Protein AF-A0A4Y1RN96-F1 (afdb_monomer)

Structure (mmCIF, N/CA/C/O backbone):
data_AF-A0A4Y1RN96-F1
#
_entry.id   AF-A0A4Y1RN96-F1
#
loop_
_atom_site.group_PDB
_atom_site.id
_atom_site.type_symbol
_atom_site.label_atom_id
_atom_site.label_alt_id
_atom_site.label_comp_id
_atom_site.label_asym_id
_atom_site.label_entity_id
_atom_site.label_seq_id
_atom_site.pdbx_PDB_ins_code
_atom_site.Cartn_x
_atom_site.Cartn_y
_atom_site.Cartn_z
_atom_site.occupancy
_atom_site.B_iso_or_equiv
_atom_site.auth_seq_id
_atom_site.auth_comp_id
_atom_site.auth_asym_id
_atom_site.auth_atom_id
_atom_site.pdbx_PDB_model_num
ATOM 1 N N . THR A 1 1 ? 9.293 30.758 13.240 1.00 32.69 1 THR A N 1
ATOM 2 C CA . THR A 1 1 ? 9.390 29.668 14.233 1.00 32.69 1 THR A CA 1
ATOM 3 C C . THR A 1 1 ? 8.067 29.538 14.963 1.00 32.69 1 THR A C 1
ATOM 5 O O . THR A 1 1 ? 7.874 30.121 16.017 1.00 32.69 1 THR A O 1
ATOM 8 N N . ALA A 1 2 ? 7.142 28.798 14.360 1.00 20.62 2 ALA A N 1
ATOM 9 C CA . ALA A 1 2 ? 5.906 28.302 14.961 1.00 20.62 2 ALA A CA 1
ATOM 10 C C . ALA A 1 2 ? 5.702 26.887 14.392 1.00 20.62 2 ALA A C 1
ATOM 12 O O . ALA A 1 2 ? 6.225 26.601 13.313 1.00 20.62 2 ALA A O 1
ATOM 13 N N . LEU A 1 3 ? 5.099 25.988 15.168 1.00 24.98 3 LEU A N 1
ATOM 14 C CA . LEU A 1 3 ? 5.342 24.550 15.038 1.00 24.98 3 LEU A CA 1
ATOM 15 C C . LEU A 1 3 ? 4.678 23.923 13.803 1.00 24.98 3 LEU A C 1
ATOM 17 O O . LEU A 1 3 ? 3.462 23.985 13.654 1.00 24.98 3 LEU A O 1
ATOM 21 N N . ASP A 1 4 ? 5.481 23.187 13.034 1.00 26.55 4 ASP A N 1
ATOM 22 C CA . ASP A 1 4 ? 5.036 22.083 12.176 1.00 26.55 4 ASP A CA 1
ATOM 23 C C . ASP A 1 4 ? 4.647 20.904 13.101 1.00 26.55 4 ASP A C 1
ATOM 25 O O . ASP A 1 4 ? 5.445 20.003 13.369 1.00 26.55 4 ASP A O 1
ATOM 29 N N . ARG A 1 5 ? 3.454 20.963 13.711 1.00 29.86 5 ARG A N 1
ATOM 30 C CA . ARG A 1 5 ? 2.866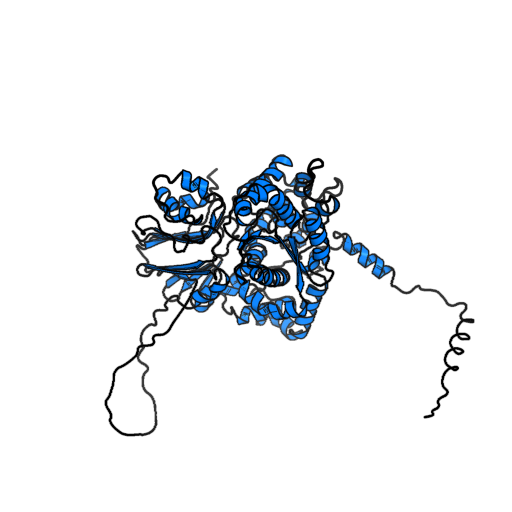 19.796 14.395 1.00 29.86 5 ARG A CA 1
ATOM 31 C C . ARG A 1 5 ? 2.284 18.868 13.333 1.00 29.86 5 ARG A C 1
ATOM 33 O O . ARG A 1 5 ? 1.645 19.348 12.400 1.00 29.86 5 ARG A O 1
ATOM 40 N N . THR A 1 6 ? 2.492 17.562 13.480 1.00 33.28 6 THR A N 1
ATOM 41 C CA . THR A 1 6 ? 1.914 16.541 12.598 1.00 33.28 6 THR A CA 1
ATOM 42 C C . THR A 1 6 ? 0.404 16.740 12.519 1.00 33.28 6 THR A C 1
ATOM 44 O O . THR A 1 6 ? -0.293 16.646 13.526 1.00 33.28 6 THR A O 1
ATOM 47 N N . VAL A 1 7 ? -0.117 17.012 11.323 1.00 35.81 7 VAL A N 1
ATOM 48 C CA . VAL A 1 7 ? -1.563 17.031 11.102 1.00 35.81 7 VAL A CA 1
ATOM 49 C C . VAL A 1 7 ? -1.959 15.657 10.592 1.00 35.81 7 VAL A C 1
ATOM 51 O O . VAL A 1 7 ? -2.125 15.445 9.387 1.00 35.81 7 VAL A O 1
ATOM 54 N N . VAL A 1 8 ? -2.171 14.725 11.526 1.00 44.09 8 VAL A N 1
ATOM 55 C CA . VAL A 1 8 ? -3.151 13.682 11.234 1.00 44.09 8 VAL A CA 1
ATOM 56 C C . VAL A 1 8 ? -4.476 14.404 11.057 1.00 44.09 8 VAL A C 1
ATOM 58 O O . VAL A 1 8 ? -4.930 15.101 11.962 1.00 44.09 8 VAL A O 1
ATOM 61 N N . LYS A 1 9 ? -5.048 14.330 9.855 1.00 48.69 9 LYS A N 1
ATOM 62 C CA . LYS A 1 9 ? -6.212 15.139 9.509 1.00 48.69 9 LYS A CA 1
ATOM 63 C C . LYS A 1 9 ? -7.471 14.546 10.134 1.00 48.69 9 LYS A C 1
ATOM 65 O O . LYS A 1 9 ? -8.236 13.863 9.462 1.00 48.69 9 LYS A O 1
ATOM 70 N N . CYS A 1 10 ? -7.657 14.855 11.413 1.00 46.59 10 CYS A N 1
ATOM 71 C CA . CYS A 1 10 ? -8.967 14.946 12.028 1.00 46.59 10 CYS A CA 1
ATOM 72 C C . CYS A 1 10 ? -9.824 15.919 11.204 1.00 46.59 10 CYS A C 1
ATOM 74 O O . CYS A 1 10 ? -9.379 17.016 10.847 1.00 46.59 10 CYS A O 1
ATOM 76 N N . LEU A 1 11 ? -11.049 15.511 10.892 1.00 52.12 11 LEU A N 1
ATOM 77 C CA . LEU A 1 11 ? -12.130 16.436 10.592 1.00 52.12 11 LEU A CA 1
ATOM 78 C C . LEU A 1 11 ? -13.184 16.262 11.679 1.00 52.12 11 LEU A C 1
ATOM 80 O O . LEU A 1 11 ? -13.898 15.261 11.665 1.00 52.12 11 LEU A O 1
ATOM 84 N N . SER A 1 12 ? -13.242 17.227 12.593 1.00 44.97 12 SER A N 1
ATOM 85 C CA . SER A 1 12 ? -14.260 17.344 13.628 1.00 44.97 12 SER A CA 1
ATOM 86 C C . SER A 1 12 ? -15.341 18.336 13.217 1.00 44.97 12 SER A C 1
ATOM 88 O O . SER A 1 12 ? -15.072 19.382 12.619 1.00 44.97 12 SER A O 1
ATOM 90 N N . VAL A 1 13 ? -16.592 17.989 13.510 1.00 49.69 13 VAL A N 1
ATOM 91 C CA . VAL A 1 13 ? -17.757 18.856 13.305 1.00 49.69 13 VAL A CA 1
ATOM 92 C C . VAL A 1 13 ? -18.742 18.605 14.440 1.00 49.69 13 VAL A C 1
ATOM 94 O O . VAL A 1 13 ? -19.200 17.478 14.614 1.00 49.69 13 VAL A O 1
ATOM 97 N N . SER A 1 14 ? -19.095 19.650 15.188 1.00 37.88 14 SER A N 1
ATOM 98 C CA . SER A 1 14 ? -20.194 19.624 16.156 1.00 37.88 14 SER A CA 1
ATOM 99 C C . SER A 1 14 ? -21.518 19.972 15.466 1.00 37.88 14 SER A C 1
ATOM 101 O O . SER A 1 14 ? -21.580 20.847 14.599 1.00 37.88 14 SER A O 1
ATOM 103 N N . SER A 1 15 ? -22.608 19.290 15.824 1.00 36.00 15 SER A N 1
ATOM 104 C CA . SER A 1 15 ? -23.871 19.375 15.073 1.00 36.00 15 SER A CA 1
ATOM 105 C C . SER A 1 15 ? -24.765 20.572 15.443 1.00 36.00 15 SER A C 1
ATOM 107 O O . SER A 1 15 ? -25.974 20.520 15.214 1.00 36.00 15 SER A O 1
ATOM 109 N N . SER A 1 16 ? -24.231 21.641 16.049 1.00 32.41 16 SER A N 1
ATOM 110 C CA . SER A 1 16 ? -25.062 22.711 16.628 1.00 32.41 16 SER A CA 1
ATOM 111 C C . SER A 1 16 ? -25.720 23.643 15.602 1.00 32.41 16 SER A C 1
ATOM 113 O O . SER A 1 16 ? -26.722 24.268 15.932 1.00 32.41 16 SER A O 1
ATOM 115 N N . GLU A 1 17 ? -25.205 23.725 14.367 1.00 27.84 17 GLU A N 1
ATOM 116 C CA . GLU A 1 17 ? -25.765 24.576 13.296 1.00 27.84 17 GLU A CA 1
ATOM 117 C C . GLU A 1 17 ? -25.808 23.892 11.910 1.00 27.84 17 GLU A C 1
ATOM 119 O O . GLU A 1 17 ? -25.661 24.542 10.876 1.00 27.84 17 GLU A O 1
ATOM 124 N N . SER A 1 18 ? -26.011 22.570 11.834 1.00 25.66 18 SER A N 1
ATOM 125 C CA . SER A 1 18 ? -26.286 21.880 10.557 1.00 25.66 18 SER A CA 1
ATOM 126 C C . SER A 1 18 ? -26.969 20.528 10.753 1.00 25.66 18 SER A C 1
ATOM 128 O O . SER A 1 18 ? -26.450 19.664 11.455 1.00 25.66 18 SER A O 1
ATOM 130 N N . THR A 1 19 ? -28.074 20.283 10.041 1.00 25.09 19 THR A N 1
ATOM 131 C CA . THR A 1 19 ? -28.662 18.942 9.856 1.00 25.09 19 THR A CA 1
ATOM 132 C C . THR A 1 19 ? -27.813 18.089 8.902 1.00 25.09 19 THR A C 1
ATOM 134 O O . THR A 1 19 ? -28.266 17.699 7.828 1.00 25.09 19 THR A O 1
ATOM 137 N N . ALA A 1 20 ? -26.565 17.814 9.283 1.00 26.78 20 ALA A N 1
ATOM 138 C CA . ALA A 1 20 ? -25.673 16.915 8.561 1.00 26.78 20 ALA A CA 1
ATOM 139 C C . ALA A 1 20 ? -25.970 15.460 8.958 1.00 26.78 20 ALA A C 1
ATOM 141 O O . ALA A 1 20 ? -25.692 15.027 10.072 1.00 26.78 20 ALA A O 1
ATOM 142 N N . VAL A 1 21 ? -26.553 14.697 8.036 1.00 30.38 21 VAL A N 1
ATOM 143 C CA . VAL A 1 21 ? -26.808 13.257 8.198 1.00 30.38 21 VAL A CA 1
ATOM 144 C C . VAL A 1 21 ? -25.515 12.506 7.860 1.00 30.38 21 VAL A C 1
ATOM 146 O O . VAL A 1 21 ? -25.044 12.609 6.730 1.00 30.38 21 VAL A O 1
ATOM 149 N N . ILE A 1 22 ? -24.918 11.770 8.801 1.00 36.94 22 ILE A N 1
ATOM 150 C CA . ILE A 1 22 ? -23.626 11.092 8.580 1.00 36.94 22 ILE A CA 1
ATOM 151 C C . ILE A 1 22 ? -23.875 9.634 8.178 1.00 36.94 22 ILE A C 1
ATOM 153 O O . ILE A 1 22 ? -24.379 8.843 8.975 1.00 36.94 22 ILE A O 1
ATOM 157 N N . LYS A 1 23 ? -23.517 9.257 6.946 1.00 36.03 23 LYS A N 1
ATOM 158 C CA . LYS A 1 23 ? -23.721 7.905 6.392 1.00 36.03 23 LYS A CA 1
ATOM 159 C C . LYS A 1 23 ? -22.376 7.247 6.045 1.00 36.03 23 LYS A C 1
ATOM 161 O O . LYS A 1 23 ? -21.836 7.449 4.959 1.00 36.03 23 LYS A O 1
ATOM 166 N N . VAL A 1 24 ? -21.830 6.432 6.950 1.00 43.81 24 VAL A N 1
ATOM 167 C CA . VAL A 1 24 ? -20.624 5.616 6.698 1.00 43.81 24 VAL A CA 1
ATOM 168 C C . VAL A 1 24 ? -21.043 4.236 6.176 1.00 43.81 24 VAL A C 1
ATOM 170 O O . VAL A 1 24 ? -21.816 3.548 6.844 1.00 43.81 24 VAL A O 1
ATOM 173 N N . SER A 1 25 ? -20.566 3.812 4.995 1.00 33.12 25 SER A N 1
ATOM 174 C CA . SER A 1 25 ? -21.218 2.717 4.239 1.00 33.12 25 SER A CA 1
ATOM 175 C C . SER A 1 25 ? -20.319 1.546 3.787 1.00 33.12 25 SER A C 1
ATOM 177 O O . SER A 1 25 ? -19.360 1.771 3.051 1.00 33.12 25 SER A O 1
ATOM 179 N N . VAL A 1 26 ? -20.677 0.295 4.189 1.00 42.16 26 VAL A N 1
ATOM 180 C CA . VAL A 1 26 ? -19.984 -0.992 3.886 1.00 42.16 26 VAL A CA 1
ATOM 181 C C . VAL A 1 26 ? -20.818 -2.323 3.644 1.00 42.16 26 VAL A C 1
ATOM 183 O O . VAL A 1 26 ? -20.197 -3.250 3.136 1.00 42.16 26 VAL A O 1
ATOM 186 N N . LEU A 1 27 ? -22.153 -2.518 3.880 1.00 44.66 27 LEU A N 1
ATOM 187 C CA . LEU A 1 27 ? -22.949 -3.669 3.296 1.00 44.66 27 LEU A CA 1
ATOM 188 C C . LEU A 1 27 ? -24.445 -3.555 2.801 1.00 44.66 27 LEU A C 1
ATOM 190 O O . LEU A 1 27 ? -24.698 -2.906 1.810 1.00 44.66 27 LEU A O 1
ATOM 194 N N . HIS A 1 28 ? -25.483 -4.257 3.299 1.00 38.06 28 HIS A N 1
ATOM 195 C CA . HIS A 1 28 ? -26.596 -4.733 2.412 1.00 38.06 28 HIS A CA 1
ATOM 196 C C . HIS A 1 28 ? -28.067 -4.196 2.515 1.00 38.06 28 HIS A C 1
ATOM 198 O O . HIS A 1 28 ? -28.420 -3.372 3.355 1.00 38.06 28 HIS A O 1
ATOM 204 N N . LYS A 1 29 ? -28.933 -4.779 1.651 1.00 28.11 29 LYS A N 1
ATOM 205 C CA . LYS A 1 29 ? -30.418 -4.732 1.508 1.00 28.11 29 LYS A CA 1
ATOM 206 C C . LYS A 1 29 ? -31.062 -6.080 1.926 1.00 28.11 29 LYS A C 1
ATOM 208 O O . LYS A 1 29 ? -30.389 -7.093 1.824 1.00 28.11 29 LYS A O 1
ATOM 213 N N . ILE A 1 30 ? -32.365 -6.140 2.261 1.00 26.03 30 ILE A N 1
ATOM 214 C CA . ILE A 1 30 ? -33.289 -7.268 1.928 1.00 26.03 30 ILE A CA 1
ATOM 215 C C . ILE A 1 30 ? -34.769 -6.831 2.063 1.00 26.03 30 ILE A C 1
ATOM 217 O O . ILE A 1 30 ? -35.097 -5.941 2.841 1.00 26.03 30 ILE A O 1
ATOM 221 N N . THR A 1 31 ? -35.654 -7.424 1.254 1.00 26.11 31 THR A N 1
ATOM 222 C CA . THR A 1 31 ? -37.111 -7.164 1.166 1.00 26.11 31 THR A CA 1
ATOM 223 C C . THR A 1 31 ? -37.956 -7.964 2.172 1.00 26.11 31 THR A C 1
ATOM 225 O O . THR A 1 31 ? -37.553 -9.064 2.547 1.00 26.11 31 THR A O 1
ATOM 228 N N . PRO A 1 32 ? -39.168 -7.498 2.542 1.00 29.17 32 PRO A N 1
ATOM 229 C CA . PRO A 1 32 ? -40.059 -8.237 3.432 1.00 29.17 32 PRO A CA 1
ATOM 230 C C . PRO A 1 32 ? -40.827 -9.356 2.710 1.00 29.17 32 PRO A C 1
ATOM 232 O O . PRO A 1 32 ? -41.410 -9.150 1.647 1.00 29.17 32 PRO A O 1
ATOM 235 N N . VAL A 1 33 ? -40.910 -10.520 3.357 1.00 22.34 33 VAL A N 1
ATOM 236 C CA . VAL A 1 33 ? -41.971 -11.515 3.145 1.00 22.34 33 VAL A CA 1
ATOM 237 C C . VAL A 1 33 ? -42.765 -11.593 4.442 1.00 22.34 33 VAL A C 1
ATOM 239 O O . VAL A 1 33 ? -42.184 -11.829 5.499 1.00 22.34 33 VAL A O 1
ATOM 242 N N . GLN A 1 34 ? -44.085 -11.430 4.372 1.00 24.55 34 GLN A N 1
ATOM 243 C CA . GLN A 1 34 ? -44.976 -11.706 5.496 1.00 24.55 34 GLN A CA 1
ATOM 244 C C . GLN A 1 34 ? -46.156 -12.552 5.015 1.00 24.55 34 GLN A C 1
ATOM 246 O O . GLN A 1 34 ? -46.686 -12.348 3.924 1.00 24.55 34 GLN A O 1
ATOM 251 N N . LEU A 1 35 ? -46.510 -13.559 5.810 1.00 22.14 35 LEU A N 1
ATOM 252 C CA . LEU A 1 35 ? -47.412 -14.646 5.437 1.00 22.14 35 LEU A CA 1
ATOM 253 C C . LEU A 1 35 ? -48.767 -14.496 6.148 1.00 22.14 35 LEU A C 1
ATOM 255 O O . LEU A 1 35 ? -48.813 -14.108 7.310 1.00 22.14 35 LEU A O 1
ATOM 259 N N . SER A 1 36 ? -49.832 -14.938 5.469 1.00 24.52 36 SER A N 1
ATOM 260 C CA . SER A 1 36 ? -51.168 -15.252 6.008 1.00 24.52 36 SER A CA 1
ATOM 261 C C . SER A 1 36 ? -52.079 -14.100 6.471 1.00 24.52 36 SER A C 1
ATOM 263 O O . SER A 1 36 ? -51.961 -13.610 7.589 1.00 24.52 36 SER A O 1
ATOM 265 N N . LEU A 1 37 ? -53.177 -13.903 5.728 1.00 23.77 37 LEU A N 1
ATOM 266 C CA . LEU A 1 37 ? -54.529 -14.148 6.264 1.00 23.77 37 LEU A CA 1
ATOM 267 C C . LEU A 1 37 ? -55.514 -14.531 5.138 1.00 23.77 37 LEU A C 1
ATOM 269 O O . LEU A 1 37 ? -55.237 -14.323 3.958 1.00 23.77 37 LEU A O 1
ATOM 273 N N . ARG A 1 38 ? -56.625 -15.190 5.497 1.00 24.47 38 ARG A N 1
ATOM 274 C CA . ARG A 1 38 ? -57.572 -15.828 4.560 1.00 24.47 38 ARG A CA 1
ATOM 275 C C . ARG A 1 38 ? -58.727 -14.907 4.132 1.00 24.47 38 ARG A C 1
ATOM 277 O O . ARG A 1 38 ? -59.187 -14.086 4.913 1.00 24.47 38 ARG A O 1
ATOM 284 N N . SER A 1 39 ? -59.270 -15.229 2.951 1.00 25.84 39 SER A N 1
ATOM 285 C CA . SER A 1 39 ? -60.676 -15.084 2.514 1.00 25.84 39 SER A CA 1
ATOM 286 C C . SER A 1 39 ? -61.345 -13.702 2.509 1.00 25.84 39 SER A C 1
ATOM 288 O O . SER A 1 39 ? -61.767 -13.219 3.553 1.00 25.84 39 SER A O 1
ATOM 290 N N . LEU A 1 40 ? -61.677 -13.219 1.303 1.00 25.62 40 LEU A N 1
ATOM 291 C CA . LEU A 1 40 ? -63.072 -13.063 0.842 1.00 25.62 40 LEU A CA 1
ATOM 292 C C . LEU A 1 40 ? -63.123 -12.841 -0.688 1.00 25.62 40 LEU A C 1
ATOM 294 O O . LEU A 1 40 ? -62.231 -12.225 -1.262 1.00 25.62 40 LEU A O 1
ATOM 298 N N . ASN A 1 41 ? -64.153 -13.379 -1.348 1.00 24.94 41 ASN A N 1
ATOM 299 C CA . ASN A 1 41 ? -64.423 -13.174 -2.781 1.00 24.94 41 ASN A CA 1
ATOM 300 C C . ASN A 1 41 ? -65.170 -11.846 -3.005 1.00 24.94 41 ASN A C 1
ATOM 302 O O . ASN A 1 41 ? -65.971 -11.496 -2.146 1.00 24.94 41 ASN A O 1
ATOM 306 N N . PHE A 1 42 ? -65.031 -11.204 -4.177 1.00 26.36 42 PHE A N 1
ATOM 307 C CA . PHE A 1 42 ? -66.165 -10.931 -5.091 1.00 26.36 42 PHE A CA 1
ATOM 308 C C . PHE A 1 42 ? -65.751 -10.308 -6.453 1.00 26.36 42 PHE A C 1
ATOM 310 O O . PHE A 1 42 ? -64.997 -9.349 -6.529 1.00 26.36 42 PHE A O 1
ATOM 317 N N . HIS A 1 43 ? -66.289 -10.923 -7.512 1.00 25.86 43 HIS A N 1
ATOM 318 C CA . HIS A 1 43 ? -66.532 -10.542 -8.917 1.00 25.86 43 HIS A CA 1
ATOM 319 C C . HIS A 1 43 ? -65.983 -9.276 -9.651 1.00 25.86 43 HIS A C 1
ATOM 321 O O . HIS A 1 43 ? -66.194 -8.133 -9.266 1.00 25.86 43 HIS A O 1
ATOM 327 N N . THR A 1 44 ? -65.600 -9.570 -10.911 1.00 25.23 44 THR A N 1
ATOM 328 C CA . THR A 1 44 ? -65.884 -8.882 -12.209 1.00 25.23 44 THR A CA 1
ATOM 329 C C . THR A 1 44 ? -64.967 -7.799 -12.819 1.00 25.23 44 THR A C 1
ATOM 331 O O . THR A 1 44 ? -64.489 -6.877 -12.175 1.00 25.23 44 THR A O 1
ATOM 334 N N . LEU A 1 45 ? -64.772 -7.983 -14.136 1.00 22.14 45 LEU A N 1
ATOM 335 C CA . LEU A 1 45 ? -64.049 -7.215 -15.172 1.00 22.14 45 LEU A CA 1
ATOM 336 C C . LEU A 1 45 ? -64.944 -6.094 -15.781 1.00 22.14 45 LEU A C 1
ATOM 338 O O . LEU A 1 45 ? -66.124 -6.049 -15.439 1.00 22.14 45 LEU A O 1
ATOM 342 N N . PRO A 1 46 ? -64.540 -5.403 -16.874 1.00 47.09 46 PRO A N 1
ATOM 343 C CA . PRO A 1 46 ? -63.358 -4.549 -17.123 1.00 47.09 46 PRO A CA 1
ATOM 344 C C . PRO A 1 46 ? -63.799 -3.146 -17.649 1.00 47.09 46 PRO A C 1
ATOM 346 O O . PRO A 1 46 ? -64.996 -2.915 -17.736 1.00 47.09 46 PRO A O 1
ATOM 349 N N . PHE A 1 47 ? -62.893 -2.234 -18.063 1.00 23.64 47 PHE A N 1
ATOM 350 C CA . PHE A 1 47 ? -62.988 -1.436 -19.324 1.00 23.64 47 PHE A CA 1
ATOM 351 C C . PHE A 1 47 ? -61.795 -0.463 -19.542 1.00 23.64 47 PHE A C 1
ATOM 353 O O . PHE A 1 47 ? -60.836 -0.450 -18.775 1.00 23.64 47 PHE A O 1
ATOM 360 N N . HIS A 1 48 ? -61.820 0.264 -20.667 1.00 23.00 48 HIS A N 1
ATOM 361 C CA . HIS A 1 48 ? -60.693 0.859 -21.401 1.00 23.00 48 HIS A CA 1
ATOM 362 C C . HIS A 1 48 ? -60.434 2.373 -21.190 1.00 23.00 48 HIS A C 1
ATOM 364 O O . HIS A 1 48 ? -61.370 3.147 -21.053 1.00 23.00 48 HIS A O 1
ATOM 370 N N . PHE A 1 49 ? -59.159 2.747 -21.399 1.00 22.52 49 PHE A N 1
ATOM 371 C CA . PHE A 1 49 ? -58.611 3.958 -22.059 1.00 22.52 49 PHE A CA 1
ATOM 372 C C . PHE A 1 49 ? -58.872 5.409 -21.572 1.00 22.52 49 PHE A C 1
ATOM 374 O O . PHE A 1 49 ? -59.980 5.828 -21.274 1.00 22.52 49 PHE A O 1
ATOM 381 N N . LEU A 1 50 ? -57.793 6.187 -21.784 1.00 21.81 50 LEU A N 1
ATOM 382 C CA . LEU A 1 50 ? -57.673 7.621 -22.119 1.00 21.81 50 LEU A CA 1
ATOM 383 C C . LEU A 1 50 ? -57.391 8.682 -21.026 1.00 21.81 50 LEU A C 1
ATOM 385 O O . LEU A 1 50 ? -58.221 9.045 -20.205 1.00 21.81 50 LEU A O 1
ATOM 389 N N . SER A 1 51 ? -56.200 9.272 -21.212 1.00 22.62 51 SER A N 1
ATOM 390 C CA . SER A 1 51 ? -55.810 10.685 -21.053 1.00 22.62 51 SER A CA 1
ATOM 391 C C . SER A 1 51 ? -55.808 11.373 -19.677 1.00 22.62 51 SER A C 1
ATOM 393 O O . SER A 1 51 ? -56.841 11.704 -19.110 1.00 22.62 51 SER A O 1
ATOM 395 N N . SER A 1 52 ? -54.586 11.778 -19.300 1.00 23.67 52 SER A N 1
ATOM 396 C CA . SER A 1 52 ? -54.215 13.066 -18.683 1.00 23.67 52 SER A CA 1
ATOM 397 C C . SER A 1 52 ? -54.921 13.528 -17.403 1.00 23.67 52 SER A C 1
ATOM 399 O O . SER A 1 52 ? -56.015 14.087 -17.462 1.00 23.67 52 SER A O 1
ATOM 401 N N . SER A 1 53 ? -54.181 13.520 -16.287 1.00 21.70 53 SER A N 1
ATOM 402 C CA . SER A 1 53 ? -54.112 14.649 -15.338 1.00 21.70 53 SER A CA 1
ATOM 403 C C . SER A 1 53 ? -53.025 14.453 -14.274 1.00 21.70 53 SER A C 1
ATOM 405 O O . SER A 1 53 ? -52.929 13.387 -13.683 1.00 21.70 53 SER A O 1
ATOM 407 N N . PHE A 1 54 ? -52.251 15.516 -14.031 1.00 22.58 54 PHE A N 1
ATOM 408 C CA . PHE A 1 54 ? -51.586 15.867 -12.766 1.00 22.58 54 PHE A CA 1
ATOM 409 C C . PHE A 1 54 ? -50.915 14.752 -11.935 1.00 22.58 54 PHE A C 1
ATOM 411 O O . PHE A 1 54 ? -51.527 14.147 -11.056 1.00 22.58 54 PHE A O 1
ATOM 418 N N . PHE A 1 55 ? -49.591 14.625 -12.078 1.00 24.38 55 PHE A N 1
ATOM 419 C CA . PHE A 1 55 ? -48.756 14.083 -11.004 1.00 24.38 55 PHE A CA 1
ATOM 420 C C . PHE A 1 55 ? -48.680 15.091 -9.847 1.00 24.38 55 PHE A C 1
ATOM 422 O O . PHE A 1 55 ? -48.033 16.132 -9.958 1.00 24.38 55 PHE A O 1
ATOM 429 N N . ALA A 1 56 ? -49.326 14.767 -8.727 1.00 22.84 56 ALA A N 1
ATOM 430 C CA . ALA A 1 56 ? -48.984 15.344 -7.430 1.00 22.84 56 ALA A CA 1
ATOM 431 C C . ALA A 1 56 ? -47.649 14.739 -6.933 1.00 22.84 56 ALA A C 1
ATOM 433 O O . ALA A 1 56 ? -47.357 13.582 -7.252 1.00 22.84 56 ALA A O 1
ATOM 434 N N . PRO A 1 57 ? -46.826 15.476 -6.165 1.00 26.06 57 PRO A N 1
ATOM 435 C CA . PRO A 1 57 ? -45.502 15.008 -5.762 1.00 26.06 57 PRO A CA 1
ATOM 436 C C . PRO A 1 57 ? -45.601 13.922 -4.682 1.00 26.06 57 PRO A C 1
ATOM 438 O O . PRO A 1 57 ? -45.861 14.203 -3.512 1.00 26.06 57 PRO A O 1
ATOM 441 N N . SER A 1 58 ? -45.369 12.667 -5.063 1.00 24.12 58 SER A N 1
ATOM 442 C CA . SER A 1 58 ? -45.303 11.549 -4.123 1.00 24.12 58 SER A CA 1
ATOM 443 C C . SER A 1 58 ? -43.944 11.498 -3.421 1.00 24.12 58 SER A C 1
ATOM 445 O O . SER A 1 58 ? -42.964 11.051 -4.011 1.00 24.12 58 SER A O 1
ATOM 447 N N . THR A 1 59 ? -43.937 11.914 -2.151 1.00 24.86 59 THR A N 1
ATOM 448 C CA . THR A 1 59 ? -43.072 11.422 -1.057 1.00 24.86 59 THR A CA 1
ATOM 449 C C . THR A 1 59 ? -41.583 11.216 -1.356 1.00 24.86 59 THR A C 1
ATOM 451 O O . THR A 1 59 ? -41.185 10.221 -1.959 1.00 24.86 59 THR A O 1
ATOM 454 N N . THR A 1 60 ? -40.753 12.088 -0.779 1.00 25.88 60 THR A N 1
ATOM 455 C CA . THR A 1 60 ? -39.298 11.926 -0.637 1.00 25.88 60 THR A CA 1
ATOM 456 C C . THR A 1 60 ? -38.909 10.527 -0.160 1.00 25.88 60 THR A C 1
ATOM 458 O O . THR A 1 60 ? -39.133 10.170 0.997 1.00 25.88 60 THR A O 1
ATOM 461 N N . THR A 1 61 ? -38.272 9.755 -1.039 1.00 28.50 61 THR A N 1
ATOM 462 C CA . THR A 1 61 ? -37.588 8.509 -0.694 1.00 28.50 61 THR A CA 1
ATOM 463 C C . THR A 1 61 ? -36.385 8.836 0.183 1.00 28.50 61 THR A C 1
ATOM 465 O O . THR A 1 61 ? -35.368 9.323 -0.306 1.00 28.50 61 THR A O 1
ATOM 468 N N . THR A 1 62 ? -36.477 8.558 1.481 1.00 34.34 62 THR A N 1
ATOM 469 C CA . THR A 1 62 ? -35.321 8.603 2.380 1.00 34.34 62 THR A CA 1
ATOM 470 C C . THR A 1 62 ? -34.342 7.514 1.940 1.00 34.34 62 THR A C 1
ATOM 472 O O . THR A 1 62 ? -34.572 6.333 2.207 1.00 34.34 62 THR A O 1
ATOM 475 N N . THR A 1 63 ? -33.272 7.881 1.227 1.00 41.38 63 THR A N 1
ATOM 476 C CA . THR A 1 63 ? -32.232 6.941 0.789 1.00 41.38 63 THR A CA 1
ATOM 477 C C . THR A 1 63 ? -31.519 6.375 2.011 1.00 41.38 63 THR A C 1
ATOM 479 O O . THR A 1 63 ? -30.618 6.985 2.597 1.00 41.38 63 THR A O 1
ATOM 482 N N . THR A 1 64 ? -31.977 5.192 2.421 1.00 45.03 64 THR A N 1
ATOM 483 C CA . THR A 1 64 ? -31.310 4.353 3.413 1.00 45.03 64 THR A CA 1
ATOM 484 C C . THR A 1 64 ? -29.923 4.029 2.861 1.00 45.03 64 THR A C 1
ATOM 486 O O . THR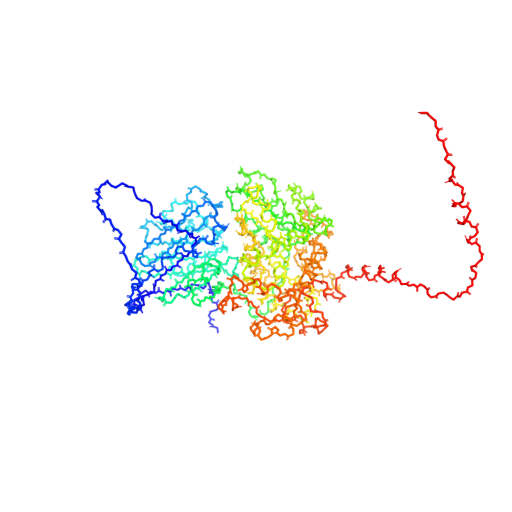 A 1 64 ? -29.852 3.691 1.678 1.00 45.03 64 THR A O 1
ATOM 489 N N . PRO A 1 65 ? -28.836 4.084 3.653 1.00 50.19 65 PRO A N 1
ATOM 490 C CA . PRO A 1 65 ? -27.468 3.891 3.154 1.00 50.19 65 PRO A CA 1
ATOM 491 C C . PRO A 1 65 ? -27.172 2.508 2.536 1.00 50.19 65 PRO A C 1
ATOM 493 O O . PRO A 1 65 ? -26.025 2.187 2.298 1.00 50.19 65 PRO A O 1
ATOM 496 N N . CYS A 1 66 ? -28.173 1.676 2.243 1.00 48.97 66 CYS A N 1
ATOM 497 C CA . CYS A 1 66 ? -28.078 0.236 2.059 1.00 48.97 66 CYS A CA 1
ATOM 498 C C . CYS A 1 66 ? -27.511 -0.297 0.723 1.00 48.97 66 CYS A C 1
ATOM 500 O O . CYS A 1 66 ? -27.434 -1.516 0.554 1.00 48.97 66 CYS A O 1
ATOM 502 N N . VAL A 1 67 ? -27.170 0.567 -0.243 1.00 51.81 67 VAL A N 1
ATOM 503 C CA . VAL A 1 67 ? -26.782 0.148 -1.609 1.00 51.81 67 VAL A CA 1
ATOM 504 C C . VAL A 1 67 ? -25.277 0.243 -1.835 1.00 51.81 67 VAL A C 1
ATOM 506 O O . VAL A 1 67 ? -24.651 -0.800 -2.041 1.00 51.81 67 VAL A O 1
ATOM 509 N N . GLY A 1 68 ? -24.692 1.446 -1.752 1.00 58.09 68 GLY A N 1
ATOM 510 C CA . GLY A 1 68 ? -23.241 1.664 -1.874 1.00 58.09 68 GLY A CA 1
ATOM 511 C C . GLY A 1 68 ? -22.446 0.923 -0.799 1.00 58.09 68 GLY A C 1
ATOM 512 O O . GLY A 1 68 ? -21.403 0.335 -1.075 1.00 58.09 68 GLY A O 1
ATOM 513 N N . PHE A 1 69 ? -23.059 0.828 0.381 1.00 66.88 69 PHE A N 1
ATOM 514 C CA . PHE A 1 69 ? -22.833 -0.161 1.434 1.00 66.88 69 PHE A CA 1
ATOM 515 C C . PHE A 1 69 ? -22.383 -1.512 0.785 1.00 66.88 69 PHE A C 1
ATOM 517 O O . PHE A 1 69 ? -21.241 -1.913 0.970 1.00 66.88 69 PHE A O 1
ATOM 524 N N . SER A 1 70 ? -23.130 -2.164 -0.115 1.00 75.06 70 SER A N 1
ATOM 525 C CA . SER A 1 70 ? -22.924 -3.605 -0.429 1.00 75.06 70 SER A CA 1
ATOM 526 C C . SER A 1 70 ? -21.735 -3.925 -1.313 1.00 75.06 70 SER A C 1
ATOM 528 O O . SER A 1 70 ? -21.307 -5.079 -1.400 1.00 75.06 70 SER A O 1
ATOM 530 N N . GLN A 1 71 ? -21.184 -2.888 -1.926 1.00 86.44 71 GLN A N 1
ATOM 531 C CA . GLN A 1 71 ? -20.129 -2.984 -2.912 1.00 86.44 71 GLN A CA 1
ATOM 532 C C . GLN A 1 71 ? -18.754 -3.236 -2.283 1.00 86.44 71 GLN A C 1
ATOM 534 O O . GLN A 1 71 ? -17.810 -3.468 -3.023 1.00 86.44 71 GLN A O 1
ATOM 539 N N . LEU A 1 72 ? -18.623 -3.202 -0.946 1.00 91.94 72 LEU A N 1
ATOM 540 C CA . LEU A 1 72 ? -17.346 -3.352 -0.229 1.00 91.94 72 LEU A CA 1
ATOM 541 C C . LEU A 1 72 ? -17.145 -4.723 0.444 1.00 91.94 72 LEU A C 1
ATOM 543 O O . LEU A 1 72 ? -16.147 -4.919 1.141 1.00 91.94 72 LEU A O 1
ATOM 547 N N . ARG A 1 73 ? -18.049 -5.693 0.226 1.00 93.00 73 ARG A N 1
ATOM 548 C CA . ARG A 1 73 ? -17.976 -7.031 0.853 1.00 93.00 73 ARG A CA 1
ATOM 549 C C . ARG A 1 73 ? -16.658 -7.757 0.603 1.00 93.00 73 ARG A C 1
ATOM 551 O O . ARG A 1 73 ? -16.205 -8.506 1.464 1.00 93.00 73 ARG A O 1
ATOM 558 N N . HIS A 1 74 ? -16.052 -7.553 -0.567 1.00 95.19 74 HIS A N 1
ATOM 559 C CA . HIS A 1 74 ? -14.775 -8.172 -0.929 1.00 95.19 74 HIS A CA 1
ATOM 560 C C . HIS A 1 74 ? -13.680 -7.870 0.092 1.00 95.19 74 HIS A C 1
ATOM 562 O O . HIS A 1 74 ? -12.914 -8.769 0.430 1.00 95.19 74 HIS A O 1
ATOM 568 N N . ARG A 1 75 ? -13.661 -6.644 0.636 1.00 97.06 75 ARG A N 1
ATOM 569 C CA . ARG A 1 75 ? -12.668 -6.200 1.620 1.00 97.06 75 ARG A CA 1
ATOM 570 C C . ARG A 1 75 ? -12.771 -6.964 2.935 1.00 97.06 75 ARG A C 1
ATOM 572 O O . ARG A 1 75 ? -11.747 -7.264 3.537 1.00 97.06 75 ARG A O 1
ATOM 579 N N . GLY A 1 76 ? -13.996 -7.265 3.370 1.00 95.38 76 GLY A N 1
ATOM 580 C CA . GLY A 1 76 ? -14.291 -7.853 4.674 1.00 95.38 76 GLY A CA 1
ATOM 581 C C . GLY A 1 76 ? -15.358 -8.945 4.601 1.00 95.38 76 GLY A C 1
ATOM 582 O O . GLY A 1 76 ? -16.495 -8.717 5.008 1.00 95.38 76 GLY A O 1
ATOM 583 N N . PRO A 1 77 ? -15.017 -10.132 4.076 1.00 92.88 77 PRO A N 1
ATOM 584 C CA . PRO A 1 77 ? -15.996 -11.167 3.762 1.00 92.88 77 PRO A CA 1
ATOM 585 C C . PRO A 1 77 ? -16.505 -11.954 4.980 1.00 92.88 77 PRO A C 1
ATOM 587 O O . PRO A 1 77 ? -17.475 -12.701 4.827 1.00 92.88 77 PRO A O 1
ATOM 590 N N . ASP A 1 78 ? -15.859 -11.832 6.147 1.00 91.69 78 ASP A N 1
ATOM 591 C CA . ASP A 1 78 ? -16.078 -12.724 7.292 1.00 91.69 78 ASP A CA 1
ATOM 592 C C . ASP A 1 78 ? -17.314 -12.324 8.119 1.00 91.69 78 ASP A C 1
ATOM 594 O O . ASP A 1 78 ? -18.085 -13.194 8.524 1.00 91.69 78 ASP A O 1
ATOM 598 N N . TRP A 1 79 ? -17.529 -11.022 8.358 1.00 92.25 79 TRP A N 1
ATOM 599 C CA . TRP A 1 79 ? -18.660 -10.526 9.155 1.00 92.25 79 TRP A CA 1
ATOM 600 C C . TRP A 1 79 ? -19.139 -9.124 8.742 1.00 92.25 79 TRP A C 1
ATOM 602 O O . TRP A 1 79 ? -18.473 -8.413 7.991 1.00 92.25 79 TRP A O 1
ATOM 612 N N . SER A 1 80 ? -20.336 -8.735 9.193 1.00 91.44 80 SER A N 1
ATOM 613 C CA . SER A 1 80 ? -21.036 -7.507 8.797 1.00 91.44 80 SER A CA 1
ATOM 614 C C . SER A 1 80 ? -21.701 -6.799 9.974 1.00 91.44 80 SER A C 1
ATOM 616 O O . SER A 1 80 ? -22.614 -7.359 10.576 1.00 91.44 80 SER A O 1
ATOM 618 N N . GLY A 1 81 ? -21.318 -5.545 10.229 1.00 89.44 81 GLY A N 1
ATOM 619 C CA . GLY A 1 81 ? -21.868 -4.737 11.319 1.00 89.44 81 GLY A CA 1
ATOM 620 C C . GLY A 1 81 ? -22.529 -3.440 10.856 1.00 89.44 81 GLY A C 1
ATOM 621 O O . GLY A 1 81 ? -22.110 -2.820 9.876 1.00 89.44 81 GLY A O 1
ATOM 622 N N . LEU A 1 82 ? -23.562 -3.017 11.587 1.00 90.31 82 LEU A N 1
ATOM 623 C CA . LEU A 1 82 ? -24.243 -1.734 11.417 1.00 90.31 82 LEU A CA 1
ATOM 624 C C . LEU A 1 82 ? -24.703 -1.213 12.783 1.00 90.31 82 LEU A C 1
ATOM 626 O O . LEU A 1 82 ? -25.382 -1.917 13.528 1.00 90.31 82 LEU A O 1
ATOM 630 N N . HIS A 1 83 ? -24.371 0.039 13.067 1.00 91.56 83 HIS A N 1
ATOM 631 C CA . HIS A 1 83 ? -24.892 0.841 14.160 1.00 91.56 83 HIS A CA 1
ATOM 632 C C . HIS A 1 83 ? -25.676 2.029 13.588 1.00 91.56 83 HIS A C 1
ATOM 634 O O . HIS A 1 83 ? -25.276 2.626 12.587 1.00 91.56 83 HIS A O 1
ATOM 640 N N . CYS A 1 84 ? -26.782 2.384 14.240 1.00 92.00 84 CYS A N 1
ATOM 641 C CA . CYS A 1 84 ? -27.622 3.524 13.888 1.00 92.00 84 CYS A CA 1
ATOM 642 C C . CYS A 1 84 ? -27.917 4.337 15.152 1.00 92.00 84 CYS A C 1
ATOM 644 O O . CYS A 1 84 ? -28.567 3.827 16.064 1.00 92.00 84 CYS A O 1
ATOM 646 N N . HIS A 1 85 ? -27.482 5.596 15.183 1.00 90.06 85 HIS A N 1
ATOM 647 C CA . HIS A 1 85 ? -27.784 6.543 16.253 1.00 90.06 85 HIS A CA 1
ATOM 648 C C . HIS A 1 85 ? -28.433 7.792 15.650 1.00 90.06 85 HIS A C 1
ATOM 650 O O . HIS A 1 85 ? -27.768 8.588 14.990 1.00 90.06 85 HIS A O 1
ATOM 656 N N . GLY A 1 86 ? -29.747 7.948 15.824 1.00 89.38 86 GLY A N 1
ATOM 657 C CA . GLY A 1 86 ? -30.502 9.025 15.179 1.00 89.38 86 GLY A CA 1
ATOM 658 C C . GLY A 1 86 ? -30.350 8.986 13.653 1.00 89.38 86 GLY A C 1
ATOM 659 O O . GLY A 1 86 ? -30.788 8.034 13.013 1.00 89.38 86 GLY A O 1
ATOM 660 N N . ASN A 1 87 ? -29.708 10.015 13.097 1.00 85.25 87 ASN A N 1
ATOM 661 C CA . ASN A 1 87 ? -29.404 10.147 11.667 1.00 85.25 87 ASN A CA 1
ATOM 662 C C . ASN A 1 87 ? -27.972 9.705 11.295 1.00 85.25 87 ASN A C 1
ATOM 664 O O . ASN A 1 87 ? -27.560 9.872 10.146 1.00 85.25 87 ASN A O 1
ATOM 668 N N . CYS A 1 88 ? -27.204 9.172 12.244 1.00 87.50 88 CYS A N 1
ATOM 669 C CA . CYS A 1 88 ? -25.820 8.754 12.050 1.00 87.50 88 CYS A CA 1
ATOM 670 C C . CYS A 1 88 ? -25.733 7.230 11.895 1.00 87.50 88 CYS A C 1
ATOM 672 O O . CYS A 1 88 ? -26.227 6.475 12.736 1.00 87.50 88 CYS A O 1
ATOM 674 N N . TYR A 1 89 ? -25.074 6.779 10.829 1.00 90.81 89 TYR A N 1
ATOM 675 C CA . TYR A 1 89 ? -24.915 5.367 10.483 1.00 90.81 89 TYR A CA 1
ATOM 676 C C . TYR A 1 89 ? -23.428 5.020 10.431 1.00 90.81 89 TYR A C 1
ATOM 678 O O . TYR A 1 89 ? -22.695 5.574 9.610 1.00 90.81 89 TYR A O 1
ATOM 686 N N . LEU A 1 90 ? -22.988 4.108 11.302 1.00 91.56 90 LEU A N 1
ATOM 687 C CA . LEU A 1 90 ? -21.622 3.576 11.323 1.00 91.56 90 LEU A CA 1
ATOM 688 C C . LEU A 1 90 ? -21.671 2.095 11.012 1.00 91.56 90 LEU A C 1
ATOM 690 O O . LEU A 1 90 ? -22.446 1.352 11.608 1.00 91.56 90 LEU A O 1
ATOM 694 N N . ALA A 1 91 ? -20.855 1.657 10.067 1.00 91.25 91 ALA A N 1
ATOM 695 C CA . ALA A 1 91 ? -21.045 0.349 9.482 1.00 91.25 91 ALA A CA 1
ATOM 696 C C . ALA A 1 91 ? -19.728 -0.248 8.988 1.00 91.25 91 ALA A C 1
ATOM 698 O O . ALA A 1 91 ? -18.770 0.489 8.749 1.00 91.25 91 ALA A O 1
ATOM 699 N N . HIS A 1 92 ? -19.660 -1.577 8.891 1.00 94.38 92 HIS A N 1
ATOM 700 C CA . HIS A 1 92 ? -18.394 -2.292 8.708 1.00 94.38 92 HIS A CA 1
ATOM 701 C C . HIS A 1 92 ? -18.539 -3.598 7.921 1.00 94.38 92 HIS A C 1
ATOM 703 O O . HIS A 1 92 ? -19.579 -4.262 7.966 1.00 94.38 92 HIS A O 1
ATOM 709 N N . GLN A 1 93 ? -17.466 -3.968 7.220 1.00 93.81 93 GLN A N 1
ATOM 710 C CA . GLN A 1 93 ? -17.221 -5.309 6.689 1.00 93.81 93 GLN A CA 1
ATOM 711 C C . GLN A 1 93 ? -15.898 -5.799 7.228 1.00 93.81 93 GLN A C 1
ATOM 713 O O . GLN A 1 93 ? -14.866 -5.156 7.029 1.00 93.81 93 GLN A O 1
ATOM 718 N N . ARG A 1 94 ? -15.932 -6.952 7.888 1.00 95.12 94 ARG A N 1
ATOM 719 C CA . ARG A 1 94 ? -14.796 -7.440 8.650 1.00 95.12 94 ARG A CA 1
ATOM 720 C C . ARG A 1 94 ? -14.025 -8.494 7.879 1.00 95.12 94 ARG A C 1
ATOM 722 O O . ARG A 1 94 ? -14.563 -9.538 7.515 1.00 95.12 94 ARG A O 1
ATOM 729 N N . LEU A 1 95 ? -12.741 -8.226 7.681 1.00 95.50 95 LEU A N 1
ATOM 730 C CA . LEU A 1 95 ? -11.731 -9.262 7.533 1.00 95.50 95 LEU A CA 1
ATOM 731 C C . LEU A 1 95 ? -11.128 -9.458 8.923 1.00 95.50 95 LEU A C 1
ATOM 733 O O . LEU A 1 95 ? -10.506 -8.552 9.468 1.00 95.50 95 LEU A O 1
ATOM 737 N N . ALA A 1 96 ? -11.384 -10.604 9.540 1.00 95.62 96 ALA A N 1
ATOM 738 C CA . ALA A 1 96 ? -10.917 -10.890 10.887 1.00 95.62 96 ALA A CA 1
ATOM 739 C C . ALA A 1 96 ? -9.444 -11.332 10.838 1.00 95.62 96 ALA A C 1
ATOM 741 O O . ALA A 1 96 ? -9.168 -12.452 10.387 1.00 95.62 96 ALA A O 1
ATOM 742 N N . ILE A 1 97 ? -8.539 -10.440 11.273 1.00 93.62 97 ILE A N 1
ATOM 743 C CA . ILE A 1 97 ? -7.076 -10.636 11.333 1.00 93.62 97 ILE A CA 1
ATOM 744 C C . ILE A 1 97 ? -6.565 -10.742 12.779 1.00 93.62 97 ILE A C 1
ATOM 746 O O . ILE A 1 97 ? -5.888 -11.716 13.104 1.00 93.62 97 ILE A O 1
ATOM 750 N N . VAL A 1 98 ? -6.899 -9.766 13.631 1.00 94.44 98 VAL A N 1
ATOM 751 C CA . VAL A 1 98 ? -6.589 -9.733 15.073 1.00 94.44 98 VAL A CA 1
ATOM 752 C C . VAL A 1 98 ? -7.878 -9.900 15.876 1.00 94.44 98 VAL A C 1
ATOM 754 O O . VAL A 1 98 ? -8.917 -9.336 15.515 1.00 94.44 98 VAL A O 1
ATOM 757 N N . ASP A 1 99 ? -7.816 -10.708 16.938 1.00 93.56 99 ASP A N 1
ATOM 758 C CA . ASP A 1 99 ? -8.958 -11.157 17.743 1.00 93.56 99 ASP A CA 1
ATOM 759 C C . ASP A 1 99 ? -10.193 -11.537 16.898 1.00 93.56 99 ASP A C 1
ATOM 761 O O . ASP A 1 99 ? -11.225 -10.851 16.926 1.00 93.56 99 ASP A O 1
ATOM 765 N N . PRO A 1 100 ? -10.145 -12.634 16.118 1.00 91.12 100 PRO A N 1
ATOM 766 C CA . PRO A 1 100 ? -11.283 -13.042 15.303 1.00 91.12 100 PRO A CA 1
ATOM 767 C C . PRO A 1 100 ? -12.573 -13.285 16.099 1.00 91.12 100 PRO A C 1
ATOM 769 O O . PRO A 1 100 ? -13.648 -13.150 15.523 1.00 91.12 100 PRO A O 1
ATOM 772 N N . ALA A 1 101 ? -12.478 -13.601 17.396 1.00 92.50 101 ALA A N 1
ATOM 773 C CA . ALA A 1 101 ? -13.604 -14.018 18.227 1.00 92.50 101 ALA A CA 1
ATOM 774 C C . ALA A 1 101 ? -14.421 -12.860 18.831 1.00 92.50 101 ALA A C 1
ATOM 776 O O . ALA A 1 101 ? -15.637 -13.006 18.936 1.00 92.50 101 ALA A O 1
ATOM 777 N N . SER A 1 102 ? -13.794 -11.741 19.225 1.00 92.81 102 SER A N 1
ATOM 778 C CA . SER A 1 102 ? -14.510 -10.599 19.831 1.00 92.81 102 SER A CA 1
ATOM 779 C C . SER A 1 102 ? -14.336 -9.242 19.140 1.00 92.81 102 SER A C 1
ATOM 781 O O . SER A 1 102 ? -15.116 -8.337 19.423 1.00 92.81 102 SER A O 1
ATOM 783 N N . GLY A 1 103 ? -13.402 -9.079 18.199 1.00 92.50 103 GLY A N 1
ATOM 784 C CA . GLY A 1 103 ? -13.115 -7.793 17.541 1.00 92.50 103 GLY A CA 1
ATOM 785 C C . GLY A 1 103 ? -14.125 -7.311 16.482 1.00 92.50 103 GLY A C 1
ATOM 786 O O . GLY A 1 103 ? -13.721 -6.627 15.539 1.00 92.50 103 GLY A O 1
ATOM 787 N N . ASP A 1 104 ? -15.397 -7.714 16.563 1.00 94.12 104 ASP A N 1
ATOM 788 C CA . ASP A 1 104 ? -16.447 -7.315 15.612 1.00 94.12 104 ASP A CA 1
ATOM 789 C C . ASP A 1 104 ? -16.782 -5.818 15.722 1.00 94.12 104 ASP A C 1
ATOM 791 O O . ASP A 1 104 ? -16.838 -5.265 16.818 1.00 94.12 104 ASP A O 1
ATOM 795 N N . GLN A 1 105 ? -17.009 -5.152 14.580 1.00 92.62 105 GLN A N 1
ATOM 796 C CA . GLN A 1 105 ? -17.128 -3.688 14.507 1.00 92.62 105 GLN A CA 1
ATOM 797 C C . GLN A 1 105 ? -18.500 -3.210 13.981 1.00 92.62 105 GLN A C 1
ATOM 799 O O . GLN A 1 105 ? -19.047 -3.856 13.089 1.00 92.62 105 GLN A O 1
ATOM 804 N N . PRO A 1 106 ? -19.056 -2.055 14.409 1.00 96.75 106 PRO A N 1
ATOM 805 C CA . PRO A 1 106 ? -18.389 -0.986 15.159 1.00 96.75 106 PRO A CA 1
ATOM 806 C C . PRO A 1 106 ? -17.948 -1.372 16.572 1.00 96.75 106 PRO A C 1
ATOM 808 O O . PRO A 1 106 ? -18.630 -2.139 17.246 1.00 96.75 106 PRO A O 1
ATOM 811 N N . LEU A 1 107 ? -16.798 -0.846 16.987 1.00 96.62 107 LEU A N 1
ATOM 812 C CA . LEU A 1 107 ? -16.252 -0.958 18.339 1.00 96.62 107 LEU A CA 1
ATOM 813 C C . LEU A 1 107 ? -16.816 0.174 19.208 1.00 96.62 107 LEU A C 1
ATOM 815 O O . LEU A 1 107 ? -17.278 1.191 18.686 1.00 96.62 107 LEU A O 1
ATOM 819 N N . TYR A 1 108 ? -16.778 -0.005 20.527 1.00 97.25 108 TYR A N 1
ATOM 820 C CA . TYR A 1 108 ? -17.417 0.891 21.492 1.00 97.25 108 TYR A CA 1
ATOM 821 C C . TYR A 1 108 ? -16.529 1.113 22.712 1.00 97.25 108 TYR A C 1
ATOM 823 O O . TYR A 1 108 ? -15.875 0.170 23.154 1.00 97.25 108 TYR A O 1
ATOM 831 N N . ASN A 1 109 ? -16.628 2.288 23.330 1.00 96.56 109 ASN A N 1
ATOM 832 C CA . ASN A 1 109 ? -16.225 2.462 24.727 1.00 96.56 109 ASN A CA 1
ATOM 833 C C . ASN A 1 109 ? -17.188 1.736 25.702 1.00 96.56 109 ASN A C 1
ATOM 835 O O . ASN A 1 109 ? -18.125 1.030 25.304 1.00 96.56 109 ASN A O 1
ATOM 839 N N . GLU A 1 110 ? -16.983 1.902 27.009 1.00 96.25 110 GLU A N 1
ATOM 840 C CA . GLU A 1 110 ? -17.722 1.211 28.068 1.00 96.25 110 GLU A CA 1
ATOM 841 C C . GLU A 1 110 ? -19.217 1.554 28.072 1.00 96.25 110 GLU A C 1
ATOM 843 O O . GLU A 1 110 ? -20.056 0.649 28.037 1.00 96.25 110 GLU A O 1
ATOM 848 N N . ASP A 1 111 ? -19.581 2.835 28.076 1.00 95.38 111 ASP A N 1
ATOM 849 C CA . ASP A 1 111 ? -20.988 3.265 28.090 1.00 95.38 111 ASP A CA 1
ATOM 850 C C . ASP A 1 111 ? -21.659 3.219 26.699 1.00 95.38 111 ASP A C 1
ATOM 852 O O . ASP A 1 111 ? -22.875 3.382 26.595 1.00 95.38 111 ASP A O 1
ATOM 856 N N . LYS A 1 112 ? -20.883 2.896 25.652 1.00 95.75 112 LYS A N 1
ATOM 857 C CA . LYS A 1 112 ? -21.265 2.878 24.229 1.00 95.75 112 LYS A CA 1
ATOM 858 C C . LYS A 1 112 ? -21.663 4.242 23.658 1.00 95.75 112 LYS A C 1
ATOM 860 O O . LYS A 1 112 ? -22.342 4.281 22.632 1.00 95.75 112 LYS A O 1
ATOM 865 N N . THR A 1 113 ? -21.247 5.339 24.289 1.00 96.12 113 THR A N 1
ATOM 866 C CA . THR A 1 113 ? -21.431 6.687 23.731 1.00 96.12 113 THR A CA 1
ATOM 867 C C . THR A 1 113 ? -20.398 7.037 22.665 1.00 96.12 113 THR A C 1
ATOM 869 O O . THR A 1 113 ? -20.697 7.825 21.775 1.00 96.12 113 THR A O 1
ATOM 872 N N . VAL A 1 114 ? -19.218 6.415 22.703 1.00 96.69 114 VAL A N 1
ATOM 873 C CA . VAL A 1 114 ? -18.180 6.545 21.674 1.00 96.69 114 VAL A CA 1
ATOM 874 C C . VAL A 1 114 ? -18.177 5.280 20.823 1.00 96.69 114 VAL A C 1
ATOM 876 O O . VAL A 1 114 ? -18.033 4.172 21.344 1.00 96.69 114 VAL A O 1
ATOM 879 N N . ILE A 1 115 ? -18.354 5.441 19.511 1.00 96.94 115 ILE A N 1
ATOM 880 C CA . ILE A 1 115 ? -18.550 4.345 18.552 1.00 96.94 115 ILE A CA 1
ATOM 881 C C . ILE A 1 115 ? -17.580 4.532 17.390 1.00 96.94 115 ILE A C 1
ATOM 883 O O . ILE A 1 115 ? -17.567 5.603 16.794 1.00 96.94 115 ILE A O 1
ATOM 887 N N . VAL A 1 116 ? -16.810 3.510 17.007 1.00 95.81 116 VAL A N 1
ATOM 888 C CA . VAL A 1 116 ? -15.821 3.620 15.918 1.00 95.81 116 VAL A CA 1
ATOM 889 C C . VAL A 1 116 ? -15.873 2.454 14.929 1.00 95.81 116 VAL A C 1
ATOM 891 O O . VAL A 1 116 ? -16.051 1.298 15.306 1.00 95.81 116 VAL A O 1
ATOM 894 N N . THR A 1 117 ? -15.705 2.760 13.642 1.00 95.62 117 THR A N 1
ATOM 895 C CA . THR A 1 117 ? -15.516 1.788 12.554 1.00 95.62 117 THR A CA 1
ATOM 896 C C . THR A 1 117 ? -14.153 2.021 11.896 1.00 95.62 117 THR A C 1
ATOM 898 O O . THR A 1 117 ? -13.815 3.161 11.572 1.00 95.62 117 THR A O 1
ATOM 901 N N . VAL A 1 118 ? -13.347 0.963 11.749 1.00 96.94 118 VAL A N 1
ATOM 902 C CA . VAL A 1 118 ? -11.922 1.019 11.380 1.00 96.94 118 VAL A CA 1
ATOM 903 C C . VAL A 1 118 ? -11.583 -0.011 10.300 1.00 96.94 118 VAL A C 1
ATOM 905 O O . VAL A 1 118 ? -11.882 -1.199 10.419 1.00 96.94 118 VAL A O 1
ATOM 908 N N . ASN A 1 119 ? -10.887 0.440 9.261 1.00 97.19 119 ASN A N 1
ATOM 909 C CA . ASN A 1 119 ? -10.189 -0.385 8.276 1.00 97.19 119 ASN A CA 1
ATOM 910 C C . ASN A 1 119 ? -8.690 -0.109 8.448 1.00 97.19 119 ASN A C 1
ATOM 912 O O . ASN A 1 119 ? -8.205 0.933 7.992 1.00 97.19 119 ASN A O 1
ATOM 916 N N . GLY A 1 120 ? -7.987 -0.988 9.167 1.00 96.69 120 GLY A N 1
ATOM 917 C CA . GLY A 1 120 ? -6.603 -0.773 9.576 1.00 96.69 120 GLY A CA 1
ATOM 918 C C . GLY A 1 120 ? -6.096 -1.725 10.657 1.00 96.69 120 GLY A C 1
ATOM 919 O O . GLY A 1 120 ? -6.826 -2.598 11.107 1.00 96.69 120 GLY A O 1
ATOM 920 N N . GLU A 1 121 ? -4.849 -1.485 11.059 1.00 98.19 121 GLU A N 1
ATOM 921 C CA . GLU A 1 121 ? -4.064 -2.224 12.048 1.00 98.19 121 GLU A CA 1
ATOM 922 C C . GLU A 1 121 ? -3.224 -1.237 12.881 1.00 98.19 121 GLU A C 1
ATOM 924 O O . GLU A 1 121 ? -2.447 -0.446 12.324 1.00 98.19 121 GLU A O 1
ATOM 929 N N . ILE A 1 122 ? -3.361 -1.283 14.209 1.00 98.31 122 ILE A N 1
ATOM 930 C CA . ILE A 1 122 ? -2.667 -0.425 15.184 1.00 98.31 122 ILE A CA 1
ATOM 931 C C . ILE A 1 122 ? -1.552 -1.223 15.881 1.00 98.31 122 ILE A C 1
ATOM 933 O O . ILE A 1 122 ? -1.729 -1.803 16.953 1.00 98.31 122 ILE A O 1
ATOM 937 N N . TYR A 1 123 ? -0.358 -1.241 15.286 1.00 97.94 123 TYR A N 1
ATOM 938 C CA . TYR A 1 123 ? 0.775 -2.073 15.720 1.00 97.94 123 TYR A CA 1
ATOM 939 C C . TYR A 1 123 ? 1.277 -1.782 17.147 1.00 97.94 123 TYR A C 1
ATOM 941 O O . TYR A 1 123 ? 1.908 -2.641 17.761 1.00 97.94 123 TYR A O 1
ATOM 949 N N . ASN A 1 124 ? 1.001 -0.596 17.705 1.00 97.88 124 ASN A N 1
ATOM 950 C CA . ASN A 1 124 ? 1.327 -0.256 19.095 1.00 97.88 124 ASN A CA 1
ATOM 951 C C . ASN A 1 124 ? 0.167 -0.439 20.096 1.00 97.88 124 ASN A C 1
ATOM 953 O O . ASN A 1 124 ? 0.309 -0.025 21.249 1.00 97.88 124 ASN A O 1
ATOM 957 N N . HIS A 1 125 ? -0.948 -1.088 19.722 1.00 98.06 125 HIS A N 1
ATOM 958 C CA . HIS A 1 125 ? -2.138 -1.202 20.582 1.00 98.06 125 HIS A CA 1
ATOM 959 C C . HIS A 1 125 ? -1.848 -1.749 21.991 1.00 98.06 125 HIS A C 1
ATOM 961 O O . HIS A 1 125 ? -2.395 -1.230 22.961 1.00 98.06 125 HIS A O 1
ATOM 967 N N . LYS A 1 126 ? -0.947 -2.734 22.146 1.00 96.69 126 LYS A N 1
ATOM 968 C CA . LYS A 1 126 ? -0.561 -3.283 23.465 1.00 96.69 126 LYS A CA 1
ATOM 969 C C . LYS A 1 126 ? 0.047 -2.205 24.378 1.00 96.69 126 LYS A C 1
ATOM 971 O O . LYS A 1 126 ? -0.355 -2.075 25.528 1.00 96.69 126 LYS A O 1
ATOM 976 N N . GLN A 1 127 ? 0.925 -1.358 23.835 1.00 97.38 127 GLN A N 1
ATOM 977 C CA . GLN A 1 127 ? 1.566 -0.247 24.560 1.00 97.38 127 GLN A CA 1
ATOM 978 C C . GLN A 1 127 ? 0.591 0.897 24.888 1.00 97.38 127 GLN A C 1
ATOM 980 O O . GLN A 1 127 ? 0.833 1.675 25.812 1.00 97.38 127 GLN A O 1
ATOM 985 N N . LEU A 1 128 ? -0.486 1.039 24.110 1.00 97.81 128 LEU A N 1
ATOM 986 C CA . LEU A 1 128 ? -1.563 1.999 24.363 1.00 97.81 128 LEU A CA 1
ATOM 987 C C . LEU A 1 128 ? -2.512 1.467 25.453 1.00 97.81 128 LEU A C 1
ATOM 989 O O . LEU A 1 128 ? -2.786 2.177 26.418 1.00 97.81 128 LEU A O 1
ATOM 993 N N . ARG A 1 129 ? -2.908 0.188 25.376 1.00 97.50 129 ARG A N 1
ATOM 994 C CA . ARG A 1 129 ? -3.691 -0.525 26.407 1.00 97.50 129 ARG A CA 1
ATOM 995 C C . ARG A 1 129 ? -3.019 -0.485 27.784 1.00 97.50 129 ARG A C 1
ATOM 997 O O . ARG A 1 129 ? -3.694 -0.293 28.787 1.00 97.50 129 ARG A O 1
ATOM 1004 N N . GLU A 1 130 ? -1.690 -0.581 27.844 1.00 96.81 130 GLU A N 1
ATOM 1005 C CA . GLU A 1 130 ? -0.922 -0.432 29.093 1.00 96.81 130 GLU A CA 1
ATOM 1006 C C . GLU A 1 130 ? -1.030 0.954 29.752 1.00 96.81 130 GLU A C 1
ATOM 1008 O O . GLU A 1 130 ? -0.762 1.070 30.950 1.00 96.81 130 GLU A O 1
ATOM 1013 N N . LYS A 1 131 ? -1.395 2.003 29.005 1.00 96.38 131 LYS A N 1
ATOM 1014 C CA . LYS A 1 131 ? -1.572 3.371 29.527 1.00 96.38 131 LYS A CA 1
ATOM 1015 C C . LYS A 1 131 ? -3.017 3.619 29.961 1.00 96.38 131 LYS A C 1
ATOM 1017 O O . LYS A 1 131 ? -3.233 4.195 31.022 1.00 96.38 131 LYS A O 1
ATOM 1022 N N . LEU A 1 132 ? -3.973 3.083 29.205 1.00 95.94 132 LEU A N 1
ATOM 1023 C CA . LEU A 1 132 ? -5.425 3.209 29.386 1.00 95.94 132 LEU A CA 1
ATOM 1024 C C . LEU A 1 132 ? -5.968 2.285 30.500 1.00 95.94 132 LEU A C 1
ATOM 1026 O O . LEU A 1 132 ? -6.947 1.569 30.312 1.00 95.94 132 LEU A O 1
ATOM 1030 N N . LYS A 1 133 ? -5.318 2.255 31.673 1.00 92.69 133 LYS A N 1
ATOM 1031 C CA . LYS A 1 133 ? -5.693 1.371 32.808 1.00 92.69 133 LYS A CA 1
ATOM 1032 C C . LYS A 1 133 ? -6.995 1.779 33.509 1.00 92.69 133 LYS A C 1
ATOM 1034 O O . LYS A 1 133 ? -7.541 1.011 34.296 1.00 92.69 133 LYS A O 1
ATOM 1039 N N . SER A 1 134 ? -7.429 3.004 33.247 1.00 94.19 134 SER A N 1
ATOM 1040 C CA . SER A 1 134 ? -8.745 3.598 33.499 1.00 94.19 134 SER A CA 1
ATOM 1041 C C . SER A 1 134 ? -9.876 2.825 32.812 1.00 94.19 134 SER A C 1
ATOM 1043 O O . SER A 1 134 ? -10.981 2.776 33.352 1.00 94.19 134 SER A O 1
ATOM 1045 N N . HIS A 1 135 ? -9.591 2.210 31.659 1.00 96.31 135 HIS A N 1
ATOM 1046 C CA . HIS A 1 135 ? -10.589 1.669 30.745 1.00 96.31 135 HIS A CA 1
ATOM 1047 C C . HIS A 1 135 ? -10.752 0.143 30.810 1.00 96.31 135 HIS A C 1
ATOM 1049 O O . HIS A 1 135 ? -9.819 -0.613 31.096 1.00 96.31 135 HIS A O 1
ATOM 1055 N N . GLN A 1 136 ? -11.965 -0.320 30.508 1.00 95.94 136 GLN A N 1
ATOM 1056 C CA . GLN A 1 136 ? -12.361 -1.725 30.434 1.00 95.94 136 GLN A CA 1
ATOM 1057 C C . GLN A 1 136 ? -12.581 -2.154 28.982 1.00 95.94 136 GLN A C 1
ATOM 1059 O O . GLN A 1 136 ? -13.705 -2.178 28.476 1.00 95.94 136 GLN A O 1
ATOM 1064 N N . PHE A 1 137 ? -11.489 -2.568 28.344 1.00 96.56 137 PHE A N 1
ATOM 1065 C CA . PHE A 1 137 ? -11.514 -3.192 27.025 1.00 96.56 137 PHE A CA 1
ATOM 1066 C C . PHE A 1 137 ? -12.391 -4.452 27.010 1.00 96.56 137 PHE A C 1
ATOM 1068 O O . PHE A 1 137 ? -12.287 -5.319 27.882 1.00 96.56 137 PHE A O 1
ATOM 1075 N N . ARG A 1 138 ? -13.234 -4.562 25.985 1.00 94.56 138 ARG A N 1
ATOM 1076 C CA . ARG A 1 138 ? -14.174 -5.664 25.745 1.00 94.56 138 ARG A CA 1
ATOM 1077 C C . ARG A 1 138 ? -13.664 -6.668 24.721 1.00 94.56 138 ARG A C 1
ATOM 1079 O O . ARG A 1 138 ? -14.181 -7.781 24.674 1.00 94.56 138 ARG A O 1
ATOM 1086 N N . THR A 1 139 ? -12.683 -6.281 23.910 1.00 96.19 139 THR A N 1
ATOM 1087 C CA . THR A 1 139 ? -12.126 -7.100 22.829 1.00 96.19 139 THR A CA 1
ATOM 1088 C C . THR A 1 139 ? -10.603 -7.210 22.950 1.00 96.19 139 THR A C 1
ATOM 1090 O O . THR A 1 139 ? -9.942 -6.462 23.680 1.00 96.19 139 THR A O 1
ATOM 1093 N N . GLY A 1 140 ? -10.021 -8.143 22.202 1.00 95.38 140 GLY A N 1
ATOM 1094 C CA . GLY A 1 140 ? -8.589 -8.190 21.917 1.00 95.38 140 GLY A CA 1
ATOM 1095 C C . GLY A 1 140 ? -8.175 -7.339 20.710 1.00 95.38 140 GLY A C 1
ATOM 1096 O O . GLY A 1 140 ? -6.976 -7.214 20.466 1.00 95.38 140 GLY A O 1
ATOM 1097 N N . SER A 1 141 ? -9.123 -6.743 19.970 1.00 97.00 141 SER A N 1
ATOM 1098 C CA . SER A 1 141 ? -8.831 -5.983 18.749 1.00 97.00 141 SER A CA 1
ATOM 1099 C C . SER A 1 141 ? -7.879 -4.822 19.024 1.00 97.00 141 SER A C 1
ATOM 1101 O O . SER A 1 141 ? -8.068 -4.001 19.925 1.00 97.00 141 SER A O 1
ATOM 1103 N N . ASP A 1 142 ? -6.857 -4.730 18.191 1.00 97.94 142 ASP A N 1
ATOM 1104 C CA . ASP A 1 142 ? -5.928 -3.613 18.111 1.00 97.94 142 ASP A CA 1
ATOM 1105 C C . ASP A 1 142 ? -6.637 -2.253 17.973 1.00 97.94 142 ASP A C 1
ATOM 1107 O O . ASP A 1 142 ? -6.250 -1.289 18.633 1.00 97.94 142 ASP A O 1
ATOM 1111 N N . CYS A 1 143 ? -7.729 -2.205 17.208 1.00 97.75 143 CYS A N 1
ATOM 1112 C CA . CYS A 1 143 ? -8.481 -0.999 16.880 1.00 97.75 143 CYS A CA 1
ATOM 1113 C C . CYS A 1 143 ? -9.298 -0.411 18.048 1.00 97.75 143 CYS A C 1
ATOM 1115 O O . CYS A 1 143 ? -9.627 0.773 18.020 1.00 97.75 143 CYS A O 1
ATOM 1117 N N . GLU A 1 144 ? -9.620 -1.187 19.090 1.00 98.00 144 GLU A N 1
ATOM 1118 C CA . GLU A 1 144 ? -10.481 -0.733 20.204 1.00 98.00 144 GLU A CA 1
ATOM 1119 C C . GLU A 1 144 ? -9.859 0.424 21.005 1.00 98.00 144 GLU A C 1
ATOM 1121 O O . GLU A 1 144 ? -10.574 1.254 21.563 1.00 98.00 144 GLU A O 1
ATOM 1126 N N . VAL A 1 145 ? -8.524 0.548 20.992 1.00 98.19 145 VAL A N 1
ATOM 1127 C CA . VAL A 1 145 ? -7.808 1.659 21.647 1.00 98.19 145 VAL A CA 1
ATOM 1128 C C . VAL A 1 145 ? -8.243 3.032 21.139 1.00 98.19 145 VAL A C 1
ATOM 1130 O O . VAL A 1 145 ? -8.114 4.002 21.873 1.00 98.19 145 VAL A O 1
ATOM 1133 N N . ILE A 1 146 ? -8.772 3.126 19.915 1.00 97.50 146 ILE A N 1
ATOM 1134 C CA . ILE A 1 146 ? -9.194 4.391 19.303 1.00 97.50 146 ILE A CA 1
ATOM 1135 C C . ILE A 1 146 ? -10.364 5.025 20.070 1.00 97.50 146 ILE A C 1
ATOM 1137 O O . ILE A 1 146 ? -10.360 6.237 20.264 1.00 97.50 146 ILE A O 1
ATOM 1141 N N . ALA A 1 147 ? -11.330 4.229 20.546 1.00 96.88 147 ALA A N 1
ATOM 1142 C CA . ALA A 1 147 ? -12.478 4.754 21.289 1.00 96.88 147 ALA A CA 1
ATOM 1143 C C . ALA A 1 147 ? -12.043 5.371 22.631 1.00 96.88 147 ALA A C 1
ATOM 1145 O O . ALA A 1 147 ? -12.404 6.502 22.935 1.00 96.88 147 ALA A O 1
ATOM 1146 N N . HIS A 1 148 ? -11.196 4.668 23.383 1.00 97.81 148 HIS A N 1
ATOM 1147 C CA . HIS A 1 148 ? -10.719 5.118 24.695 1.00 97.81 148 HIS A CA 1
ATOM 1148 C C . HIS A 1 148 ? -9.674 6.243 24.614 1.00 97.81 148 HIS A C 1
ATOM 1150 O O . HIS A 1 148 ? -9.660 7.148 25.441 1.00 97.81 148 HIS A O 1
ATOM 1156 N N . LEU A 1 149 ? -8.819 6.246 23.585 1.00 97.19 149 LEU A N 1
ATOM 1157 C CA . LEU A 1 149 ? -7.895 7.359 23.344 1.00 97.19 149 LEU A CA 1
ATOM 1158 C C . LEU A 1 149 ? -8.628 8.669 23.022 1.00 97.19 149 LEU A C 1
ATOM 1160 O O . LEU A 1 149 ? -8.170 9.735 23.429 1.00 97.19 149 LEU A O 1
ATOM 1164 N N . TYR A 1 150 ? -9.759 8.591 22.316 1.00 95.19 150 TYR A N 1
ATOM 1165 C CA . TYR A 1 150 ? -10.633 9.741 22.093 1.00 95.19 150 TYR A CA 1
ATOM 1166 C C . TYR A 1 150 ? -11.234 10.261 23.413 1.00 95.19 150 TYR A C 1
ATOM 1168 O O . TYR A 1 150 ? -11.287 11.470 23.620 1.00 95.19 150 TYR A O 1
ATOM 1176 N N . GLU A 1 151 ? -11.601 9.381 24.352 1.00 94.38 151 GLU A N 1
ATOM 1177 C CA . GLU A 1 151 ? -12.110 9.791 25.672 1.00 94.38 151 GLU A CA 1
ATOM 1178 C C . GLU A 1 151 ? -11.069 10.539 26.524 1.00 94.38 151 GLU A C 1
ATOM 1180 O O . GLU A 1 151 ? -11.416 11.525 27.175 1.00 94.38 151 GLU A O 1
ATOM 1185 N N . GLU A 1 152 ? -9.798 10.115 26.519 1.00 94.81 152 GLU A N 1
ATOM 1186 C CA . GLU A 1 152 ? -8.746 10.771 27.319 1.00 94.81 152 GLU A CA 1
ATOM 1187 C C . GLU A 1 152 ? -8.110 12.003 26.645 1.00 94.81 152 GLU A C 1
ATOM 1189 O O . GLU A 1 152 ? -7.542 12.856 27.337 1.00 94.81 152 GLU A O 1
ATOM 1194 N N . HIS A 1 153 ? -8.143 12.103 25.310 1.00 92.94 153 HIS A N 1
ATOM 1195 C CA . HIS A 1 153 ? -7.354 13.093 24.554 1.00 92.94 153 HIS A CA 1
ATOM 1196 C C . HIS A 1 153 ? -8.127 13.840 23.448 1.00 92.94 153 HIS A C 1
ATOM 1198 O O . HIS A 1 153 ? -7.532 14.640 22.720 1.00 92.94 153 HIS A O 1
ATOM 1204 N N . GLY A 1 154 ? -9.434 13.606 23.299 1.00 89.44 154 GLY A N 1
ATOM 1205 C CA . GLY A 1 154 ? -10.270 14.251 22.285 1.00 89.44 154 GLY A CA 1
ATOM 1206 C C . GLY A 1 154 ? -9.776 13.956 20.869 1.00 89.44 154 GLY A C 1
ATOM 1207 O O . GLY A 1 154 ? -9.730 12.811 20.441 1.00 89.44 154 GLY A O 1
ATOM 1208 N N . GLU A 1 155 ? -9.379 14.988 20.128 1.00 83.50 155 GLU A N 1
ATOM 1209 C CA . GLU A 1 155 ? -8.898 14.854 18.745 1.00 83.50 155 GLU A CA 1
ATOM 1210 C C . GLU A 1 155 ? -7.376 14.648 18.633 1.00 83.50 155 GLU A C 1
ATOM 1212 O O . GLU A 1 155 ? -6.886 14.240 17.580 1.00 83.50 155 GLU A O 1
ATOM 1217 N N . GLU A 1 156 ? -6.600 14.918 19.691 1.00 85.88 156 GLU A N 1
ATOM 1218 C CA . GLU A 1 156 ? -5.129 14.947 19.605 1.00 85.88 156 GLU A CA 1
ATOM 1219 C C . GLU A 1 156 ? -4.483 13.543 19.616 1.00 85.88 156 GLU A C 1
ATOM 1221 O O . GLU A 1 156 ? -3.304 13.402 19.283 1.00 85.88 156 GLU A O 1
ATOM 1226 N N . PHE A 1 157 ? -5.232 12.478 19.938 1.00 91.81 157 PHE A N 1
ATOM 1227 C CA . PHE A 1 157 ? -4.661 11.129 20.073 1.00 91.81 157 PHE A CA 1
ATOM 1228 C C . PHE A 1 157 ? -4.153 10.506 18.775 1.00 91.81 157 PHE A C 1
ATOM 1230 O O . PHE A 1 157 ? -3.360 9.566 18.828 1.00 91.81 157 PHE A O 1
ATOM 1237 N N . VAL A 1 158 ? -4.632 10.944 17.606 1.00 90.56 158 VAL A N 1
ATOM 1238 C CA . VAL A 1 158 ? -4.423 10.170 16.369 1.00 90.56 158 VAL A CA 1
ATOM 1239 C C . VAL A 1 158 ? -2.938 10.088 15.990 1.00 90.56 158 VAL A C 1
ATOM 1241 O O . VAL A 1 158 ? -2.498 9.142 15.339 1.00 90.56 158 VAL A O 1
ATOM 1244 N N . ASP A 1 159 ? -2.133 11.036 16.471 1.00 88.31 159 ASP A N 1
ATOM 1245 C CA . ASP A 1 159 ? -0.682 11.064 16.286 1.00 88.31 159 ASP A CA 1
ATOM 1246 C C . ASP A 1 159 ? 0.072 10.017 17.144 1.00 88.31 159 ASP A C 1
ATOM 1248 O O . ASP A 1 159 ? 1.213 9.655 16.830 1.00 88.31 159 ASP A O 1
ATOM 1252 N N . MET A 1 160 ? -0.585 9.490 18.190 1.00 94.06 160 MET A N 1
ATOM 1253 C CA . MET A 1 160 ? -0.114 8.407 19.069 1.00 94.06 160 MET A CA 1
ATOM 1254 C C . MET A 1 160 ? -0.253 7.016 18.431 1.00 94.06 160 MET A C 1
ATOM 1256 O O . MET A 1 160 ? 0.329 6.053 18.939 1.00 94.06 160 MET A O 1
ATOM 1260 N N . LEU A 1 161 ? -1.021 6.891 17.344 1.00 95.44 161 LEU A N 1
ATOM 1261 C CA . LEU A 1 161 ? -1.222 5.635 16.627 1.00 95.44 161 LEU A CA 1
ATOM 1262 C C . LEU A 1 161 ? -0.003 5.316 15.743 1.00 95.44 161 LEU A C 1
ATOM 1264 O O . LEU A 1 161 ? 0.406 6.117 14.899 1.00 95.44 161 LEU A O 1
ATOM 1268 N N . ASP A 1 162 ? 0.556 4.119 15.911 1.00 96.44 162 ASP A N 1
ATOM 1269 C CA . ASP A 1 162 ? 1.589 3.546 15.042 1.00 96.44 162 ASP A CA 1
ATOM 1270 C C . ASP A 1 162 ? 0.950 2.411 14.240 1.00 96.44 162 ASP A C 1
ATOM 1272 O O . ASP A 1 162 ? 0.813 1.289 14.725 1.00 96.44 162 ASP A O 1
ATOM 1276 N N . GLY A 1 163 ? 0.466 2.730 13.041 1.00 95.75 163 GLY A N 1
ATOM 1277 C CA . GLY A 1 163 ? -0.439 1.858 12.303 1.00 95.75 163 GLY A CA 1
ATOM 1278 C C . GLY A 1 163 ? -0.678 2.291 10.862 1.00 95.75 163 GLY A C 1
ATOM 1279 O O . GLY A 1 163 ? -0.223 3.346 10.421 1.00 95.75 163 GLY A O 1
ATOM 1280 N N . MET A 1 164 ? -1.433 1.465 10.144 1.00 96.25 164 MET A N 1
ATOM 1281 C CA . MET A 1 164 ? -2.089 1.832 8.887 1.00 96.25 164 MET A CA 1
ATOM 1282 C C . MET A 1 164 ? -3.592 1.798 9.154 1.00 96.25 164 MET A C 1
ATOM 1284 O O . MET A 1 164 ? -4.079 0.793 9.651 1.00 96.25 164 MET A O 1
ATOM 1288 N N . PHE A 1 165 ? -4.329 2.878 8.919 1.00 96.62 165 PHE A N 1
ATOM 1289 C CA . PHE A 1 165 ? -5.716 2.978 9.369 1.00 96.62 165 PHE A CA 1
ATOM 1290 C C . PHE A 1 165 ? -6.507 4.054 8.643 1.00 96.62 165 PHE A C 1
ATOM 1292 O O . PHE A 1 165 ? -6.014 5.134 8.320 1.00 96.62 165 PHE A O 1
ATOM 1299 N N . SER A 1 166 ? -7.784 3.758 8.464 1.00 96.00 166 SER A N 1
ATOM 1300 C CA . SER A 1 166 ? -8.828 4.705 8.113 1.00 96.00 166 SER A CA 1
ATOM 1301 C C . SER A 1 166 ? -10.000 4.430 9.042 1.00 96.00 166 SER A C 1
ATOM 1303 O O . SER A 1 166 ? -10.418 3.277 9.168 1.00 96.00 166 SER A O 1
ATOM 1305 N N . PHE A 1 167 ? -10.499 5.453 9.731 1.00 95.88 167 PHE A N 1
ATOM 1306 C CA . PHE A 1 167 ? -11.618 5.289 10.655 1.00 95.88 167 PHE A CA 1
ATOM 1307 C C . PHE A 1 167 ? -12.593 6.455 10.616 1.00 95.88 167 PHE A C 1
ATOM 1309 O O . PHE A 1 167 ? -12.242 7.574 10.234 1.00 95.88 167 PHE A O 1
ATOM 1316 N N . VAL A 1 168 ? -13.814 6.167 11.066 1.00 95.00 168 VAL A N 1
ATOM 1317 C CA . VAL A 1 168 ? -14.798 7.170 11.473 1.00 95.00 168 VAL A CA 1
ATOM 1318 C C . VAL A 1 168 ? -15.307 6.798 12.859 1.00 95.00 168 VAL A C 1
ATOM 1320 O O . VAL A 1 168 ? -15.719 5.658 13.085 1.00 95.00 168 VAL A O 1
ATOM 1323 N N . LEU A 1 169 ? -15.262 7.761 13.772 1.00 93.94 169 LEU A N 1
ATOM 1324 C CA . LEU A 1 169 ? -15.774 7.680 15.134 1.00 93.94 169 LEU A CA 1
ATOM 1325 C C . LEU A 1 169 ? -16.915 8.688 15.301 1.00 93.94 169 LEU A C 1
ATOM 1327 O O . LEU A 1 169 ? -16.854 9.782 14.744 1.00 93.94 169 LEU A O 1
ATOM 1331 N N . LEU A 1 170 ? -17.936 8.309 16.063 1.00 93.06 170 LEU A N 1
ATOM 1332 C CA . LEU A 1 170 ? -19.081 9.127 16.462 1.00 93.06 170 LEU A CA 1
ATOM 1333 C C . LEU A 1 170 ? -19.128 9.196 17.991 1.00 93.06 170 LEU A C 1
ATOM 1335 O O . LEU A 1 170 ? -19.098 8.150 18.643 1.00 93.06 170 LEU A O 1
ATOM 1339 N N . ASP A 1 171 ? -19.261 10.403 18.537 1.00 93.50 171 ASP A N 1
ATOM 1340 C CA . ASP A 1 171 ? -19.661 10.626 19.924 1.00 93.50 171 ASP A CA 1
ATOM 1341 C C . ASP A 1 171 ? -21.159 10.956 19.964 1.00 93.50 171 ASP A C 1
ATOM 1343 O O . ASP A 1 171 ? -21.637 11.936 19.391 1.00 93.50 171 ASP A O 1
ATOM 1347 N N . THR A 1 172 ? -21.941 10.111 20.630 1.00 94.31 172 THR A N 1
ATOM 1348 C CA . THR A 1 172 ? -23.393 10.280 20.731 1.00 94.31 172 THR A CA 1
ATOM 1349 C C . THR A 1 172 ? -23.813 11.322 21.769 1.00 94.31 172 THR A C 1
ATOM 1351 O O . THR A 1 172 ? -25.001 11.628 21.861 1.00 94.31 172 THR A O 1
ATOM 1354 N N . LYS A 1 173 ? -22.891 11.843 22.594 1.00 91.44 173 LYS A N 1
ATOM 1355 C CA . LYS A 1 173 ? -23.202 12.847 23.630 1.00 91.44 173 LYS A CA 1
ATOM 1356 C C . LYS A 1 173 ? -23.605 14.186 23.010 1.00 91.44 173 LYS A C 1
ATOM 1358 O O . LYS A 1 173 ? -24.515 14.839 23.516 1.00 91.44 173 LYS A O 1
ATOM 1363 N N . ASP A 1 174 ? -22.961 14.565 21.908 1.00 87.56 174 ASP A N 1
ATOM 1364 C CA . ASP A 1 174 ? -23.206 15.808 21.166 1.00 87.56 174 ASP A CA 1
ATOM 1365 C C . ASP A 1 174 ? -23.403 15.602 19.647 1.00 87.56 174 ASP A C 1
ATOM 1367 O O . ASP A 1 174 ? -23.605 16.573 18.920 1.00 87.56 174 ASP A O 1
ATOM 1371 N N . ASN A 1 175 ? -23.408 14.346 19.177 1.00 85.44 175 ASN A N 1
ATOM 1372 C CA . ASN A 1 175 ? -23.436 13.945 17.762 1.00 85.44 175 ASN A CA 1
ATOM 1373 C C . ASN A 1 175 ? -22.243 14.465 16.939 1.00 85.44 175 ASN A C 1
ATOM 1375 O O . ASN A 1 175 ? -22.337 14.564 15.710 1.00 85.44 175 ASN A O 1
ATOM 1379 N N . SER A 1 176 ? -21.122 14.784 17.590 1.00 86.88 176 SER A N 1
ATOM 1380 C CA . SER A 1 176 ? -19.867 15.064 16.900 1.00 86.88 176 SER A CA 1
ATOM 1381 C C . SER A 1 176 ? -19.245 13.788 16.332 1.00 86.88 176 SER A C 1
ATOM 1383 O O . SER A 1 176 ? -19.524 12.664 16.757 1.00 86.88 176 SER A O 1
ATOM 1385 N N . TYR A 1 177 ? -18.399 13.951 15.320 1.00 89.56 177 TYR A N 1
ATOM 1386 C CA . TYR A 1 177 ? -17.673 12.849 14.703 1.00 89.56 177 TYR A CA 1
ATOM 1387 C C . TYR A 1 177 ? -16.254 13.266 14.342 1.00 89.56 177 TYR A C 1
ATOM 1389 O O . TYR A 1 177 ? -15.995 14.438 14.071 1.00 89.56 177 TYR A O 1
ATOM 1397 N N . ILE A 1 178 ? -15.360 12.282 14.279 1.00 91.06 178 ILE A N 1
ATOM 1398 C CA . ILE A 1 178 ? -13.999 12.413 13.757 1.00 91.06 178 ILE A CA 1
ATOM 1399 C C . ILE A 1 178 ? -13.769 11.342 12.695 1.00 91.06 178 ILE A C 1
ATOM 1401 O O . ILE A 1 178 ? -13.934 10.147 12.938 1.00 91.06 178 ILE A O 1
ATOM 1405 N N . ALA A 1 179 ? -13.343 11.776 11.511 1.00 92.69 179 ALA A N 1
ATOM 1406 C CA . ALA A 1 179 ? -12.747 10.905 10.504 1.00 92.69 179 ALA A CA 1
ATOM 1407 C C . ALA A 1 179 ? -11.232 11.134 10.453 1.00 92.69 179 ALA A C 1
ATOM 1409 O O . ALA A 1 179 ? -10.781 12.279 10.527 1.00 92.69 179 ALA A O 1
ATOM 1410 N N . ALA A 1 180 ? -10.455 10.060 10.298 1.00 93.12 180 ALA A N 1
ATOM 1411 C CA . ALA A 1 180 ? -9.005 10.138 10.146 1.00 93.12 180 ALA A CA 1
ATOM 1412 C C . ALA A 1 180 ? -8.452 9.047 9.217 1.00 93.12 180 ALA A C 1
ATOM 1414 O O . ALA A 1 180 ? -9.063 7.995 9.005 1.00 93.12 180 ALA A O 1
ATOM 1415 N N . ARG A 1 181 ? -7.260 9.309 8.672 1.00 94.62 181 ARG A N 1
ATOM 1416 C CA . ARG A 1 181 ? -6.513 8.427 7.768 1.00 94.62 181 ARG A CA 1
ATOM 1417 C C . ARG A 1 181 ? -5.028 8.471 8.123 1.00 94.62 181 ARG A C 1
ATOM 1419 O O . ARG A 1 181 ? -4.522 9.528 8.500 1.00 94.62 181 ARG A O 1
ATOM 1426 N N . ASP A 1 182 ? -4.346 7.339 7.979 1.00 94.69 182 ASP A N 1
ATOM 1427 C CA . ASP A 1 182 ? -2.933 7.175 8.313 1.00 94.69 182 ASP A CA 1
ATOM 1428 C C . ASP A 1 182 ? -2.002 8.138 7.564 1.00 94.69 182 ASP A C 1
ATOM 1430 O O . ASP A 1 182 ? -2.375 8.800 6.589 1.00 94.69 182 ASP A O 1
ATOM 1434 N N . ALA A 1 183 ? -0.766 8.229 8.055 1.00 91.19 183 ALA A N 1
ATOM 1435 C CA . ALA A 1 183 ? 0.151 9.305 7.705 1.00 91.19 183 ALA A CA 1
ATOM 1436 C C . ALA A 1 183 ? 0.665 9.280 6.254 1.00 91.19 183 ALA A C 1
ATOM 1438 O O . ALA A 1 183 ? 1.209 10.281 5.790 1.00 91.19 183 ALA A O 1
ATOM 1439 N N . ILE A 1 184 ? 0.490 8.168 5.533 1.00 93.31 184 ILE A N 1
ATOM 1440 C CA . ILE A 1 184 ? 0.833 8.044 4.107 1.00 93.31 184 ILE A CA 1
ATOM 1441 C C . ILE A 1 184 ? -0.419 7.831 3.247 1.00 93.31 184 ILE A C 1
ATOM 1443 O O . ILE A 1 184 ? -0.419 8.185 2.074 1.00 93.31 184 ILE A O 1
ATOM 1447 N N . GLY A 1 185 ? -1.502 7.302 3.818 1.00 94.94 185 GLY A N 1
ATOM 1448 C CA . GLY A 1 185 ? -2.707 6.894 3.105 1.00 94.94 185 GLY A CA 1
ATOM 1449 C C . GLY A 1 185 ? -2.635 5.458 2.594 1.00 94.94 185 GLY A C 1
ATOM 1450 O O . GLY A 1 185 ? -3.196 5.173 1.535 1.00 94.94 185 GLY A O 1
ATOM 1451 N N . ILE A 1 186 ? -1.942 4.579 3.330 1.00 96.38 186 ILE A N 1
ATOM 1452 C CA . ILE A 1 186 ? -1.802 3.138 3.055 1.00 96.38 186 ILE A CA 1
ATOM 1453 C C . ILE A 1 186 ? -3.183 2.492 2.937 1.00 96.38 186 ILE A C 1
ATOM 1455 O O . ILE A 1 186 ? -3.453 1.729 2.010 1.00 96.38 186 ILE A O 1
ATOM 1459 N N . THR A 1 187 ? -4.077 2.832 3.862 1.00 96.12 187 THR A N 1
ATOM 1460 C CA . THR A 1 187 ? -5.489 2.457 3.789 1.00 96.12 187 THR A CA 1
ATOM 1461 C C . THR A 1 187 ? -6.273 3.505 2.987 1.00 96.12 187 THR A C 1
ATOM 1463 O O . THR A 1 187 ? -5.991 4.702 3.104 1.00 96.12 187 THR A O 1
ATOM 1466 N N . PRO A 1 188 ? -7.236 3.111 2.134 1.00 96.00 188 PRO A N 1
ATOM 1467 C CA . PRO A 1 188 ? -8.033 4.048 1.355 1.00 96.00 188 PRO A CA 1
ATOM 1468 C C . PRO A 1 188 ? -9.259 4.534 2.140 1.00 96.00 188 PRO A C 1
ATOM 1470 O O . PRO A 1 188 ? -9.921 3.767 2.840 1.00 96.00 188 PRO A O 1
ATOM 1473 N N . LEU A 1 189 ? -9.565 5.824 1.990 1.00 96.12 189 LEU A N 1
ATOM 1474 C CA . LEU A 1 189 ? -10.764 6.473 2.516 1.00 96.12 189 LEU A CA 1
ATOM 1475 C C . LEU A 1 189 ? -11.187 7.584 1.551 1.00 96.12 189 LEU A C 1
ATOM 1477 O O . LEU A 1 189 ? -10.343 8.318 1.032 1.00 96.12 189 LEU A O 1
ATOM 1481 N N . TYR A 1 190 ? -12.488 7.715 1.336 1.00 95.44 190 TYR A N 1
ATOM 1482 C CA . TYR A 1 190 ? -13.136 8.733 0.518 1.00 95.44 190 TYR A CA 1
ATOM 1483 C C . TYR A 1 190 ? -14.197 9.453 1.350 1.00 95.44 190 TYR A C 1
ATOM 1485 O O . TYR A 1 190 ? -14.778 8.863 2.261 1.00 95.44 190 TYR A O 1
ATOM 1493 N N . MET A 1 191 ? -14.447 10.720 1.021 1.00 94.25 191 MET A N 1
ATOM 1494 C CA . MET A 1 191 ? -15.483 11.557 1.629 1.00 94.25 191 MET A CA 1
ATOM 1495 C C . MET A 1 191 ? -16.425 12.067 0.542 1.00 94.25 191 MET A C 1
ATOM 1497 O O . MET A 1 191 ? -15.952 12.529 -0.498 1.00 94.25 191 MET A O 1
ATOM 1501 N N . GLY A 1 192 ? -17.733 11.993 0.779 1.00 91.81 192 GLY A N 1
ATOM 1502 C CA . GLY A 1 192 ? -18.769 12.378 -0.177 1.00 91.81 192 GLY A CA 1
ATOM 1503 C C . GLY A 1 192 ? -19.873 13.243 0.423 1.00 91.81 192 GLY A C 1
ATOM 1504 O O . GLY A 1 192 ? -20.037 13.308 1.640 1.00 91.81 192 GLY A O 1
ATOM 1505 N N . TRP A 1 193 ? -20.626 13.902 -0.456 1.00 92.50 193 TRP A N 1
ATOM 1506 C CA . TRP A 1 193 ? -21.761 14.758 -0.122 1.00 92.50 193 TRP A CA 1
ATOM 1507 C C . TRP A 1 193 ? -22.989 14.343 -0.941 1.00 92.50 193 TRP A C 1
ATOM 1509 O O . TRP A 1 193 ? -22.951 14.337 -2.178 1.00 92.50 193 TRP A O 1
ATOM 1519 N N . GLY A 1 194 ? -24.065 13.978 -0.244 1.00 88.12 194 GLY A N 1
ATOM 1520 C CA . GLY A 1 194 ? -25.363 13.641 -0.826 1.00 88.12 194 GLY A CA 1
ATOM 1521 C C . GLY A 1 194 ? -26.212 14.880 -1.127 1.00 88.12 194 GLY A C 1
ATOM 1522 O O . GLY A 1 194 ? -26.021 15.945 -0.539 1.00 88.12 194 GLY A O 1
ATOM 1523 N N . LEU A 1 195 ? -27.186 14.736 -2.031 1.00 88.06 195 LEU A N 1
ATOM 1524 C CA . LEU A 1 195 ? -28.121 15.814 -2.402 1.00 88.06 195 LEU A CA 1
ATOM 1525 C C . LEU A 1 195 ? -29.064 16.235 -1.256 1.00 88.06 195 LEU A C 1
ATOM 1527 O O . LEU A 1 195 ? -29.610 17.333 -1.280 1.00 88.06 195 LEU A O 1
ATOM 1531 N N . ASP A 1 196 ? -29.234 15.378 -0.247 1.00 85.56 196 ASP A N 1
ATOM 1532 C CA . ASP A 1 196 ? -29.948 15.636 1.011 1.00 85.56 196 ASP A CA 1
ATOM 1533 C C . ASP A 1 196 ? -29.092 16.396 2.052 1.00 85.56 196 ASP A C 1
ATOM 1535 O O . ASP A 1 196 ? -29.534 16.594 3.181 1.00 85.56 196 ASP A O 1
ATOM 1539 N N . GLY A 1 197 ? -27.866 16.806 1.699 1.00 84.56 197 GLY A N 1
ATOM 1540 C CA . GLY A 1 197 ? -26.908 17.431 2.617 1.00 84.56 197 GLY A CA 1
ATOM 1541 C C . GLY A 1 197 ? -26.162 16.437 3.515 1.00 84.56 197 GLY A C 1
ATOM 1542 O O . GLY A 1 197 ? -25.416 16.857 4.400 1.00 84.56 197 GLY A O 1
ATOM 1543 N N . SER A 1 198 ? -26.341 15.128 3.305 1.00 86.25 198 SER A N 1
ATOM 1544 C CA . SER A 1 198 ? -25.623 14.099 4.061 1.00 86.25 198 SER A CA 1
ATOM 1545 C C . SER A 1 198 ? -24.125 14.071 3.742 1.00 86.25 198 SER A C 1
ATOM 1547 O O . SER A 1 198 ? -23.705 14.293 2.604 1.00 86.25 198 SER A O 1
ATOM 1549 N N . ILE A 1 199 ? -23.313 13.760 4.754 1.00 88.31 199 ILE A N 1
ATOM 1550 C CA . ILE A 1 199 ? -21.866 13.560 4.637 1.00 88.31 199 ILE A CA 1
ATOM 1551 C C . ILE A 1 199 ? -21.591 12.060 4.703 1.00 88.31 199 ILE A C 1
ATOM 1553 O O . ILE A 1 199 ? -22.082 11.365 5.593 1.00 88.31 199 ILE A O 1
ATOM 1557 N N . TRP A 1 200 ? -20.796 11.560 3.763 1.00 91.94 200 TRP A N 1
ATOM 1558 C CA . TRP A 1 200 ? -20.494 10.140 3.634 1.00 91.94 200 TRP A CA 1
ATOM 1559 C C . TRP A 1 200 ? -19.006 9.868 3.751 1.00 91.94 200 TRP A C 1
ATOM 1561 O O . TRP A 1 200 ? -18.182 10.661 3.296 1.00 91.94 200 TRP A O 1
ATOM 1571 N N . PHE A 1 201 ? -18.685 8.688 4.274 1.00 94.06 201 PHE A N 1
ATOM 1572 C CA . PHE A 1 201 ? -17.336 8.136 4.276 1.00 94.06 201 PHE A CA 1
ATOM 1573 C C . PHE A 1 201 ? -17.369 6.668 3.846 1.00 94.06 201 PHE A C 1
ATOM 1575 O O . PHE A 1 201 ? -18.252 5.912 4.260 1.00 94.06 201 PHE A O 1
ATOM 1582 N N . ALA A 1 202 ? -16.408 6.257 3.020 1.00 95.38 202 ALA A N 1
ATOM 1583 C CA . ALA A 1 202 ? -16.258 4.869 2.581 1.00 95.38 202 ALA A CA 1
ATOM 1584 C C . ALA A 1 202 ? -14.812 4.566 2.163 1.00 95.38 202 ALA A C 1
ATOM 1586 O O . ALA A 1 202 ? -14.085 5.466 1.742 1.00 95.38 202 ALA A O 1
ATOM 1587 N N . SER A 1 203 ? -14.383 3.304 2.238 1.00 96.00 203 SER A N 1
ATOM 1588 C CA . SER A 1 203 ? -13.009 2.921 1.866 1.00 96.00 203 SER A CA 1
ATOM 1589 C C . SER A 1 203 ? -12.737 2.945 0.357 1.00 96.00 203 SER A C 1
ATOM 1591 O O . SER A 1 203 ? -11.585 3.040 -0.053 1.00 96.00 203 SER A O 1
ATOM 1593 N N . GLU A 1 204 ? -13.765 2.866 -0.486 1.00 97.25 204 GLU A N 1
ATOM 1594 C CA . GLU A 1 204 ? -13.641 2.867 -1.950 1.00 97.25 204 GLU A CA 1
ATOM 1595 C C . GLU A 1 204 ? -14.757 3.739 -2.552 1.00 97.25 204 GLU A C 1
ATOM 1597 O O . GLU A 1 204 ? -15.872 3.766 -2.023 1.00 97.25 204 GLU A O 1
ATOM 1602 N N . MET A 1 205 ? -14.472 4.476 -3.632 1.00 94.88 205 MET A N 1
ATOM 1603 C CA . MET A 1 205 ? -15.409 5.462 -4.188 1.00 94.88 205 MET A CA 1
ATOM 1604 C C . MET A 1 205 ? -16.671 4.842 -4.796 1.00 94.88 205 MET A C 1
ATOM 1606 O O . MET A 1 205 ? -17.695 5.514 -4.854 1.00 94.88 205 MET A O 1
ATOM 1610 N N . LYS A 1 206 ? -16.646 3.561 -5.182 1.00 94.00 206 LYS A N 1
ATOM 1611 C CA . LYS A 1 206 ? -17.809 2.797 -5.662 1.00 94.00 206 LYS A CA 1
ATOM 1612 C C . LYS A 1 206 ? -18.991 2.861 -4.688 1.00 94.00 206 LYS A C 1
ATOM 1614 O O . LYS A 1 206 ? -20.120 3.083 -5.108 1.00 94.00 206 LYS A O 1
ATOM 1619 N N . ALA A 1 207 ? -18.713 2.838 -3.382 1.00 92.75 207 ALA A N 1
ATOM 1620 C CA . ALA A 1 207 ? -19.722 2.958 -2.331 1.00 92.75 207 ALA A CA 1
ATOM 1621 C C . ALA A 1 207 ? -20.326 4.370 -2.182 1.00 92.75 207 ALA A C 1
ATOM 1623 O O . ALA A 1 207 ? -21.318 4.529 -1.475 1.00 92.75 207 ALA A O 1
ATOM 1624 N N . LEU A 1 208 ? -19.734 5.382 -2.826 1.00 91.00 208 LEU A N 1
ATOM 1625 C CA . LEU A 1 208 ? -20.214 6.770 -2.875 1.00 91.00 208 LEU A CA 1
ATOM 1626 C C . LEU A 1 208 ? -20.732 7.165 -4.268 1.00 91.00 208 LEU A C 1
ATOM 1628 O O . LEU A 1 208 ? -21.450 8.152 -4.398 1.00 91.00 208 LEU A O 1
ATOM 1632 N N . SER A 1 209 ? -20.339 6.429 -5.314 1.00 87.25 209 SER A N 1
ATOM 1633 C CA . SER A 1 209 ? -20.490 6.836 -6.715 1.00 87.25 209 SER A CA 1
ATOM 1634 C C . SER A 1 209 ? -21.945 7.042 -7.126 1.00 87.25 209 SER A C 1
ATOM 1636 O O . SER A 1 209 ? -22.227 7.950 -7.905 1.00 87.25 209 SER A O 1
ATOM 1638 N N . ASP A 1 210 ? -22.875 6.260 -6.582 1.00 87.62 210 ASP A N 1
ATOM 1639 C CA . ASP A 1 210 ? -24.300 6.383 -6.897 1.00 87.62 210 ASP A CA 1
ATOM 1640 C C . ASP A 1 210 ? -24.962 7.503 -6.071 1.00 87.62 210 ASP A C 1
ATOM 1642 O O . ASP A 1 210 ? -25.547 8.427 -6.643 1.00 87.62 210 ASP A O 1
ATOM 1646 N N . ASP A 1 211 ? -24.787 7.473 -4.745 1.00 87.75 211 ASP A N 1
ATOM 1647 C CA . ASP A 1 211 ? -25.515 8.303 -3.770 1.00 87.75 211 ASP A CA 1
ATOM 1648 C C . ASP A 1 211 ? -24.939 9.721 -3.543 1.00 87.75 211 ASP A C 1
ATOM 1650 O O . ASP A 1 211 ? -25.663 10.620 -3.106 1.00 87.75 211 ASP A O 1
ATOM 1654 N N . CYS A 1 212 ? -23.654 9.962 -3.833 1.00 89.56 212 CYS A N 1
ATOM 1655 C CA . CYS A 1 212 ? -23.024 11.280 -3.687 1.00 89.56 212 CYS A CA 1
ATOM 1656 C C . CYS A 1 212 ? -22.945 12.036 -5.021 1.00 89.56 212 CYS A C 1
ATOM 1658 O O . CYS A 1 212 ? -22.575 11.478 -6.056 1.00 89.56 212 CYS A O 1
ATOM 1660 N N . GLU A 1 213 ? -23.222 13.341 -4.996 1.00 89.50 213 GLU A N 1
ATOM 1661 C CA . GLU A 1 213 ? -23.040 14.221 -6.164 1.00 89.50 213 GLU A CA 1
ATOM 1662 C C . GLU A 1 213 ? -21.567 14.628 -6.314 1.00 89.50 213 GLU A C 1
ATOM 1664 O O . GLU A 1 213 ? -20.993 14.629 -7.403 1.00 89.50 213 GLU A O 1
ATOM 1669 N N . ARG A 1 214 ? -20.919 14.902 -5.177 1.00 91.81 214 ARG A N 1
ATOM 1670 C CA . ARG A 1 214 ? -19.489 15.190 -5.077 1.00 91.81 214 ARG A CA 1
ATOM 1671 C C . ARG A 1 214 ? -18.850 14.225 -4.091 1.00 91.81 214 ARG A C 1
ATOM 1673 O O . ARG A 1 214 ? -19.411 13.963 -3.033 1.00 91.81 214 ARG A O 1
ATOM 1680 N N . PHE A 1 215 ? -17.647 13.764 -4.400 1.00 94.00 215 PHE A N 1
ATOM 1681 C CA . PHE A 1 215 ? -16.777 13.061 -3.463 1.00 94.00 215 PHE A CA 1
ATOM 1682 C C . PHE A 1 215 ? -15.305 13.299 -3.813 1.00 94.00 215 PHE A C 1
ATOM 1684 O O . PHE A 1 215 ? -14.984 13.757 -4.909 1.00 94.00 215 PHE A O 1
ATOM 1691 N N . ILE A 1 216 ? -14.421 13.034 -2.854 1.00 93.75 216 ILE A N 1
ATOM 1692 C CA . ILE A 1 216 ? -12.964 13.166 -2.963 1.00 93.75 216 ILE A CA 1
ATOM 1693 C C . ILE A 1 216 ? -12.279 11.993 -2.252 1.00 93.75 216 ILE A C 1
ATOM 1695 O O . ILE A 1 216 ? -12.848 11.410 -1.329 1.00 93.75 216 ILE A O 1
ATOM 1699 N N . SER A 1 217 ? -11.029 11.683 -2.614 1.00 93.19 217 SER A N 1
ATOM 1700 C CA . SER A 1 217 ? -10.155 10.908 -1.720 1.00 93.19 217 SER A CA 1
ATOM 1701 C C . SER A 1 217 ? -9.968 11.708 -0.430 1.00 93.19 217 SER A C 1
ATOM 1703 O O . SER A 1 217 ? -9.520 12.855 -0.480 1.00 93.19 217 SER A O 1
ATOM 1705 N N . PHE A 1 218 ? -10.274 11.114 0.723 1.00 92.94 218 PHE A N 1
ATOM 1706 C CA . PHE A 1 218 ? -9.992 11.738 2.010 1.00 92.94 218 PHE A CA 1
ATOM 1707 C C . PHE A 1 218 ? -8.464 11.842 2.168 1.00 92.94 218 PHE A C 1
ATOM 1709 O O . PHE A 1 218 ? -7.766 10.840 1.973 1.00 92.94 218 PHE A O 1
ATOM 1716 N N . PRO A 1 219 ? -7.911 13.032 2.448 1.00 89.81 219 PRO A N 1
ATOM 1717 C CA . PRO A 1 219 ? -6.465 13.249 2.457 1.00 89.81 219 PRO A CA 1
ATOM 1718 C C . PRO A 1 219 ? -5.766 12.460 3.582 1.00 89.81 219 PRO A C 1
ATOM 1720 O O . PRO A 1 219 ? -6.311 12.377 4.683 1.00 89.81 219 PRO A O 1
ATOM 1723 N N . PRO A 1 220 ? -4.554 11.919 3.355 1.00 90.06 220 PRO A N 1
ATOM 1724 C CA . PRO A 1 220 ? -3.751 11.301 4.412 1.00 90.06 220 PRO A CA 1
ATOM 1725 C C . PRO A 1 220 ? -3.355 12.262 5.537 1.00 90.06 220 PRO A C 1
ATOM 1727 O O . PRO A 1 220 ? -3.205 13.469 5.320 1.00 90.06 220 PRO A O 1
ATOM 1730 N N . GLY A 1 221 ? -3.069 11.705 6.713 1.00 68.69 221 GLY A N 1
ATOM 1731 C CA . GLY A 1 221 ? -2.535 12.406 7.884 1.00 68.69 221 GLY A CA 1
ATOM 1732 C C . GLY A 1 221 ? -1.028 12.693 7.830 1.00 68.69 221 GLY A C 1
ATOM 1733 O O . GLY A 1 221 ? -0.331 12.426 8.803 1.00 68.69 221 GLY A O 1
ATOM 1734 N N . HIS A 1 222 ? -0.547 13.107 6.655 1.00 62.12 222 HIS A N 1
ATOM 1735 C CA . HIS A 1 222 ? 0.837 13.364 6.228 1.00 62.12 222 HIS A CA 1
ATOM 1736 C C . HIS A 1 222 ? 1.953 13.295 7.294 1.00 62.12 222 HIS A C 1
ATOM 1738 O O . HIS A 1 222 ? 2.032 14.130 8.194 1.00 62.12 222 HIS A O 1
ATOM 1744 N N . VAL A 1 223 ? 2.929 12.401 7.081 1.00 58.31 223 VAL A N 1
ATOM 1745 C CA . VAL A 1 223 ? 4.230 12.443 7.781 1.00 58.31 223 VAL A CA 1
ATOM 1746 C C . VAL A 1 223 ? 4.923 13.793 7.535 1.00 58.31 223 VAL A C 1
ATOM 1748 O O . VAL A 1 223 ? 5.056 14.232 6.386 1.00 58.31 223 VAL A O 1
ATOM 1751 N N . THR A 1 224 ? 5.429 14.422 8.602 1.00 58.72 224 THR A N 1
ATOM 1752 C CA . THR A 1 224 ? 6.231 15.657 8.540 1.00 58.72 224 THR A CA 1
ATOM 1753 C C . THR A 1 224 ? 7.604 15.393 7.915 1.00 58.72 224 THR A C 1
ATOM 1755 O O . THR A 1 224 ? 8.615 15.228 8.597 1.00 58.72 224 THR A O 1
ATOM 1758 N N . LEU A 1 225 ? 7.647 15.352 6.584 1.00 65.62 225 LEU A N 1
ATOM 1759 C CA . LEU A 1 225 ? 8.886 15.324 5.813 1.00 65.62 225 LEU A CA 1
ATOM 1760 C C . LEU A 1 225 ? 9.483 16.734 5.761 1.00 65.62 225 LEU A C 1
ATOM 1762 O O . LEU A 1 225 ? 8.824 17.668 5.297 1.00 65.62 225 LEU A O 1
ATOM 1766 N N . ALA A 1 226 ? 10.725 16.879 6.227 1.00 59.59 226 ALA A N 1
ATOM 1767 C CA . ALA A 1 226 ? 11.406 18.165 6.304 1.00 59.59 226 ALA A CA 1
ATOM 1768 C C . ALA A 1 226 ? 11.479 18.853 4.928 1.00 59.59 226 ALA A C 1
ATOM 1770 O O . ALA A 1 226 ? 11.939 18.277 3.947 1.00 59.59 226 ALA A O 1
ATOM 1771 N N . SER A 1 227 ? 11.068 20.121 4.865 1.00 60.84 227 SER A N 1
ATOM 1772 C CA . SER A 1 227 ? 11.220 20.960 3.665 1.00 60.84 227 SER A CA 1
ATOM 1773 C C . SER A 1 227 ? 12.679 21.341 3.385 1.00 60.84 227 SER A C 1
ATOM 1775 O O . SER A 1 227 ? 13.029 21.699 2.262 1.00 60.84 227 SER A O 1
ATOM 1777 N N . LYS A 1 228 ? 13.537 21.259 4.408 1.00 79.38 228 LYS A N 1
ATOM 1778 C CA . LYS A 1 228 ? 14.982 21.457 4.314 1.00 79.38 228 LYS A CA 1
ATOM 1779 C C . LYS A 1 228 ? 15.677 20.113 4.113 1.00 79.38 228 LYS A C 1
ATOM 1781 O O . LYS A 1 228 ? 15.487 19.206 4.918 1.00 79.38 228 LYS A O 1
ATOM 1786 N N . THR A 1 229 ? 16.557 20.049 3.114 1.00 85.88 229 THR A N 1
ATOM 1787 C CA . THR A 1 229 ? 17.430 18.900 2.845 1.00 85.88 229 THR A CA 1
ATOM 1788 C C . THR A 1 229 ? 18.161 18.452 4.120 1.00 85.88 229 THR A C 1
ATOM 1790 O O . THR A 1 229 ? 18.835 19.276 4.753 1.00 85.88 229 THR A O 1
ATOM 1793 N N . PRO A 1 230 ? 18.032 17.178 4.521 1.00 91.31 230 PRO A N 1
ATOM 1794 C CA . PRO A 1 230 ? 18.654 16.659 5.729 1.00 91.31 230 PRO A CA 1
ATOM 1795 C C . PRO A 1 230 ? 20.165 16.467 5.543 1.00 91.31 230 PRO A C 1
ATOM 1797 O O . PRO A 1 230 ? 20.670 16.387 4.425 1.00 91.31 230 PRO A O 1
ATOM 1800 N N . SER A 1 231 ? 20.891 16.389 6.659 1.00 91.38 231 SER A N 1
ATOM 1801 C CA . SER A 1 231 ? 22.357 16.286 6.678 1.00 91.38 231 SER A CA 1
ATOM 1802 C C . SER A 1 231 ? 22.880 15.273 7.706 1.00 91.38 231 SER A C 1
ATOM 1804 O O . SER A 1 231 ? 24.006 15.406 8.187 1.00 91.38 231 SER A O 1
ATOM 1806 N N . SER A 1 232 ? 22.058 14.302 8.118 1.00 94.06 232 SER A N 1
ATOM 1807 C CA . SER A 1 232 ? 22.464 13.304 9.117 1.00 94.06 232 SER A CA 1
ATOM 1808 C C . SER A 1 232 ? 23.372 12.252 8.482 1.00 94.06 232 SER A C 1
ATOM 1810 O O . SER A 1 232 ? 23.144 11.817 7.350 1.00 94.06 232 SER A O 1
ATOM 1812 N N . SER A 1 233 ? 24.389 11.805 9.219 1.00 94.75 233 SER A N 1
ATOM 1813 C CA . SER A 1 233 ? 25.266 10.716 8.786 1.00 94.75 233 SER A CA 1
ATOM 1814 C C . SER A 1 233 ? 24.490 9.410 8.608 1.00 94.75 233 SER A C 1
ATOM 1816 O O . SER A 1 233 ? 23.688 9.038 9.464 1.00 94.75 233 SER A O 1
ATOM 1818 N N . TYR A 1 234 ? 24.776 8.687 7.528 1.00 97.38 234 TYR A N 1
ATOM 1819 C CA . TYR A 1 234 ? 24.268 7.337 7.309 1.00 97.38 234 TYR A CA 1
ATOM 1820 C C . TYR A 1 234 ? 24.932 6.331 8.267 1.00 97.38 234 TYR A C 1
ATOM 1822 O O . TYR A 1 234 ? 26.158 6.235 8.311 1.00 97.38 234 TYR A O 1
ATOM 1830 N N . ASP A 1 235 ? 24.115 5.557 8.987 1.00 97.81 235 ASP A N 1
ATOM 1831 C CA . ASP A 1 235 ? 24.534 4.383 9.760 1.00 97.81 235 ASP A CA 1
ATOM 1832 C C . ASP A 1 235 ? 23.767 3.135 9.253 1.00 97.81 235 ASP A C 1
ATOM 1834 O O . ASP A 1 235 ? 22.531 3.093 9.359 1.00 97.81 235 ASP A O 1
ATOM 1838 N N . PRO A 1 236 ? 24.461 2.110 8.710 1.00 97.56 236 PRO A N 1
ATOM 1839 C CA . PRO A 1 236 ? 23.833 0.887 8.202 1.00 97.56 236 PRO A CA 1
ATOM 1840 C C . PRO A 1 236 ? 23.081 0.095 9.279 1.00 97.56 236 PRO A C 1
ATOM 1842 O O . PRO A 1 236 ? 22.062 -0.527 8.987 1.00 97.56 236 PRO A O 1
ATOM 1845 N N . ILE A 1 237 ? 23.569 0.094 10.521 1.00 97.62 237 ILE A N 1
ATOM 1846 C CA . ILE A 1 237 ? 23.006 -0.690 11.625 1.00 97.62 237 ILE A CA 1
ATOM 1847 C C . ILE A 1 237 ? 21.739 -0.029 12.164 1.00 97.62 237 ILE A C 1
ATOM 1849 O O . ILE A 1 237 ? 20.777 -0.735 12.470 1.00 97.62 237 ILE A O 1
ATOM 1853 N N . VAL A 1 238 ? 21.706 1.304 12.248 1.00 98.25 238 VAL A N 1
ATOM 1854 C CA . VAL A 1 238 ? 20.489 2.046 12.620 1.00 98.25 238 VAL A CA 1
ATOM 1855 C C . VAL A 1 238 ? 19.395 1.827 11.575 1.00 98.25 238 VAL A C 1
ATOM 1857 O O . VAL A 1 238 ? 18.277 1.460 11.939 1.00 98.25 238 VAL A O 1
ATOM 1860 N N . LEU A 1 239 ? 19.720 1.963 10.282 1.00 98.50 239 LEU A N 1
ATOM 1861 C CA . LEU A 1 239 ? 18.751 1.761 9.201 1.00 98.50 239 LEU A CA 1
ATOM 1862 C C . LEU A 1 239 ? 18.218 0.319 9.165 1.00 98.50 239 LEU A C 1
ATOM 1864 O O . LEU A 1 239 ? 17.008 0.108 9.076 1.00 98.50 239 LEU A O 1
ATOM 1868 N N . ARG A 1 240 ? 19.112 -0.671 9.292 1.00 98.50 240 ARG A N 1
ATOM 1869 C CA . ARG A 1 240 ? 18.753 -2.093 9.367 1.00 98.50 240 ARG A CA 1
ATOM 1870 C C . ARG A 1 240 ? 17.809 -2.374 10.535 1.00 98.50 240 ARG A C 1
ATOM 1872 O O . ARG A 1 240 ? 16.725 -2.900 10.309 1.00 98.50 240 ARG A O 1
ATOM 1879 N N . LYS A 1 241 ? 18.183 -1.988 11.761 1.00 98.38 241 LYS A N 1
ATOM 1880 C CA . LYS A 1 241 ? 17.380 -2.250 12.969 1.00 98.38 241 LYS A CA 1
ATOM 1881 C C . LYS A 1 241 ? 16.008 -1.583 12.919 1.00 98.38 241 LYS A C 1
ATOM 1883 O O . LYS A 1 241 ? 15.033 -2.169 13.382 1.00 98.38 241 LYS A O 1
ATOM 1888 N N . ALA A 1 242 ? 15.921 -0.382 12.345 1.00 98.56 242 ALA A N 1
ATOM 1889 C CA . ALA A 1 242 ? 14.648 0.298 12.128 1.00 98.56 242 ALA A CA 1
ATOM 1890 C C . ALA A 1 242 ? 13.729 -0.508 11.194 1.00 98.56 242 ALA A C 1
ATOM 1892 O O . ALA A 1 242 ? 12.552 -0.690 11.500 1.00 98.56 242 ALA A O 1
ATOM 1893 N N . PHE A 1 243 ? 14.271 -1.054 10.099 1.00 98.75 243 PHE A N 1
ATOM 1894 C CA . PHE A 1 243 ? 13.509 -1.913 9.193 1.00 98.75 243 PHE A CA 1
ATOM 1895 C C . PHE A 1 243 ? 13.131 -3.255 9.835 1.00 98.75 243 PHE A C 1
ATOM 1897 O O . PHE A 1 243 ? 11.998 -3.708 9.698 1.00 98.75 243 PHE A O 1
ATOM 1904 N N . GLU A 1 244 ? 14.044 -3.870 10.593 1.00 98.56 244 GLU A N 1
ATOM 1905 C CA . GLU A 1 244 ? 13.776 -5.102 11.346 1.00 98.56 244 GLU A CA 1
ATOM 1906 C C . GLU A 1 244 ? 12.610 -4.921 12.325 1.00 98.56 244 GLU A C 1
ATOM 1908 O O . GLU A 1 244 ? 11.668 -5.713 12.316 1.00 98.56 244 GLU A O 1
ATOM 1913 N N . LYS A 1 245 ? 12.602 -3.816 13.081 1.00 98.25 245 LYS A N 1
ATOM 1914 C CA . LYS A 1 245 ? 11.490 -3.424 13.960 1.00 98.25 245 LYS A CA 1
ATOM 1915 C C . LYS A 1 245 ? 10.189 -3.178 13.182 1.00 98.25 245 LYS A C 1
ATOM 1917 O O . LYS A 1 245 ? 9.120 -3.593 13.631 1.00 98.25 245 LYS A O 1
ATOM 1922 N N . ALA A 1 246 ? 10.269 -2.527 12.019 1.00 98.50 246 ALA A N 1
ATOM 1923 C CA . ALA A 1 246 ? 9.117 -2.233 11.167 1.00 98.50 246 ALA A CA 1
ATOM 1924 C C . ALA A 1 246 ? 8.459 -3.496 10.583 1.00 98.50 246 ALA A C 1
ATOM 1926 O O . ALA A 1 246 ? 7.229 -3.568 10.525 1.00 98.50 246 ALA A O 1
ATOM 1927 N N . VAL A 1 247 ? 9.250 -4.500 10.192 1.00 98.44 247 VAL A N 1
ATOM 1928 C CA . VAL A 1 247 ? 8.740 -5.814 9.771 1.00 98.44 247 VAL A CA 1
ATOM 1929 C C . VAL A 1 247 ? 8.196 -6.584 10.975 1.00 98.44 247 VAL A C 1
ATOM 1931 O O . VAL A 1 247 ? 7.075 -7.080 10.906 1.00 98.44 247 VAL A O 1
ATOM 1934 N N . PHE A 1 248 ? 8.933 -6.640 12.091 1.00 97.25 248 PHE A N 1
ATOM 1935 C CA . PHE A 1 248 ? 8.537 -7.413 13.273 1.00 97.25 248 PHE A CA 1
ATOM 1936 C C . PHE A 1 248 ? 7.179 -6.983 13.838 1.00 97.25 248 PHE A C 1
ATOM 1938 O O . PHE A 1 248 ? 6.311 -7.832 14.034 1.00 97.25 248 PHE A O 1
ATOM 1945 N N . LYS A 1 249 ? 6.932 -5.671 14.004 1.00 96.25 249 LYS A N 1
ATOM 1946 C CA . LYS A 1 249 ? 5.631 -5.178 14.501 1.00 96.25 249 LYS A CA 1
ATOM 1947 C C . LYS A 1 249 ? 4.451 -5.546 13.583 1.00 96.25 249 LYS A C 1
ATOM 1949 O O . LYS A 1 249 ? 3.321 -5.651 14.045 1.00 96.25 249 LYS A O 1
ATOM 1954 N N . ARG A 1 250 ? 4.710 -5.792 12.291 1.00 97.25 250 ARG A N 1
ATOM 1955 C CA . ARG A 1 250 ? 3.708 -6.198 11.290 1.00 97.25 250 ARG A CA 1
ATOM 1956 C C . ARG A 1 250 ? 3.439 -7.707 11.255 1.00 97.25 250 ARG A C 1
ATOM 1958 O O . ARG A 1 250 ? 2.525 -8.110 10.541 1.00 97.25 250 ARG A O 1
ATOM 1965 N N . LEU A 1 251 ? 4.141 -8.518 12.055 1.00 95.81 251 LEU A N 1
ATOM 1966 C CA . LEU A 1 251 ? 3.825 -9.941 12.281 1.00 95.81 251 LEU A CA 1
ATOM 1967 C C . LEU A 1 251 ? 2.670 -10.160 13.285 1.00 95.81 251 LEU A C 1
ATOM 1969 O O . LEU A 1 251 ? 2.325 -11.299 13.582 1.00 95.81 251 LEU A O 1
ATOM 1973 N N . MET A 1 252 ? 2.071 -9.085 13.809 1.00 95.06 252 MET A N 1
ATOM 1974 C CA . MET A 1 252 ? 0.895 -9.099 14.689 1.00 95.06 252 MET A CA 1
ATOM 1975 C C . MET A 1 252 ? -0.339 -9.676 13.972 1.00 95.06 252 MET A C 1
ATOM 1977 O O . MET A 1 252 ? -0.979 -8.964 13.205 1.00 95.06 252 MET A O 1
ATOM 1981 N N . THR A 1 253 ? -0.668 -10.955 14.164 1.00 93.81 253 THR A N 1
ATOM 1982 C CA . THR A 1 253 ? -1.834 -11.586 13.520 1.00 93.81 253 THR A CA 1
ATOM 1983 C C . THR A 1 253 ? -2.254 -12.878 14.227 1.00 93.81 253 THR A C 1
ATOM 1985 O O . THR A 1 253 ? -1.395 -13.613 14.711 1.00 93.81 253 THR A O 1
ATOM 1988 N N . ASP A 1 254 ? -3.558 -13.174 14.229 1.00 93.94 254 ASP A N 1
ATOM 1989 C CA . ASP A 1 254 ? -4.141 -14.437 14.712 1.00 93.94 254 ASP A CA 1
ATOM 1990 C C . ASP A 1 254 ? -4.552 -15.379 13.558 1.00 93.94 254 ASP A C 1
ATOM 1992 O O . ASP A 1 254 ? -5.275 -16.359 13.754 1.00 93.94 254 ASP A O 1
ATOM 1996 N N . VAL A 1 255 ? -4.141 -15.086 12.317 1.00 93.12 255 VAL A N 1
ATOM 1997 C CA . VAL A 1 255 ? -4.570 -15.817 11.110 1.00 93.12 255 VAL A CA 1
ATOM 1998 C C . VAL A 1 255 ? -3.406 -16.132 10.159 1.00 93.12 255 VAL A C 1
ATOM 2000 O O . VAL A 1 255 ? -2.354 -15.494 10.234 1.00 93.12 255 VAL A O 1
ATOM 2003 N N . PRO A 1 256 ? -3.566 -17.091 9.220 1.00 93.44 256 PRO A N 1
ATOM 2004 C CA . PRO A 1 256 ? -2.514 -17.428 8.268 1.00 93.44 256 PRO A CA 1
ATOM 2005 C C . PRO A 1 256 ? -2.114 -16.236 7.393 1.00 93.44 256 PRO A C 1
ATOM 2007 O O . PRO A 1 256 ? -2.958 -15.595 6.751 1.00 93.44 256 PRO A O 1
ATOM 2010 N N . PHE A 1 257 ? -0.806 -15.994 7.323 1.00 95.88 257 PHE A N 1
ATOM 2011 C CA . PHE A 1 257 ? -0.204 -14.903 6.566 1.00 95.88 257 PHE A CA 1
ATOM 2012 C C . PHE A 1 257 ? 0.969 -15.379 5.689 1.00 95.88 257 PHE A C 1
ATOM 2014 O O . PHE A 1 257 ? 1.403 -16.531 5.768 1.00 95.88 257 PHE A O 1
ATOM 2021 N N . GLY A 1 258 ? 1.500 -14.494 4.845 1.00 97.06 258 GLY A N 1
ATOM 2022 C CA . GLY A 1 258 ? 2.754 -14.734 4.125 1.00 97.06 258 GLY A CA 1
ATOM 2023 C C . GLY A 1 258 ? 3.399 -13.459 3.589 1.00 97.06 258 GLY A C 1
ATOM 2024 O O . GLY A 1 258 ? 3.155 -12.367 4.099 1.00 97.06 258 GLY A O 1
ATOM 2025 N N . VAL A 1 259 ? 4.237 -13.587 2.559 1.00 98.50 259 VAL A N 1
ATOM 2026 C CA . VAL A 1 259 ? 4.945 -12.451 1.935 1.00 98.50 259 VAL A CA 1
ATOM 2027 C C . VAL A 1 259 ? 4.846 -12.514 0.417 1.00 98.50 259 VAL A C 1
ATOM 2029 O O . VAL A 1 259 ? 5.040 -13.577 -0.175 1.00 98.50 259 VAL A O 1
ATOM 2032 N N . LEU A 1 260 ? 4.586 -11.373 -0.220 1.00 98.56 260 LEU A N 1
ATOM 2033 C CA . LEU A 1 260 ? 4.702 -11.227 -1.670 1.00 98.56 260 LEU A CA 1
ATOM 2034 C C . LEU A 1 260 ? 6.188 -11.138 -2.039 1.00 98.56 260 LEU A C 1
ATOM 2036 O O . LEU A 1 260 ? 6.884 -10.227 -1.594 1.00 98.56 260 LEU A O 1
ATOM 2040 N N . LEU A 1 261 ? 6.682 -12.091 -2.829 1.00 97.94 261 LEU A N 1
ATOM 2041 C CA . LEU A 1 261 ? 8.096 -12.257 -3.161 1.00 97.94 261 LEU A CA 1
ATOM 2042 C C . LEU A 1 261 ? 8.293 -12.252 -4.680 1.00 97.94 261 LEU A C 1
ATOM 2044 O O . LEU A 1 261 ? 7.910 -13.194 -5.361 1.00 97.94 261 LEU A O 1
ATOM 2048 N N . SER A 1 262 ? 8.936 -11.206 -5.202 1.00 94.00 262 SER A N 1
ATOM 2049 C CA . SER A 1 262 ? 9.270 -11.055 -6.631 1.00 94.00 262 SER A CA 1
ATOM 2050 C C . SER A 1 262 ? 10.739 -11.355 -6.962 1.00 94.00 262 SER A C 1
ATOM 2052 O O . SER A 1 262 ? 11.158 -11.230 -8.107 1.00 94.00 262 SER A O 1
ATOM 2054 N N . GLY A 1 263 ? 11.571 -11.662 -5.960 1.00 91.94 263 GLY A N 1
ATOM 2055 C CA . GLY A 1 263 ? 13.025 -11.782 -6.143 1.00 91.94 263 GLY A CA 1
ATOM 2056 C C . GLY A 1 263 ? 13.738 -10.459 -6.477 1.00 91.94 263 GLY A C 1
ATOM 2057 O O . GLY A 1 263 ? 14.930 -10.451 -6.792 1.00 91.94 263 GLY A O 1
ATOM 2058 N N . GLY A 1 264 ? 13.025 -9.328 -6.424 1.00 93.12 264 GLY A N 1
ATOM 2059 C CA . GLY A 1 264 ? 13.616 -7.992 -6.349 1.00 93.12 264 GLY A CA 1
ATOM 2060 C C . GLY A 1 264 ? 14.095 -7.681 -4.926 1.00 93.12 264 GLY A C 1
ATOM 2061 O O . GLY A 1 264 ? 13.662 -8.329 -3.973 1.00 93.12 264 GLY A O 1
ATOM 2062 N N . LEU A 1 265 ? 14.971 -6.682 -4.769 1.00 96.50 265 LEU A N 1
ATOM 2063 C CA . LEU A 1 265 ? 15.580 -6.311 -3.480 1.00 96.50 265 LEU A CA 1
ATOM 2064 C C . LEU A 1 265 ? 14.558 -6.206 -2.335 1.00 96.50 265 LEU A C 1
ATOM 2066 O O . LEU A 1 265 ? 14.761 -6.758 -1.259 1.00 96.50 265 LEU A O 1
ATOM 2070 N N . ASP A 1 266 ? 13.473 -5.477 -2.573 1.00 97.44 266 ASP A N 1
ATOM 2071 C CA . ASP A 1 266 ? 12.621 -4.929 -1.515 1.00 97.44 266 ASP A CA 1
ATOM 2072 C C . ASP A 1 266 ? 11.737 -6.014 -0.888 1.00 97.44 266 ASP A C 1
ATOM 2074 O O . ASP A 1 266 ? 11.745 -6.212 0.327 1.00 97.44 266 ASP A O 1
ATOM 2078 N N . SER A 1 267 ? 11.054 -6.789 -1.735 1.00 97.56 267 SER A N 1
ATOM 2079 C CA . SER A 1 267 ? 10.270 -7.962 -1.334 1.00 97.56 267 SER A CA 1
ATOM 2080 C C . SER A 1 267 ? 11.149 -9.054 -0.714 1.00 97.56 267 SER A C 1
ATOM 2082 O O . SER A 1 267 ? 10.770 -9.672 0.282 1.00 97.56 267 SER A O 1
ATOM 2084 N N . SER A 1 268 ? 12.363 -9.238 -1.240 1.00 98.38 268 SER A N 1
ATOM 2085 C CA . SER A 1 268 ? 13.336 -10.198 -0.711 1.00 98.38 268 SER A CA 1
ATOM 2086 C C . SER A 1 268 ? 13.831 -9.815 0.686 1.00 98.38 268 SER A C 1
ATOM 2088 O O . SER A 1 268 ? 13.944 -10.683 1.548 1.00 98.38 268 SER A O 1
ATOM 2090 N N . LEU A 1 269 ? 14.077 -8.526 0.956 1.00 98.56 269 LEU A N 1
ATOM 2091 C CA . LEU A 1 269 ? 14.442 -8.052 2.296 1.00 98.56 269 LEU A CA 1
ATOM 2092 C C . LEU A 1 269 ? 13.285 -8.184 3.293 1.00 98.56 269 LEU A C 1
ATOM 2094 O O . LEU A 1 269 ? 13.521 -8.623 4.419 1.00 98.56 269 LEU A O 1
ATOM 2098 N N . VAL A 1 270 ? 12.043 -7.885 2.889 1.00 98.69 270 VAL A N 1
ATOM 2099 C CA . VAL A 1 270 ? 10.852 -8.145 3.723 1.00 98.69 270 VAL A CA 1
ATOM 2100 C C . VAL A 1 270 ? 10.765 -9.630 4.081 1.00 98.69 270 VAL A C 1
ATOM 2102 O O . VAL A 1 270 ? 10.645 -9.961 5.260 1.00 98.69 270 VAL A O 1
ATOM 2105 N N . ALA A 1 271 ? 10.893 -10.530 3.099 1.00 98.50 271 ALA A N 1
ATOM 2106 C CA . ALA A 1 271 ? 10.858 -11.974 3.327 1.00 98.50 271 ALA A CA 1
ATOM 2107 C C . ALA A 1 271 ? 12.008 -12.452 4.232 1.00 98.50 271 ALA A C 1
ATOM 2109 O O . ALA A 1 271 ? 11.770 -13.205 5.176 1.00 98.50 271 ALA A O 1
ATOM 2110 N N . ALA A 1 272 ? 13.239 -11.986 3.999 1.00 98.31 272 ALA A N 1
ATOM 2111 C CA . ALA A 1 272 ? 14.416 -12.373 4.776 1.00 98.31 272 ALA A CA 1
ATOM 2112 C C . ALA A 1 272 ? 14.335 -11.931 6.244 1.00 98.31 272 ALA A C 1
ATOM 2114 O O . ALA A 1 272 ? 14.719 -12.680 7.145 1.00 98.31 272 ALA A O 1
ATOM 2115 N N . VAL A 1 273 ? 13.826 -10.724 6.500 1.00 98.25 273 VAL A N 1
ATOM 2116 C CA . VAL A 1 273 ? 13.597 -10.224 7.859 1.00 98.25 273 VAL A CA 1
ATOM 2117 C C . VAL A 1 273 ? 12.427 -10.961 8.512 1.00 98.25 273 VAL A C 1
ATOM 2119 O O . VAL A 1 273 ? 12.576 -11.432 9.638 1.00 98.25 273 VAL A O 1
ATOM 2122 N N . ALA A 1 274 ? 11.308 -11.152 7.807 1.00 97.44 274 ALA A N 1
ATOM 2123 C CA . ALA A 1 274 ? 10.171 -11.913 8.324 1.00 97.44 274 ALA A CA 1
ATOM 2124 C C . ALA A 1 274 ? 10.584 -13.339 8.731 1.00 97.44 274 ALA A C 1
ATOM 2126 O O . ALA A 1 274 ? 10.277 -13.755 9.842 1.00 97.44 274 ALA A O 1
ATOM 2127 N N . CYS A 1 275 ? 11.370 -14.050 7.911 1.00 95.56 275 CYS A N 1
ATOM 2128 C CA . CYS A 1 275 ? 11.895 -15.381 8.250 1.00 95.56 275 CYS A CA 1
ATOM 2129 C C . CYS A 1 275 ? 12.726 -15.393 9.542 1.00 95.56 275 CYS A C 1
ATOM 2131 O O . CYS A 1 275 ? 12.638 -16.338 10.320 1.00 95.56 275 CYS A O 1
ATOM 2133 N N . ARG A 1 276 ? 13.537 -14.353 9.782 1.00 94.44 276 ARG A N 1
ATOM 2134 C CA . ARG A 1 276 ? 14.407 -14.268 10.968 1.00 94.44 276 ARG A CA 1
ATOM 2135 C C . ARG A 1 276 ? 13.630 -14.093 12.263 1.00 94.44 276 ARG A C 1
ATOM 2137 O O . ARG A 1 276 ? 14.028 -14.678 13.262 1.00 94.44 276 ARG A O 1
ATOM 2144 N N . TYR A 1 277 ? 12.570 -13.291 12.228 1.00 93.62 277 TYR A N 1
ATOM 2145 C CA . TYR A 1 277 ? 11.787 -12.933 13.409 1.00 93.62 277 TYR A CA 1
ATOM 2146 C C . TYR A 1 277 ? 10.493 -13.740 13.568 1.00 93.62 277 TYR A C 1
ATOM 2148 O O . TYR A 1 277 ? 9.853 -13.650 14.612 1.00 93.62 277 TYR A O 1
ATOM 2156 N N . LEU A 1 278 ? 10.109 -14.559 12.581 1.00 91.44 278 LEU A N 1
ATOM 2157 C CA . LEU A 1 278 ? 8.898 -15.382 12.645 1.00 91.44 278 LEU A CA 1
ATOM 2158 C C . LEU A 1 278 ? 8.871 -16.242 13.913 1.00 91.44 278 LEU A C 1
ATOM 2160 O O . LEU A 1 278 ? 7.893 -16.193 14.650 1.00 91.44 278 LEU A O 1
ATOM 2164 N N . ALA A 1 279 ? 9.965 -16.941 14.226 1.00 86.19 279 ALA A N 1
ATOM 2165 C CA . ALA A 1 279 ? 10.074 -17.780 15.423 1.00 86.19 279 ALA A CA 1
ATOM 2166 C C . ALA A 1 279 ? 9.976 -17.012 16.763 1.00 86.19 279 ALA A C 1
ATOM 2168 O O . ALA A 1 279 ? 9.751 -17.638 17.794 1.00 86.19 279 ALA A O 1
ATOM 2169 N N . GLU A 1 280 ? 10.135 -15.684 16.755 1.00 87.25 280 GLU A N 1
ATOM 2170 C CA . GLU A 1 280 ? 9.977 -14.802 17.924 1.00 87.25 280 GLU A CA 1
ATOM 2171 C C . GLU A 1 280 ? 8.568 -14.172 17.999 1.00 87.25 280 GLU A C 1
ATOM 2173 O O . GLU A 1 280 ? 8.237 -13.505 18.978 1.00 87.25 280 GLU A O 1
ATOM 2178 N N . SER A 1 281 ? 7.730 -14.362 16.972 1.00 86.56 281 SER A N 1
ATOM 2179 C CA . SER A 1 281 ? 6.380 -13.792 16.884 1.00 86.56 281 SER A CA 1
ATOM 2180 C C . SER A 1 281 ? 5.302 -14.722 17.452 1.00 86.56 281 SER A C 1
ATOM 2182 O O . SER A 1 281 ? 5.378 -15.944 17.322 1.00 86.56 281 SER A O 1
ATOM 2184 N N . GLU A 1 282 ? 4.236 -14.136 18.005 1.00 82.81 282 GLU A N 1
ATOM 2185 C CA . GLU A 1 282 ? 3.059 -14.872 18.500 1.00 82.81 282 GLU A CA 1
ATOM 2186 C C . GLU A 1 282 ? 2.402 -15.731 17.398 1.00 82.81 282 GLU A C 1
ATOM 2188 O O . GLU A 1 282 ? 1.921 -16.832 17.671 1.00 82.81 282 GLU A O 1
ATOM 2193 N N . ALA A 1 283 ? 2.472 -15.286 16.137 1.00 80.62 283 ALA A N 1
ATOM 2194 C CA . ALA A 1 283 ? 1.931 -16.000 14.984 1.00 80.62 283 ALA A CA 1
ATOM 2195 C C . ALA A 1 283 ? 2.601 -17.369 14.741 1.00 80.62 283 ALA A C 1
ATOM 2197 O O . ALA A 1 283 ? 1.919 -18.315 14.343 1.00 80.62 283 ALA A O 1
ATOM 2198 N N . ALA A 1 284 ? 3.903 -17.528 15.022 1.00 81.69 284 ALA A N 1
ATOM 2199 C CA . ALA A 1 284 ? 4.581 -18.819 14.843 1.00 81.69 284 ALA A CA 1
ATOM 2200 C C . ALA A 1 284 ? 4.128 -19.885 15.848 1.00 81.69 284 ALA A C 1
ATOM 2202 O O . ALA A 1 284 ? 4.136 -21.073 15.519 1.00 81.69 284 ALA A O 1
ATOM 2203 N N . CYS A 1 285 ? 3.690 -19.479 17.044 1.00 76.25 285 CYS A N 1
ATOM 2204 C CA . CYS A 1 285 ? 3.114 -20.391 18.034 1.00 76.25 285 CYS A CA 1
ATOM 2205 C C . CYS A 1 285 ? 1.771 -20.980 17.572 1.00 76.25 285 CYS A C 1
ATOM 2207 O O . CYS A 1 285 ? 1.433 -22.093 17.965 1.00 76.25 285 CYS A O 1
ATOM 2209 N N . GLN A 1 286 ? 1.018 -20.245 16.745 1.00 78.94 286 GLN A N 1
ATOM 2210 C CA . GLN A 1 286 ? -0.286 -20.667 16.225 1.00 78.94 286 GLN A CA 1
ATOM 2211 C C . GLN A 1 286 ? -0.177 -21.401 14.874 1.00 78.94 286 GLN A C 1
ATOM 2213 O O . GLN A 1 286 ? -0.820 -22.430 14.677 1.00 78.94 286 GLN A O 1
ATOM 2218 N N . TRP A 1 287 ? 0.642 -20.886 13.949 1.00 81.88 287 TRP A N 1
ATOM 2219 C CA . TRP A 1 287 ? 0.649 -21.291 12.532 1.00 81.88 287 TRP A CA 1
ATOM 2220 C C . TRP A 1 287 ? 1.953 -21.957 12.062 1.00 81.88 287 TRP A C 1
ATOM 2222 O O . TRP A 1 287 ? 2.056 -22.375 10.908 1.00 81.88 287 TRP A O 1
ATOM 2232 N N . GLY A 1 288 ? 2.932 -22.114 12.958 1.00 81.25 288 GLY A N 1
ATOM 2233 C CA . GLY A 1 288 ? 4.235 -22.710 12.670 1.00 81.25 288 GLY A CA 1
ATOM 2234 C C . GLY A 1 288 ? 5.279 -21.707 12.168 1.00 81.25 288 GLY A C 1
ATOM 2235 O O . GLY A 1 288 ? 4.991 -20.559 11.844 1.00 81.25 288 GLY A O 1
ATOM 2236 N N . SER A 1 289 ? 6.536 -22.152 12.114 1.00 80.12 289 SER A N 1
ATOM 2237 C CA . SER A 1 289 ? 7.702 -21.298 11.846 1.00 80.12 289 SER A CA 1
ATOM 2238 C C . SER A 1 289 ? 8.170 -21.261 10.384 1.00 80.12 289 SER A C 1
ATOM 2240 O O . SER A 1 289 ? 9.159 -20.591 10.090 1.00 80.12 289 SER A O 1
ATOM 2242 N N . GLN A 1 290 ? 7.493 -21.950 9.455 1.00 89.00 290 GLN A N 1
ATOM 2243 C CA . GLN A 1 290 ? 7.829 -21.885 8.028 1.00 89.00 290 GLN A CA 1
ATOM 2244 C C . GLN A 1 290 ? 6.982 -20.825 7.318 1.00 89.00 290 GLN A C 1
ATOM 2246 O O . GLN A 1 290 ? 5.787 -21.006 7.096 1.00 89.00 290 GLN A O 1
ATOM 2251 N N . LEU A 1 291 ? 7.626 -19.733 6.907 1.00 94.50 291 LEU A N 1
ATOM 2252 C CA . LEU A 1 291 ? 6.975 -18.644 6.184 1.00 94.50 291 LEU A CA 1
ATOM 2253 C C . LEU A 1 291 ? 6.489 -19.099 4.797 1.00 94.50 291 LEU A C 1
ATOM 2255 O O . LEU A 1 291 ? 7.226 -19.755 4.056 1.00 94.50 291 LEU A O 1
ATOM 2259 N N . HIS A 1 292 ? 5.269 -18.708 4.425 1.00 96.81 292 HIS A N 1
ATOM 2260 C CA . HIS A 1 292 ? 4.749 -18.854 3.065 1.00 96.81 292 HIS A CA 1
ATOM 2261 C C . HIS A 1 292 ? 5.126 -17.629 2.216 1.00 96.81 292 HIS A C 1
ATOM 2263 O O . HIS A 1 292 ? 4.939 -16.488 2.647 1.00 96.81 292 HIS A O 1
ATOM 2269 N N . THR A 1 293 ? 5.620 -17.852 0.998 1.00 98.56 293 THR A N 1
ATOM 2270 C CA . THR A 1 293 ? 5.969 -16.782 0.044 1.00 98.56 293 THR A CA 1
ATOM 2271 C C . THR A 1 293 ? 5.225 -16.966 -1.275 1.00 98.56 293 THR A C 1
ATOM 2273 O O . THR A 1 293 ? 5.037 -18.094 -1.725 1.00 98.56 293 THR A O 1
ATOM 2276 N N . PHE A 1 294 ? 4.792 -15.867 -1.894 1.00 98.56 294 PHE A N 1
ATOM 2277 C CA . PHE A 1 294 ? 3.926 -15.872 -3.077 1.00 98.56 294 PHE A CA 1
ATOM 2278 C C . PHE A 1 294 ? 4.541 -15.065 -4.218 1.00 98.56 294 PHE A C 1
ATOM 2280 O O . PHE A 1 294 ? 4.881 -13.899 -4.022 1.00 98.56 294 PHE A O 1
ATOM 2287 N N . CYS A 1 295 ? 4.638 -15.662 -5.404 1.00 97.62 295 CYS A N 1
ATOM 2288 C CA . CYS A 1 295 ? 5.031 -14.977 -6.635 1.00 97.62 295 CYS A CA 1
ATOM 2289 C C . CYS A 1 295 ? 3.966 -15.170 -7.722 1.00 97.62 295 CYS A C 1
ATOM 2291 O O . CYS A 1 295 ? 3.252 -16.176 -7.722 1.00 97.62 295 CYS A O 1
ATOM 2293 N N . ILE A 1 296 ? 3.879 -14.233 -8.669 1.00 96.88 296 ILE A N 1
ATOM 2294 C CA . ILE A 1 296 ? 3.088 -14.394 -9.890 1.00 96.88 296 ILE A CA 1
ATOM 2295 C C . ILE A 1 296 ? 3.848 -13.878 -11.111 1.00 96.88 296 ILE A C 1
ATOM 2297 O O . ILE A 1 296 ? 4.521 -12.852 -11.041 1.00 96.88 296 ILE A O 1
ATOM 2301 N N . GLY A 1 297 ? 3.696 -14.565 -12.238 1.00 95.75 297 GLY A N 1
ATOM 2302 C CA . GLY A 1 297 ? 4.251 -14.146 -13.519 1.00 95.75 297 GLY A CA 1
ATOM 2303 C C . GLY A 1 297 ? 3.628 -14.898 -14.689 1.00 95.75 297 GLY A C 1
ATOM 2304 O O . GLY A 1 297 ? 2.864 -15.852 -14.513 1.00 95.75 297 GLY A O 1
ATOM 2305 N N . LEU A 1 298 ? 3.967 -14.461 -15.896 1.00 93.75 298 LEU A N 1
ATOM 2306 C CA . LEU A 1 298 ? 3.872 -15.295 -17.086 1.00 93.75 298 LEU A CA 1
ATOM 2307 C C . LEU A 1 298 ? 4.918 -16.419 -16.996 1.00 93.75 298 LEU A C 1
ATOM 2309 O O . LEU A 1 298 ? 5.917 -16.308 -16.282 1.00 93.75 298 LEU A O 1
ATOM 2313 N N . GLU A 1 299 ? 4.707 -17.503 -17.737 1.00 90.88 299 GLU A N 1
ATOM 2314 C CA . GLU A 1 299 ? 5.638 -18.634 -17.757 1.00 90.88 299 GLU A CA 1
ATOM 2315 C C . GLU A 1 299 ? 7.075 -18.191 -18.084 1.00 90.88 299 GLU A C 1
ATOM 2317 O O . GLU A 1 299 ? 7.320 -17.411 -19.006 1.00 90.88 299 GLU A O 1
ATOM 2322 N N . SER A 1 300 ? 8.041 -18.697 -17.310 1.00 86.06 300 SER A N 1
ATOM 2323 C CA . SER A 1 300 ? 9.473 -18.372 -17.424 1.00 86.06 300 SER A CA 1
ATOM 2324 C C . SER A 1 300 ? 9.881 -16.907 -17.156 1.00 86.06 300 SER A C 1
ATOM 2326 O O . SER A 1 300 ? 11.017 -16.546 -17.503 1.00 86.06 300 SER A O 1
ATOM 2328 N N . SER A 1 301 ? 9.036 -16.075 -16.526 1.00 89.06 301 SER A N 1
ATOM 2329 C CA . SER A 1 301 ? 9.374 -14.665 -16.256 1.00 89.06 301 SER A CA 1
ATOM 2330 C C . SER A 1 301 ? 10.627 -14.479 -15.369 1.00 89.06 301 SER A C 1
ATOM 2332 O O . SER A 1 301 ? 10.992 -15.381 -14.601 1.00 89.06 301 SER A O 1
ATOM 2334 N N . PRO A 1 302 ? 11.310 -13.316 -15.453 1.00 87.00 302 PRO A N 1
ATOM 2335 C CA . PRO A 1 302 ? 12.453 -12.999 -14.594 1.00 87.00 302 PRO A CA 1
ATOM 2336 C C . PRO A 1 302 ? 12.130 -13.026 -13.094 1.00 87.00 302 PRO A C 1
ATOM 2338 O O . PRO A 1 302 ? 12.949 -13.505 -12.307 1.00 87.00 302 PRO A O 1
ATOM 2341 N N . ASP A 1 303 ? 10.947 -12.546 -12.695 1.00 88.44 303 ASP A N 1
ATOM 2342 C CA . ASP A 1 303 ? 10.556 -12.493 -11.282 1.00 88.44 303 ASP A CA 1
ATOM 2343 C C . ASP A 1 303 ? 10.302 -13.885 -10.697 1.00 88.44 303 ASP A C 1
ATOM 2345 O O . ASP A 1 303 ? 10.771 -14.150 -9.594 1.00 88.44 303 ASP A O 1
ATOM 2349 N N . LEU A 1 304 ? 9.672 -14.811 -11.436 1.00 93.00 304 LEU A N 1
ATOM 2350 C CA . LEU A 1 304 ? 9.466 -16.185 -10.950 1.00 93.00 304 LEU A CA 1
ATOM 2351 C C . LEU A 1 304 ? 10.805 -16.880 -10.639 1.00 93.00 304 LEU A C 1
ATOM 2353 O O . LEU A 1 304 ? 10.977 -17.469 -9.572 1.00 93.00 304 LEU A O 1
ATOM 2357 N N . LYS A 1 305 ? 11.791 -16.748 -11.539 1.00 92.25 305 LYS A N 1
ATOM 2358 C CA . LYS A 1 305 ? 13.135 -17.334 -11.376 1.00 92.25 305 LYS A CA 1
ATOM 2359 C C . LYS A 1 305 ? 13.863 -16.782 -10.149 1.00 92.25 305 LYS A C 1
ATOM 2361 O O . LYS A 1 305 ? 14.437 -17.546 -9.377 1.00 92.25 305 LYS A O 1
ATOM 2366 N N . ALA A 1 306 ? 13.831 -15.464 -9.956 1.00 92.88 306 ALA A N 1
ATOM 2367 C CA . ALA A 1 306 ? 14.498 -14.824 -8.827 1.00 92.88 306 ALA A CA 1
ATOM 2368 C C . ALA A 1 306 ? 13.752 -15.039 -7.499 1.00 92.88 306 ALA A C 1
ATOM 2370 O O . ALA A 1 306 ? 14.383 -15.208 -6.457 1.00 92.88 306 ALA A O 1
ATOM 2371 N N . ALA A 1 307 ? 12.416 -15.059 -7.519 1.00 96.44 307 ALA A N 1
ATOM 2372 C CA . ALA A 1 307 ? 11.601 -15.367 -6.349 1.00 96.44 307 ALA A CA 1
ATOM 2373 C C . ALA A 1 307 ? 11.850 -16.796 -5.861 1.00 96.44 307 ALA A C 1
ATOM 2375 O O . ALA A 1 307 ? 12.027 -16.992 -4.660 1.00 96.44 307 ALA A O 1
ATOM 2376 N N . ARG A 1 308 ? 11.959 -17.760 -6.788 1.00 97.31 308 ARG A N 1
ATOM 2377 C CA . ARG A 1 308 ? 12.354 -19.142 -6.500 1.00 97.31 308 ARG A CA 1
ATOM 2378 C C . ARG A 1 308 ? 13.709 -19.209 -5.797 1.00 97.31 308 ARG A C 1
ATOM 2380 O O . ARG A 1 308 ? 13.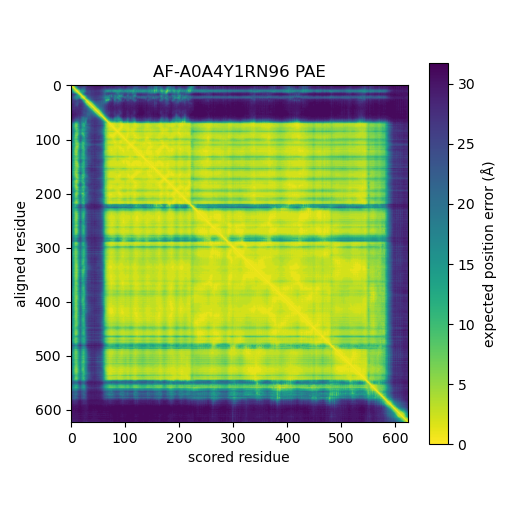787 -19.766 -4.709 1.00 97.31 308 ARG A O 1
ATOM 2387 N N . GLU A 1 309 ? 14.743 -18.580 -6.361 1.00 97.06 309 GLU A N 1
ATOM 2388 C CA . GLU A 1 309 ? 16.087 -18.573 -5.765 1.00 97.06 309 GLU A CA 1
ATOM 2389 C C . GLU A 1 309 ? 16.098 -17.987 -4.342 1.00 97.06 309 GLU A C 1
ATOM 2391 O O . GLU A 1 309 ? 16.702 -18.557 -3.431 1.00 97.06 309 GLU A O 1
ATOM 2396 N N . VAL A 1 310 ? 15.406 -16.865 -4.122 1.00 98.06 310 VAL A N 1
ATOM 2397 C CA . VAL A 1 310 ? 15.307 -16.255 -2.788 1.00 98.06 310 VAL A CA 1
ATOM 2398 C C . VAL A 1 310 ? 14.509 -17.137 -1.830 1.00 98.06 310 VAL A C 1
ATOM 2400 O O . VAL A 1 310 ? 14.880 -17.266 -0.664 1.00 98.06 310 VAL A O 1
ATOM 2403 N N . ALA A 1 311 ? 13.435 -17.766 -2.301 1.00 98.19 311 ALA A N 1
ATOM 2404 C CA . ALA A 1 311 ? 12.615 -18.644 -1.484 1.00 98.19 311 ALA A CA 1
ATOM 2405 C C . ALA A 1 311 ? 13.367 -19.906 -1.039 1.00 98.19 311 ALA A C 1
ATOM 2407 O O . ALA A 1 311 ? 13.241 -20.287 0.128 1.00 98.19 311 ALA A O 1
ATOM 2408 N N . ASP A 1 312 ? 14.164 -20.494 -1.936 1.00 98.06 312 ASP A N 1
ATOM 2409 C CA . ASP A 1 312 ? 15.028 -21.646 -1.671 1.00 98.06 312 ASP A CA 1
ATOM 2410 C C . ASP A 1 312 ? 16.152 -21.266 -0.689 1.00 98.06 312 ASP A C 1
ATOM 2412 O O . ASP A 1 312 ? 16.388 -21.981 0.286 1.00 98.06 312 ASP A O 1
ATOM 2416 N N . TYR A 1 313 ? 16.785 -20.097 -0.869 1.00 97.56 313 TYR A N 1
ATOM 2417 C CA . TYR A 1 313 ? 17.796 -19.568 0.059 1.00 97.56 313 TYR A CA 1
ATOM 2418 C C . TYR A 1 313 ? 17.246 -19.333 1.477 1.00 97.56 313 TYR A C 1
ATOM 2420 O O . TYR A 1 313 ? 17.935 -19.586 2.466 1.00 97.56 313 TYR A O 1
ATOM 2428 N N . LEU A 1 314 ? 16.006 -18.848 1.584 1.00 97.06 314 LEU A N 1
ATOM 2429 C CA . LEU A 1 314 ? 15.340 -18.567 2.858 1.00 97.06 314 LEU A CA 1
ATOM 2430 C C . LEU A 1 314 ? 14.618 -19.786 3.469 1.00 97.06 314 LEU A C 1
ATOM 2432 O O . LEU A 1 314 ? 14.133 -19.692 4.595 1.00 97.06 314 LEU A O 1
ATOM 2436 N N . GLY A 1 315 ? 14.519 -20.917 2.759 1.00 96.69 315 GLY A N 1
ATOM 2437 C CA . GLY A 1 315 ? 13.799 -22.115 3.220 1.00 96.69 315 GLY A CA 1
ATOM 2438 C C . GLY A 1 315 ? 12.272 -21.950 3.315 1.00 96.69 315 GLY A C 1
ATOM 2439 O O . GLY A 1 315 ? 11.604 -22.675 4.062 1.00 96.69 315 GLY A O 1
ATOM 2440 N N . THR A 1 316 ? 11.705 -20.982 2.592 1.00 97.50 316 THR A N 1
ATOM 2441 C CA . THR A 1 316 ? 10.269 -20.657 2.656 1.00 97.50 316 THR A CA 1
ATOM 2442 C C . THR A 1 316 ? 9.416 -21.644 1.869 1.00 97.50 316 THR A C 1
ATOM 2444 O O . THR A 1 316 ? 9.8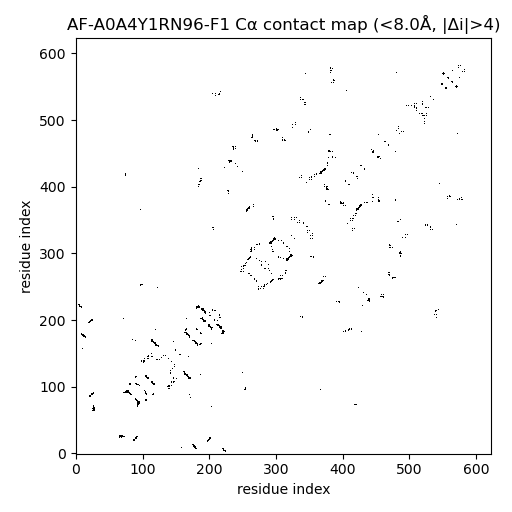58 -22.237 0.885 1.00 97.50 316 THR A O 1
ATOM 2447 N N . ARG A 1 317 ? 8.146 -21.792 2.257 1.00 96.94 317 ARG A N 1
ATOM 2448 C CA . ARG A 1 317 ? 7.177 -22.549 1.463 1.00 96.94 317 ARG A CA 1
ATOM 2449 C C . ARG A 1 317 ? 6.694 -21.680 0.303 1.00 96.94 317 ARG A C 1
ATOM 2451 O O . ARG A 1 317 ? 5.747 -20.907 0.457 1.00 96.94 317 ARG A O 1
ATOM 2458 N N . HIS A 1 318 ? 7.378 -21.794 -0.833 1.00 98.12 318 HIS A N 1
ATOM 2459 C CA . HIS A 1 318 ? 7.108 -20.977 -2.012 1.00 98.12 318 HIS A CA 1
ATOM 2460 C C . HIS A 1 318 ? 5.896 -21.456 -2.812 1.00 98.12 318 HIS A C 1
ATOM 2462 O O . HIS A 1 318 ? 5.785 -22.637 -3.151 1.00 98.12 318 HIS A O 1
ATOM 2468 N N . HIS A 1 319 ? 5.037 -20.511 -3.177 1.00 98.12 319 HIS A N 1
ATOM 2469 C CA . HIS A 1 319 ? 3.894 -20.696 -4.061 1.00 98.12 319 HIS A CA 1
ATOM 2470 C C . HIS A 1 319 ? 4.106 -19.828 -5.299 1.00 98.12 319 HIS A C 1
ATOM 2472 O O . HIS A 1 319 ? 4.088 -18.598 -5.233 1.00 98.12 319 HIS A O 1
ATOM 2478 N N . GLU A 1 320 ? 4.324 -20.491 -6.427 1.00 97.06 320 GLU A N 1
ATOM 2479 C CA . GLU A 1 320 ? 4.594 -19.857 -7.712 1.00 97.06 320 GLU A CA 1
ATOM 2480 C C . GLU A 1 320 ? 3.330 -19.934 -8.566 1.00 97.06 320 GLU A C 1
ATOM 2482 O O . GLU A 1 320 ? 2.864 -21.022 -8.917 1.00 97.06 320 GLU A O 1
ATOM 2487 N N . PHE A 1 321 ? 2.731 -18.782 -8.857 1.00 97.31 321 PHE A N 1
ATOM 2488 C CA . PHE A 1 321 ? 1.512 -18.708 -9.643 1.00 97.31 321 PHE A CA 1
ATOM 2489 C C . PHE A 1 321 ? 1.795 -18.259 -11.070 1.00 97.31 321 PHE A C 1
ATOM 2491 O O . PHE A 1 321 ? 2.486 -17.278 -11.321 1.00 97.31 321 PHE A O 1
ATOM 2498 N N . HIS A 1 322 ? 1.159 -18.947 -12.007 1.00 97.12 322 HIS A N 1
ATOM 2499 C CA . HIS A 1 322 ? 1.154 -18.566 -13.409 1.00 97.12 322 HIS A CA 1
ATOM 2500 C C . HIS A 1 322 ? -0.153 -17.858 -13.767 1.00 97.12 322 HIS A C 1
ATOM 2502 O O . HIS A 1 322 ? -1.203 -18.157 -13.184 1.00 97.12 322 HIS A O 1
ATOM 2508 N N . PHE A 1 323 ? -0.092 -16.940 -14.724 1.00 97.25 323 PHE A N 1
ATOM 2509 C CA . PHE A 1 323 ? -1.248 -16.449 -15.473 1.00 97.25 323 PHE A CA 1
ATOM 2510 C C . PHE A 1 323 ? -0.874 -16.330 -16.953 1.00 97.25 323 PHE A C 1
ATOM 2512 O O . PHE A 1 323 ? 0.303 -16.326 -17.313 1.00 97.25 323 PHE A O 1
ATOM 2519 N N . THR A 1 324 ? -1.878 -16.254 -17.812 1.00 97.38 324 THR A N 1
ATOM 2520 C CA . THR A 1 324 ? -1.732 -15.988 -19.242 1.00 97.38 324 THR A CA 1
ATOM 2521 C C . THR A 1 324 ? -2.078 -14.536 -19.556 1.00 97.38 324 THR A C 1
ATOM 2523 O O . THR A 1 324 ? -2.845 -13.889 -18.844 1.00 97.38 324 THR A O 1
ATOM 2526 N N . VAL A 1 325 ? -1.566 -14.026 -20.679 1.00 96.62 325 VAL A N 1
ATOM 2527 C CA . VAL A 1 325 ? -1.930 -12.691 -21.186 1.00 96.62 325 VAL A CA 1
ATOM 2528 C C . VAL A 1 325 ? -3.450 -12.557 -21.363 1.00 96.62 325 VAL A C 1
ATOM 2530 O O . VAL A 1 325 ? -3.999 -11.501 -21.065 1.00 96.62 325 VAL A O 1
ATOM 2533 N N . GLN A 1 326 ? -4.142 -13.628 -21.777 1.00 97.69 326 GLN A N 1
ATOM 2534 C CA . GLN A 1 326 ? -5.598 -13.615 -21.930 1.00 97.69 326 GLN A CA 1
ATOM 2535 C C . GLN A 1 326 ? -6.321 -13.512 -20.580 1.00 97.69 326 GLN A C 1
ATOM 2537 O O . GLN A 1 326 ? -7.150 -12.625 -20.431 1.00 97.69 326 GLN A O 1
ATOM 2542 N N . GLU A 1 327 ? -5.955 -14.315 -19.571 1.00 98.12 327 GLU A N 1
ATOM 2543 C CA . GLU A 1 327 ? -6.522 -14.186 -18.212 1.00 98.12 327 GLU A CA 1
ATOM 2544 C C . GLU A 1 327 ? -6.287 -12.788 -17.615 1.00 98.12 327 GLU A C 1
ATOM 2546 O O . GLU A 1 327 ? -7.131 -12.274 -16.883 1.00 98.12 327 GLU A O 1
ATOM 2551 N N . GLY A 1 328 ? -5.150 -12.160 -17.935 1.00 97.69 328 GLY A N 1
ATOM 2552 C CA . GLY A 1 328 ? -4.877 -10.773 -17.567 1.00 97.69 328 GLY A CA 1
ATOM 2553 C C . GLY A 1 328 ? -5.804 -9.778 -18.274 1.00 97.69 328 GLY A C 1
ATOM 2554 O O . GLY A 1 328 ? -6.353 -8.898 -17.617 1.00 97.69 328 GLY A O 1
ATOM 2555 N N . ILE A 1 329 ? -6.006 -9.921 -19.589 1.00 98.31 329 ILE A N 1
ATOM 2556 C CA . ILE A 1 329 ? -6.920 -9.075 -20.378 1.00 98.31 329 ILE A CA 1
ATOM 2557 C C . ILE A 1 329 ? -8.369 -9.230 -19.897 1.00 98.31 329 ILE A C 1
ATOM 2559 O O . ILE A 1 329 ? -9.054 -8.228 -19.700 1.00 98.31 329 ILE A O 1
ATOM 2563 N N . ASP A 1 330 ? -8.815 -10.464 -19.660 1.00 98.50 330 ASP A N 1
ATOM 2564 C CA . ASP A 1 330 ? -10.173 -10.777 -19.205 1.00 98.50 330 ASP A CA 1
ATOM 2565 C C . ASP A 1 330 ? -10.459 -10.176 -17.814 1.00 98.50 330 ASP A C 1
ATOM 2567 O O . ASP A 1 330 ? -11.582 -9.762 -17.530 1.00 98.50 330 ASP A O 1
ATOM 2571 N N . ALA A 1 331 ? -9.434 -10.058 -16.962 1.00 98.50 331 ALA A N 1
ATOM 2572 C CA . ALA A 1 331 ? -9.538 -9.455 -15.635 1.00 98.50 331 ALA A CA 1
ATOM 2573 C C . ALA A 1 331 ? -9.541 -7.911 -15.627 1.00 98.50 331 ALA A C 1
ATOM 2575 O O . ALA A 1 331 ? -9.859 -7.325 -14.592 1.00 98.50 331 ALA A O 1
ATOM 2576 N N . LEU A 1 332 ? -9.207 -7.228 -16.734 1.00 98.56 332 LEU A N 1
ATOM 2577 C CA . LEU A 1 332 ? -9.050 -5.762 -16.758 1.00 98.56 332 LEU A CA 1
ATOM 2578 C C . LEU A 1 332 ? -10.300 -5.004 -16.295 1.00 98.56 332 LEU A C 1
ATOM 2580 O O . LEU A 1 332 ? -10.176 -3.965 -15.646 1.00 98.56 332 LEU A O 1
ATOM 2584 N N . GLU A 1 333 ? -11.494 -5.509 -16.616 1.00 98.50 333 GLU A N 1
ATOM 2585 C CA . GLU A 1 333 ? -12.746 -4.857 -16.225 1.00 98.50 333 GLU A CA 1
ATOM 2586 C C . GLU A 1 333 ? -12.953 -4.895 -14.698 1.00 98.50 333 GLU A C 1
ATOM 2588 O O . GLU A 1 333 ? -13.205 -3.854 -14.085 1.00 98.50 333 GLU A O 1
ATOM 2593 N N . GLU A 1 334 ? -12.751 -6.059 -14.069 1.00 98.38 334 GLU A N 1
ATOM 2594 C CA . GLU A 1 334 ? -12.805 -6.212 -12.608 1.00 98.38 334 GLU A CA 1
ATOM 2595 C C . GLU A 1 334 ? -11.685 -5.420 -11.916 1.00 98.38 334 GLU A C 1
ATOM 2597 O O . GLU A 1 334 ? -11.929 -4.753 -10.910 1.00 98.38 334 GLU A O 1
ATOM 2602 N N . VAL A 1 335 ? -10.466 -5.429 -12.467 1.00 98.69 335 VAL A N 1
ATOM 2603 C CA . VAL A 1 335 ? -9.333 -4.662 -11.926 1.00 98.69 335 VAL A CA 1
ATOM 2604 C C . VAL A 1 335 ? -9.649 -3.166 -11.919 1.00 98.69 335 VAL A C 1
ATOM 2606 O O . VAL A 1 335 ? -9.492 -2.519 -10.887 1.00 98.69 335 VAL A O 1
ATOM 2609 N N . ILE A 1 336 ? -10.143 -2.596 -13.020 1.00 98.69 336 ILE A N 1
ATOM 2610 C CA . ILE A 1 336 ? -10.465 -1.161 -13.083 1.00 98.69 336 ILE A CA 1
ATOM 2611 C C . ILE A 1 336 ? -11.598 -0.800 -12.109 1.00 98.69 336 ILE A C 1
ATOM 2613 O O . ILE A 1 336 ? -11.499 0.221 -11.420 1.00 98.69 336 ILE A O 1
ATOM 2617 N N . TYR A 1 337 ? -12.615 -1.658 -11.968 1.00 98.50 337 TYR A N 1
ATOM 2618 C CA . TYR A 1 337 ? -13.669 -1.494 -10.960 1.00 98.50 337 TYR A CA 1
ATOM 2619 C C . TYR A 1 337 ? -13.126 -1.526 -9.520 1.00 98.50 337 TYR A C 1
ATOM 2621 O O . TYR A 1 337 ? -13.489 -0.686 -8.691 1.00 98.50 337 TYR A O 1
ATOM 2629 N N . HIS A 1 338 ? -12.232 -2.465 -9.198 1.00 98.56 338 HIS A N 1
ATOM 2630 C CA . HIS A 1 338 ? -11.682 -2.593 -7.849 1.00 98.56 338 HIS A CA 1
ATOM 2631 C C . HIS A 1 338 ? -10.681 -1.492 -7.498 1.00 98.56 338 HIS A C 1
ATOM 2633 O O . HIS A 1 338 ? -10.799 -0.926 -6.415 1.00 98.56 338 HIS A O 1
ATOM 2639 N N . ILE A 1 339 ? -9.734 -1.157 -8.382 1.00 98.25 339 ILE A N 1
ATOM 2640 C CA . ILE A 1 339 ? -8.689 -0.153 -8.103 1.00 98.25 339 ILE A CA 1
ATOM 2641 C C . ILE A 1 339 ? -9.229 1.281 -8.193 1.00 98.25 339 ILE A C 1
ATOM 2643 O O . ILE A 1 339 ? -8.773 2.151 -7.446 1.00 98.25 339 ILE A O 1
ATOM 2647 N N . GLU A 1 340 ? -10.250 1.511 -9.027 1.00 98.12 340 GLU A N 1
ATOM 2648 C CA . GLU A 1 340 ? -10.915 2.809 -9.209 1.00 98.12 340 GLU A CA 1
ATOM 2649 C C . GLU A 1 340 ? -9.993 3.863 -9.840 1.00 98.12 340 GLU A C 1
ATOM 2651 O O . GLU A 1 340 ? -9.908 5.001 -9.386 1.00 98.12 340 GLU A O 1
ATOM 2656 N N . THR A 1 341 ? -9.277 3.470 -10.896 1.00 97.50 341 THR A N 1
ATOM 2657 C CA . THR A 1 341 ? -8.362 4.340 -11.649 1.00 97.50 341 THR A CA 1
ATOM 2658 C C . THR A 1 341 ? -8.365 4.001 -13.139 1.00 97.50 341 THR A C 1
ATOM 2660 O O . THR A 1 341 ? -8.737 2.894 -13.521 1.00 97.50 341 THR A O 1
ATOM 2663 N N . TYR A 1 342 ? -7.919 4.945 -13.969 1.00 96.31 342 TYR A N 1
ATOM 2664 C CA . TYR A 1 342 ? -7.589 4.742 -15.386 1.00 96.31 342 TYR A CA 1
ATOM 2665 C C . TYR A 1 342 ? -6.087 4.937 -15.682 1.00 96.31 342 TYR A C 1
ATOM 2667 O O . TYR A 1 342 ? -5.695 4.962 -16.849 1.00 96.31 342 TYR A O 1
ATOM 2675 N N . ASP A 1 343 ? -5.235 5.074 -14.655 1.00 94.25 343 ASP A N 1
ATOM 2676 C CA . ASP A 1 343 ? -3.783 5.165 -14.849 1.00 94.25 343 ASP A CA 1
ATOM 2677 C C . ASP A 1 343 ? -3.198 3.854 -15.403 1.00 94.25 343 ASP A C 1
ATOM 2679 O O . ASP A 1 343 ? -3.347 2.776 -14.819 1.00 94.25 343 ASP A O 1
ATOM 2683 N N . VAL A 1 344 ? -2.481 3.973 -16.522 1.00 92.50 344 VAL A N 1
ATOM 2684 C CA . VAL A 1 344 ? -1.902 2.854 -17.277 1.00 92.50 344 VAL A CA 1
ATOM 2685 C C . VAL A 1 344 ? -0.909 2.058 -16.432 1.00 92.50 344 VAL A C 1
ATOM 2687 O O . VAL A 1 344 ? -0.953 0.828 -16.422 1.00 92.50 344 VAL A O 1
ATOM 2690 N N . THR A 1 345 ? -0.028 2.746 -15.705 1.00 89.38 345 THR A N 1
ATOM 2691 C CA . THR A 1 345 ? 1.032 2.113 -14.904 1.00 89.38 345 THR A CA 1
ATOM 2692 C C . THR A 1 345 ? 0.426 1.289 -13.772 1.00 89.38 345 THR A C 1
ATOM 2694 O O . THR A 1 345 ? 0.763 0.118 -13.581 1.00 89.38 345 THR A O 1
ATOM 2697 N N . THR A 1 346 ? -0.536 1.890 -13.073 1.00 93.38 346 THR A N 1
ATOM 2698 C CA . THR A 1 346 ? -1.266 1.278 -11.970 1.00 93.38 346 THR A CA 1
ATOM 2699 C C . THR A 1 346 ? -2.053 0.064 -12.456 1.00 93.38 346 THR A C 1
ATOM 2701 O O . THR A 1 346 ? -1.922 -0.994 -11.859 1.00 93.38 346 THR A O 1
ATOM 2704 N N . ILE A 1 347 ? -2.796 0.137 -13.567 1.00 96.50 347 ILE A N 1
ATOM 2705 C CA . ILE A 1 347 ? -3.571 -1.009 -14.090 1.00 96.50 347 ILE A CA 1
ATOM 2706 C C . ILE A 1 347 ? -2.664 -2.165 -14.540 1.00 96.50 347 ILE A C 1
ATOM 2708 O O . ILE A 1 347 ? -2.909 -3.319 -14.162 1.00 96.50 347 ILE A O 1
ATOM 2712 N N . ARG A 1 348 ? -1.580 -1.866 -15.277 1.00 94.75 348 ARG A N 1
ATOM 2713 C CA . ARG A 1 348 ? -0.572 -2.857 -15.704 1.00 94.75 348 ARG A CA 1
ATOM 2714 C C . ARG A 1 348 ? -0.015 -3.650 -14.516 1.00 94.75 348 ARG A C 1
ATOM 2716 O O . ARG A 1 348 ? 0.145 -4.865 -14.628 1.00 94.75 348 ARG A O 1
ATOM 2723 N N . ALA A 1 349 ? 0.266 -2.976 -13.397 1.00 93.19 349 ALA A N 1
ATOM 2724 C CA . ALA A 1 349 ? 0.834 -3.577 -12.188 1.00 93.19 349 ALA A CA 1
ATOM 2725 C C . ALA A 1 349 ? -0.217 -4.174 -11.225 1.00 93.19 349 ALA A C 1
ATOM 2727 O O . ALA A 1 349 ? 0.068 -5.153 -10.537 1.00 93.19 349 ALA A O 1
ATOM 2728 N N . SER A 1 350 ? -1.435 -3.630 -11.171 1.00 97.25 350 SER A N 1
ATOM 2729 C CA . SER A 1 350 ? -2.526 -4.156 -10.338 1.00 97.25 350 SER A CA 1
ATOM 2730 C C . SER A 1 350 ? -3.046 -5.496 -10.846 1.00 97.25 350 SER A C 1
ATOM 2732 O O . SER A 1 350 ? -3.404 -6.347 -10.040 1.00 97.25 350 SER A O 1
ATOM 2734 N N . THR A 1 351 ? -3.070 -5.717 -12.163 1.00 98.44 351 THR A N 1
ATOM 2735 C CA . THR A 1 351 ? -3.694 -6.916 -12.749 1.00 98.44 351 THR A CA 1
ATOM 2736 C C . THR A 1 351 ? -3.042 -8.232 -12.282 1.00 98.44 351 THR A C 1
ATOM 2738 O O . THR A 1 351 ? -3.766 -9.086 -11.761 1.00 98.44 351 THR A O 1
ATOM 2741 N N . PRO A 1 352 ? -1.702 -8.414 -12.323 1.00 97.75 352 PRO A N 1
ATOM 2742 C CA . PRO A 1 352 ? -1.074 -9.601 -11.738 1.00 97.75 352 PRO A CA 1
ATOM 2743 C C . PRO A 1 352 ? -1.280 -9.681 -10.220 1.00 97.75 352 PRO A C 1
ATOM 2745 O O . PRO A 1 352 ? -1.538 -10.757 -9.688 1.00 97.75 352 PRO A O 1
ATOM 2748 N N . MET A 1 353 ? -1.227 -8.553 -9.501 1.00 98.31 353 MET A N 1
ATOM 2749 C CA . MET A 1 353 ? -1.419 -8.539 -8.046 1.00 98.31 353 MET A CA 1
ATOM 2750 C C . MET A 1 353 ? -2.837 -8.975 -7.637 1.00 98.31 353 MET A C 1
ATOM 2752 O O . MET A 1 353 ? -2.995 -9.743 -6.686 1.00 98.31 353 MET A O 1
ATOM 2756 N N . PHE A 1 354 ? -3.861 -8.555 -8.377 1.00 98.69 354 PHE A N 1
ATOM 2757 C CA . PHE A 1 354 ? -5.254 -8.975 -8.215 1.00 98.69 354 PHE A CA 1
ATOM 2758 C C . PHE A 1 354 ? -5.410 -10.489 -8.442 1.00 98.69 354 PHE A C 1
ATOM 2760 O O . PHE A 1 354 ? -5.939 -11.199 -7.583 1.00 98.69 354 PHE A O 1
ATOM 2767 N N . LEU A 1 355 ? -4.865 -11.010 -9.549 1.00 98.62 355 LEU A N 1
ATOM 2768 C CA . LEU A 1 355 ? -4.887 -12.443 -9.872 1.00 98.62 355 LEU A CA 1
ATOM 2769 C C . LEU A 1 355 ? -4.124 -13.295 -8.843 1.00 98.62 355 LEU A C 1
ATOM 2771 O O . LEU A 1 355 ? -4.571 -14.386 -8.480 1.00 98.62 355 LEU A O 1
ATOM 2775 N N . MET A 1 356 ? -3.001 -12.792 -8.327 1.00 98.38 356 MET A N 1
ATOM 2776 C CA . MET A 1 356 ? -2.256 -13.415 -7.233 1.00 98.38 356 MET A CA 1
ATOM 2777 C C . MET A 1 356 ? -3.070 -13.440 -5.940 1.00 98.38 356 MET A C 1
ATOM 2779 O O . MET A 1 356 ? -3.174 -14.488 -5.309 1.00 98.38 356 MET A O 1
ATOM 2783 N N . SER A 1 357 ? -3.702 -12.327 -5.568 1.00 98.50 357 SER A N 1
ATOM 2784 C CA . SER A 1 357 ? -4.494 -12.222 -4.334 1.00 98.50 357 SER A CA 1
ATOM 2785 C C . SER A 1 357 ? -5.674 -13.194 -4.321 1.00 98.50 357 SER A C 1
ATOM 2787 O O . SER A 1 357 ? -5.923 -13.839 -3.302 1.00 98.50 357 SER A O 1
ATOM 2789 N N . ARG A 1 358 ? -6.324 -13.408 -5.475 1.00 98.38 358 ARG A N 1
ATOM 2790 C CA . ARG A 1 358 ? -7.342 -14.456 -5.662 1.00 98.38 358 ARG A CA 1
ATOM 2791 C C . ARG A 1 358 ? -6.817 -15.848 -5.295 1.00 98.38 358 ARG A C 1
ATOM 2793 O O . ARG A 1 358 ? -7.491 -16.606 -4.597 1.00 98.38 358 ARG A O 1
ATOM 2800 N N . LYS A 1 359 ? -5.604 -16.185 -5.747 1.00 98.25 359 LYS A N 1
ATOM 2801 C CA . LYS A 1 359 ? -4.958 -17.480 -5.477 1.00 98.25 359 LYS A CA 1
ATOM 2802 C C . LYS A 1 359 ? -4.502 -17.588 -4.019 1.00 98.25 359 LYS A C 1
ATOM 2804 O O . LYS A 1 359 ? -4.758 -18.614 -3.393 1.00 98.25 359 LYS A O 1
ATOM 2809 N N . ILE A 1 360 ? -3.952 -16.520 -3.440 1.00 98.25 360 ILE A N 1
ATOM 2810 C CA . ILE A 1 360 ? -3.590 -16.432 -2.013 1.00 98.25 360 ILE A CA 1
ATOM 2811 C C . ILE A 1 360 ? -4.815 -16.684 -1.123 1.00 98.25 360 ILE A C 1
ATOM 2813 O O . ILE A 1 360 ? -4.762 -17.543 -0.241 1.00 98.25 360 ILE A O 1
ATOM 2817 N N . LYS A 1 361 ? -5.950 -16.028 -1.407 1.00 96.94 361 LYS A N 1
ATOM 2818 C CA . LYS A 1 361 ? -7.201 -16.238 -0.665 1.00 96.94 361 LYS A CA 1
ATOM 2819 C C . LYS A 1 361 ? -7.674 -17.690 -0.716 1.00 96.94 361 LYS A C 1
ATOM 2821 O O . LYS A 1 361 ? -8.126 -18.219 0.297 1.00 96.94 361 LYS A O 1
ATOM 2826 N N . SER A 1 362 ? -7.541 -18.351 -1.870 1.00 96.94 362 SER A N 1
ATOM 2827 C CA . SER A 1 362 ? -7.938 -19.759 -2.037 1.00 96.94 362 SER A CA 1
ATOM 2828 C C . SER A 1 362 ? -7.119 -20.741 -1.185 1.00 96.94 362 SER A C 1
ATOM 2830 O O . SER A 1 362 ? -7.586 -21.842 -0.908 1.00 96.94 362 SER A O 1
ATOM 2832 N N . LEU A 1 363 ? -5.938 -20.325 -0.711 1.00 96.19 363 LEU A N 1
ATOM 2833 C CA . LEU A 1 363 ? -5.093 -21.079 0.221 1.00 96.19 363 LEU A CA 1
ATOM 2834 C C . LEU A 1 363 ? -5.403 -20.778 1.702 1.00 96.19 363 LEU A C 1
ATOM 2836 O O . LEU A 1 363 ? -4.689 -21.253 2.581 1.00 96.19 363 LEU A O 1
ATOM 2840 N N . GLY A 1 364 ? -6.440 -19.982 1.991 1.00 94.69 364 GLY A N 1
ATOM 2841 C CA . GLY A 1 364 ? -6.844 -19.610 3.352 1.00 94.69 364 GLY A CA 1
ATOM 2842 C C . GLY A 1 364 ? -6.024 -18.481 3.986 1.00 94.69 364 GLY A C 1
ATOM 2843 O O . GLY A 1 364 ? -6.282 -18.115 5.131 1.00 94.69 364 GLY A O 1
ATOM 2844 N N . VAL A 1 365 ? -5.064 -17.904 3.257 1.00 96.25 365 VAL A N 1
ATOM 2845 C CA . VAL A 1 365 ? -4.256 -16.772 3.730 1.00 96.25 365 VAL A CA 1
ATOM 2846 C C . VAL A 1 365 ? -5.076 -15.484 3.693 1.00 96.25 365 VAL A C 1
ATOM 2848 O O . VAL A 1 365 ? -5.752 -15.194 2.703 1.00 96.25 365 VAL A O 1
ATOM 2851 N N . LYS A 1 366 ? -5.015 -14.710 4.784 1.00 96.31 366 LYS A N 1
ATOM 2852 C CA . LYS A 1 366 ? -5.755 -13.448 4.941 1.00 96.31 366 LYS A CA 1
ATOM 2853 C C . LYS A 1 366 ? -4.875 -12.198 4.977 1.00 96.31 366 LYS A C 1
ATOM 2855 O O . LYS A 1 366 ? -5.407 -11.117 4.764 1.00 96.31 366 LYS A O 1
ATOM 2860 N N . MET A 1 367 ? -3.573 -12.319 5.227 1.00 97.44 367 MET A N 1
ATOM 2861 C CA . MET A 1 367 ? -2.653 -11.176 5.308 1.00 97.44 367 MET A CA 1
ATOM 2862 C C . MET A 1 367 ? -1.347 -11.467 4.563 1.00 97.44 367 MET A C 1
ATOM 2864 O O . MET A 1 367 ? -0.854 -12.596 4.573 1.00 97.44 367 MET A O 1
ATOM 2868 N N . VAL A 1 368 ? -0.776 -10.457 3.911 1.00 98.50 368 VAL A N 1
ATOM 2869 C CA . VAL A 1 368 ? 0.554 -10.527 3.299 1.00 98.50 368 VAL A CA 1
ATOM 2870 C C . VAL A 1 368 ? 1.396 -9.296 3.612 1.00 98.50 368 VAL A C 1
ATOM 2872 O O . VAL A 1 368 ? 0.907 -8.169 3.590 1.00 98.50 368 VAL A O 1
ATOM 2875 N N . LEU A 1 369 ? 2.693 -9.500 3.842 1.00 98.69 369 LEU A N 1
ATOM 2876 C CA . LEU A 1 369 ? 3.681 -8.421 3.802 1.00 98.69 369 LEU A CA 1
ATOM 2877 C C . LEU A 1 369 ? 4.121 -8.165 2.353 1.00 98.69 369 LEU A C 1
ATOM 2879 O O . LEU A 1 369 ? 4.232 -9.105 1.562 1.00 98.69 369 LEU A O 1
ATOM 2883 N N . SER A 1 370 ? 4.422 -6.911 2.018 1.00 97.69 370 SER A N 1
ATOM 2884 C CA . SER A 1 370 ? 4.887 -6.504 0.688 1.00 97.69 370 SER A CA 1
ATOM 2885 C C . SER A 1 370 ? 5.924 -5.370 0.740 1.00 97.69 370 SER A C 1
ATOM 2887 O O . SER A 1 370 ? 6.157 -4.766 1.789 1.00 97.69 370 SER A O 1
ATOM 2889 N N . GLY A 1 371 ? 6.603 -5.132 -0.387 1.00 97.25 371 GLY A N 1
ATOM 2890 C CA . GLY A 1 371 ? 7.794 -4.278 -0.507 1.00 97.25 371 GLY A CA 1
ATOM 2891 C C . GLY A 1 371 ? 7.567 -2.829 -0.968 1.00 97.25 371 GLY A C 1
ATOM 2892 O O . GLY A 1 371 ? 8.551 -2.116 -1.165 1.00 97.25 371 GLY A O 1
ATOM 2893 N N . GLU A 1 372 ? 6.322 -2.387 -1.175 1.00 95.75 372 GLU A N 1
ATOM 2894 C CA . GLU A 1 372 ? 5.993 -1.013 -1.592 1.00 95.75 372 GLU A CA 1
ATOM 2895 C C . GLU A 1 372 ? 6.545 0.053 -0.632 1.00 95.75 372 GLU A C 1
ATOM 2897 O O . GLU A 1 372 ? 6.587 -0.151 0.582 1.00 95.75 372 GLU A O 1
ATOM 2902 N N . GLY A 1 373 ? 6.933 1.211 -1.179 1.00 96.19 373 GLY A N 1
ATOM 2903 C CA . GLY A 1 373 ? 7.507 2.338 -0.438 1.00 96.19 373 GLY A CA 1
ATOM 2904 C C . GLY A 1 373 ? 9.033 2.429 -0.497 1.00 96.19 373 GLY A C 1
ATOM 2905 O O . GLY A 1 373 ? 9.599 3.499 -0.273 1.00 96.19 373 GLY A O 1
ATOM 2906 N N . SER A 1 374 ? 9.726 1.324 -0.792 1.00 97.88 374 SER A N 1
ATOM 2907 C CA . SER A 1 374 ? 11.195 1.304 -0.840 1.00 97.88 374 SER A CA 1
ATOM 2908 C C . SER A 1 374 ? 11.763 2.184 -1.962 1.00 97.88 374 SER A C 1
ATOM 2910 O O . SER A 1 374 ? 12.699 2.958 -1.738 1.00 97.88 374 SER A O 1
ATOM 2912 N N . ASP A 1 375 ? 11.191 2.103 -3.168 1.00 96.19 375 ASP A N 1
ATOM 2913 C CA . ASP A 1 375 ? 11.665 2.868 -4.326 1.00 96.19 375 ASP A CA 1
ATOM 2914 C C . ASP A 1 375 ? 11.466 4.382 -4.128 1.00 96.19 375 ASP A C 1
ATOM 2916 O O . ASP A 1 375 ? 12.321 5.174 -4.525 1.00 96.19 375 ASP A O 1
ATOM 2920 N N . GLU A 1 376 ? 10.400 4.785 -3.441 1.00 96.00 376 GLU A N 1
ATOM 2921 C CA . GLU A 1 376 ? 10.058 6.170 -3.119 1.00 96.00 376 GLU A CA 1
ATOM 2922 C C . GLU A 1 376 ? 10.935 6.753 -2.007 1.00 96.00 376 GLU A C 1
ATOM 2924 O O . GLU A 1 376 ? 11.322 7.917 -2.079 1.00 96.00 376 GLU A O 1
ATOM 2929 N N . ILE A 1 377 ? 11.285 5.956 -0.992 1.00 97.12 377 ILE A N 1
ATOM 2930 C CA . ILE A 1 377 ? 12.131 6.385 0.135 1.00 97.12 377 ILE A CA 1
ATOM 2931 C C . ILE A 1 377 ? 13.610 6.465 -0.259 1.00 97.12 377 ILE A C 1
ATOM 2933 O O . ILE A 1 377 ? 14.346 7.320 0.249 1.00 97.12 377 ILE A O 1
ATOM 2937 N N . PHE A 1 378 ? 14.071 5.576 -1.139 1.00 97.88 378 PHE A N 1
ATOM 2938 C CA . PHE A 1 378 ? 15.491 5.418 -1.468 1.00 97.88 378 PHE A CA 1
ATOM 2939 C C . PHE A 1 378 ? 15.867 5.817 -2.901 1.00 97.88 378 PHE A C 1
ATOM 2941 O O . PHE A 1 378 ? 17.020 5.620 -3.280 1.00 97.88 378 PHE A O 1
ATOM 2948 N N . GLY A 1 379 ? 14.935 6.381 -3.678 1.00 95.19 379 GLY A N 1
ATOM 2949 C CA . GLY A 1 379 ? 15.160 6.779 -5.073 1.00 95.19 379 GLY A CA 1
ATOM 2950 C C . GLY A 1 379 ? 15.534 5.590 -5.958 1.00 95.19 379 GLY A C 1
ATOM 2951 O O . GLY A 1 379 ? 16.553 5.606 -6.643 1.00 95.19 379 GLY A O 1
ATOM 2952 N N . GLY A 1 380 ? 14.745 4.518 -5.875 1.00 92.94 380 GLY A N 1
ATOM 2953 C CA . GLY A 1 380 ? 15.019 3.247 -6.544 1.00 92.94 380 GLY A CA 1
ATOM 2954 C C . GLY A 1 380 ? 14.581 3.168 -8.006 1.00 92.94 380 GLY A C 1
ATOM 2955 O O . GLY A 1 380 ? 15.017 2.268 -8.719 1.00 92.94 380 GLY A O 1
ATOM 2956 N N . TYR A 1 381 ? 13.756 4.103 -8.484 1.00 89.62 381 TYR A N 1
ATOM 2957 C CA . TYR A 1 381 ? 13.368 4.161 -9.894 1.00 89.62 381 TYR A CA 1
ATOM 2958 C C . TYR A 1 381 ? 14.518 4.646 -10.785 1.00 89.62 381 TYR A C 1
ATOM 2960 O O . TYR A 1 381 ? 15.242 5.575 -10.437 1.00 89.62 381 TYR A O 1
ATOM 2968 N N . LEU A 1 382 ? 14.638 4.076 -11.988 1.00 86.38 382 LEU A N 1
ATOM 2969 C CA . LEU A 1 382 ? 15.780 4.307 -12.884 1.00 86.38 382 LEU A CA 1
ATOM 2970 C C . LEU A 1 382 ? 15.995 5.786 -13.273 1.00 86.38 382 LEU A C 1
ATOM 2972 O O . LEU A 1 382 ? 17.128 6.183 -13.534 1.00 86.38 382 LEU A O 1
ATOM 2976 N N . TYR A 1 383 ? 14.958 6.633 -13.258 1.00 85.69 383 TYR A N 1
ATOM 2977 C CA . TYR A 1 383 ? 15.114 8.069 -13.532 1.00 85.69 383 TYR A CA 1
ATOM 2978 C C . TYR A 1 383 ? 15.880 8.832 -12.433 1.00 85.69 383 TYR A C 1
ATOM 2980 O O . TYR A 1 383 ? 16.476 9.866 -12.730 1.00 85.69 383 TYR A O 1
ATOM 2988 N N . PHE A 1 384 ? 15.976 8.311 -11.201 1.00 91.62 384 PHE A N 1
ATOM 2989 C CA . PHE A 1 384 ? 16.821 8.902 -10.152 1.00 91.62 384 PHE A CA 1
ATOM 2990 C C . PHE A 1 384 ? 18.321 8.849 -10.485 1.00 91.62 384 PHE A C 1
ATOM 2992 O O . PHE A 1 384 ? 19.083 9.639 -9.932 1.00 91.62 384 PHE A O 1
ATOM 2999 N N . HIS A 1 385 ? 18.759 8.018 -11.444 1.00 89.50 385 HIS A N 1
ATOM 3000 C CA . HIS A 1 385 ? 20.129 8.075 -11.983 1.00 89.50 385 HIS A CA 1
ATOM 3001 C C . HIS A 1 385 ? 20.433 9.412 -12.687 1.00 89.50 385 HIS A C 1
ATOM 3003 O O . HIS A 1 385 ? 21.593 9.705 -12.972 1.00 89.50 385 HIS A O 1
ATOM 3009 N N . LYS A 1 386 ? 19.400 10.204 -13.006 1.00 89.00 386 LYS A N 1
ATOM 3010 C CA . LYS A 1 386 ? 19.495 11.531 -13.626 1.00 89.00 386 LYS A CA 1
ATOM 3011 C C . LYS A 1 386 ? 19.229 12.675 -12.641 1.00 89.00 386 LYS A C 1
ATOM 3013 O O . LYS A 1 386 ? 19.271 13.826 -13.058 1.00 89.00 386 LYS A O 1
ATOM 3018 N N . ALA A 1 387 ? 18.986 12.387 -11.357 1.00 92.00 387 ALA A N 1
ATOM 3019 C CA . ALA A 1 387 ? 18.795 13.424 -10.346 1.00 92.00 387 ALA A CA 1
ATOM 3020 C C . ALA A 1 387 ? 20.042 14.336 -10.287 1.00 92.00 387 ALA A C 1
ATOM 3022 O O . ALA A 1 387 ? 21.145 13.837 -10.051 1.00 92.00 387 ALA A O 1
ATOM 3023 N N . PRO A 1 388 ? 19.908 15.658 -10.506 1.00 92.81 388 PRO A N 1
ATOM 3024 C CA . PRO A 1 388 ? 21.056 16.535 -10.754 1.00 92.81 388 PRO A CA 1
ATOM 3025 C C . PRO A 1 388 ? 21.871 16.848 -9.491 1.00 92.81 388 PRO A C 1
ATOM 3027 O O . PRO A 1 388 ? 23.034 17.232 -9.584 1.00 92.81 388 PRO A O 1
ATOM 3030 N N . ASN A 1 389 ? 21.254 16.731 -8.315 1.00 94.88 389 ASN A N 1
ATOM 3031 C CA . ASN A 1 389 ? 21.846 16.974 -7.004 1.00 94.88 389 ASN A CA 1
ATOM 3032 C C . ASN A 1 389 ? 20.988 16.314 -5.910 1.00 94.88 389 ASN A C 1
ATOM 3034 O O . ASN A 1 389 ? 19.891 15.803 -6.170 1.00 94.88 389 ASN A O 1
ATOM 3038 N N . LYS A 1 390 ? 21.493 16.330 -4.675 1.00 95.81 390 LYS A N 1
ATOM 3039 C CA . LYS A 1 390 ? 20.859 15.679 -3.527 1.00 95.81 390 LYS A CA 1
ATOM 3040 C C . LYS A 1 390 ? 19.596 16.402 -3.042 1.00 95.81 390 LYS A C 1
ATOM 3042 O O . LYS A 1 390 ? 18.712 15.766 -2.472 1.00 95.81 390 LYS A O 1
ATOM 3047 N N . GLU A 1 391 ? 19.487 17.706 -3.289 1.00 95.44 391 GLU A N 1
ATOM 3048 C CA . GLU A 1 391 ? 18.316 18.525 -2.973 1.00 95.44 391 GLU A CA 1
ATOM 3049 C C . GLU A 1 391 ? 17.110 18.117 -3.836 1.00 95.44 391 GLU A C 1
ATOM 3051 O O . GLU A 1 391 ? 16.056 17.794 -3.291 1.00 95.44 391 GLU A O 1
ATOM 3056 N N . GLU A 1 392 ? 17.272 18.058 -5.161 1.00 94.81 392 GLU A N 1
ATOM 3057 C CA . GLU A 1 392 ? 16.247 17.599 -6.112 1.00 94.81 392 GLU A CA 1
ATOM 3058 C C . GLU A 1 392 ? 15.890 16.124 -5.880 1.00 94.81 392 GLU A C 1
ATOM 3060 O O . GLU A 1 392 ? 14.709 15.779 -5.848 1.00 94.81 392 GLU A O 1
ATOM 3065 N N . PHE A 1 393 ? 16.889 15.264 -5.625 1.00 95.25 393 PHE A N 1
ATOM 3066 C CA . PHE A 1 393 ? 16.664 13.867 -5.231 1.00 95.25 393 PHE A CA 1
ATOM 3067 C C . PHE A 1 393 ? 15.746 13.786 -4.002 1.00 95.25 393 PHE A C 1
ATOM 3069 O O . PHE A 1 393 ? 14.752 13.059 -4.006 1.00 95.25 393 PHE A O 1
ATOM 3076 N N . HIS A 1 394 ? 16.051 14.549 -2.947 1.00 95.81 394 HIS A N 1
ATOM 3077 C CA . HIS A 1 394 ? 15.262 14.548 -1.720 1.00 95.81 394 HIS A CA 1
ATOM 3078 C C . HIS A 1 394 ? 13.846 15.078 -1.939 1.00 95.81 394 HIS A C 1
ATOM 3080 O O . HIS A 1 394 ? 12.885 14.438 -1.511 1.00 95.81 394 HIS A O 1
ATOM 3086 N N . GLN A 1 395 ? 13.706 16.207 -2.635 1.00 94.12 395 GLN A N 1
ATOM 3087 C CA . GLN A 1 395 ? 12.404 16.793 -2.940 1.00 94.12 395 GLN A CA 1
ATOM 3088 C C . GLN A 1 395 ? 11.515 15.818 -3.717 1.00 94.12 395 GLN A C 1
ATOM 3090 O O . GLN A 1 395 ? 10.355 15.651 -3.345 1.00 94.12 395 GLN A O 1
ATOM 3095 N N . GLU A 1 396 ? 12.055 15.116 -4.716 1.00 93.44 396 GLU A N 1
ATOM 3096 C CA . GLU A 1 396 ? 11.319 14.088 -5.455 1.00 93.44 396 GLU A CA 1
ATOM 3097 C C . GLU A 1 396 ? 10.950 12.893 -4.561 1.00 93.44 396 GLU A C 1
ATOM 3099 O O . GLU A 1 396 ? 9.790 12.485 -4.570 1.00 93.44 396 GLU A O 1
ATOM 3104 N N . THR A 1 397 ? 11.856 12.369 -3.717 1.00 94.75 397 THR A N 1
ATOM 3105 C CA . THR A 1 397 ? 11.483 11.306 -2.752 1.00 94.75 397 THR A CA 1
ATOM 3106 C C . THR A 1 397 ? 10.357 11.757 -1.811 1.00 94.75 397 THR A C 1
ATOM 3108 O O . THR A 1 397 ? 9.400 11.022 -1.577 1.00 94.75 397 THR A O 1
ATOM 3111 N N . CYS A 1 398 ? 10.386 13.008 -1.343 1.00 93.38 398 CYS A N 1
ATOM 3112 C CA . CYS A 1 398 ? 9.324 13.578 -0.516 1.00 93.38 398 CYS A CA 1
ATOM 3113 C C . CYS A 1 398 ? 8.000 13.760 -1.278 1.00 93.38 398 CYS A C 1
ATOM 3115 O O . CYS A 1 398 ? 6.937 13.542 -0.698 1.00 93.38 398 CYS A O 1
ATOM 3117 N N . GLN A 1 399 ? 8.032 14.131 -2.562 1.00 91.00 399 GLN A N 1
ATOM 3118 C CA . GLN A 1 399 ? 6.835 14.210 -3.408 1.00 91.00 399 GLN A CA 1
ATOM 3119 C C . GLN A 1 399 ? 6.248 12.820 -3.687 1.00 91.00 399 GLN A C 1
ATOM 3121 O O . GLN A 1 399 ? 5.047 12.623 -3.501 1.00 91.00 399 GLN A O 1
ATOM 3126 N N . LYS A 1 4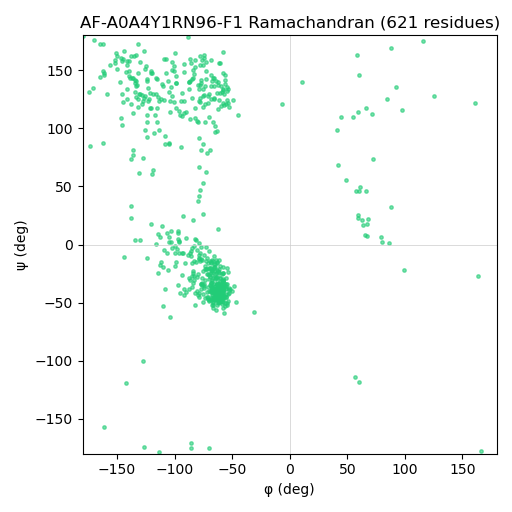00 ? 7.089 11.841 -4.050 1.00 92.06 400 LYS A N 1
ATOM 3127 C CA . LYS A 1 400 ? 6.705 10.435 -4.244 1.00 92.06 400 LYS A CA 1
ATOM 3128 C C . LYS A 1 400 ? 6.011 9.869 -3.006 1.00 92.06 400 LYS A C 1
ATOM 3130 O O . LYS A 1 400 ? 4.891 9.384 -3.129 1.00 92.06 400 LYS A O 1
ATOM 3135 N N . ILE A 1 401 ? 6.615 10.007 -1.820 1.00 92.88 401 ILE A N 1
ATOM 3136 C CA . ILE A 1 401 ? 6.042 9.506 -0.559 1.00 92.88 401 ILE A CA 1
ATOM 3137 C C . ILE A 1 401 ? 4.666 10.129 -0.277 1.00 92.88 401 ILE A C 1
ATOM 3139 O O . ILE A 1 401 ? 3.739 9.413 0.091 1.00 92.88 401 ILE A O 1
ATOM 3143 N N . LYS A 1 402 ? 4.495 11.441 -0.489 1.00 90.44 402 LYS A N 1
ATOM 3144 C CA . LYS A 1 402 ? 3.194 12.115 -0.301 1.00 90.44 402 LYS A CA 1
ATOM 3145 C C . LYS A 1 402 ? 2.139 11.668 -1.320 1.00 90.44 402 LYS A C 1
ATOM 3147 O O . LYS A 1 402 ? 0.956 11.648 -1.000 1.00 90.44 402 LYS A O 1
ATOM 3152 N N . ALA A 1 403 ? 2.554 11.291 -2.529 1.00 92.38 403 ALA A N 1
ATOM 3153 C CA . ALA A 1 403 ? 1.665 10.853 -3.601 1.00 92.38 403 ALA A CA 1
ATOM 3154 C C . ALA A 1 403 ? 1.349 9.342 -3.595 1.00 92.38 403 ALA A C 1
ATOM 3156 O O . ALA A 1 403 ? 0.460 8.916 -4.330 1.00 92.38 403 ALA A O 1
ATOM 3157 N N . LEU A 1 404 ? 2.024 8.529 -2.770 1.00 93.62 404 LEU A N 1
ATOM 3158 C CA . LEU A 1 404 ? 1.857 7.065 -2.696 1.00 93.62 404 LEU A CA 1
ATOM 3159 C C . LEU A 1 404 ? 0.395 6.601 -2.595 1.00 93.62 404 LEU A C 1
ATOM 3161 O O . LEU A 1 404 ? 0.024 5.586 -3.185 1.00 93.62 404 LEU A O 1
ATOM 3165 N N . HIS A 1 405 ? -0.450 7.359 -1.889 1.00 94.38 405 HIS A N 1
ATOM 3166 C CA . HIS A 1 405 ? -1.874 7.057 -1.708 1.00 94.38 405 HIS A CA 1
ATOM 3167 C C . HIS A 1 405 ? -2.713 7.079 -2.999 1.00 94.38 405 HIS A C 1
ATOM 3169 O O . HIS A 1 405 ? -3.870 6.656 -2.969 1.00 94.38 405 HIS A O 1
ATOM 3175 N N . LEU A 1 406 ? -2.167 7.616 -4.095 1.00 93.06 406 LEU A N 1
ATOM 3176 C CA . LEU A 1 406 ? -2.787 7.672 -5.423 1.00 93.06 406 LEU A CA 1
ATOM 3177 C C . LEU A 1 406 ? -2.287 6.562 -6.362 1.00 93.06 406 LEU A C 1
ATOM 3179 O O . LEU A 1 406 ? -2.917 6.318 -7.387 1.00 93.06 406 LEU A O 1
ATOM 3183 N N . TYR A 1 407 ? -1.174 5.905 -6.017 1.00 93.44 407 TYR A N 1
ATOM 3184 C CA . TYR A 1 407 ? -0.454 4.967 -6.881 1.00 93.44 407 TYR A CA 1
ATOM 3185 C C . TYR A 1 407 ? -0.231 3.627 -6.161 1.00 93.44 407 TYR A C 1
ATOM 3187 O O . TYR A 1 407 ? -1.145 2.809 -6.064 1.00 93.44 407 TYR A O 1
ATOM 3195 N N . ASP A 1 408 ? 0.960 3.383 -5.619 1.00 94.12 408 ASP A N 1
ATOM 3196 C CA . ASP A 1 408 ? 1.369 2.071 -5.120 1.00 94.12 408 ASP A CA 1
ATOM 3197 C C . ASP A 1 408 ? 0.610 1.612 -3.869 1.00 94.12 408 ASP A C 1
ATOM 3199 O O . ASP A 1 408 ? 0.252 0.437 -3.795 1.00 94.12 408 ASP A O 1
ATOM 3203 N N . CYS A 1 409 ? 0.243 2.511 -2.946 1.00 96.12 409 CYS A N 1
ATOM 3204 C CA . CYS A 1 409 ? -0.660 2.155 -1.841 1.00 96.12 409 CYS A CA 1
ATOM 3205 C C . CYS A 1 409 ? -2.080 1.847 -2.341 1.00 96.12 409 CYS A C 1
ATOM 3207 O O . CYS A 1 409 ? -2.724 0.930 -1.833 1.00 96.12 409 CYS A O 1
ATOM 3209 N N . LEU A 1 410 ? -2.559 2.582 -3.355 1.00 95.88 410 LEU A N 1
ATOM 3210 C CA . LEU A 1 410 ? -3.875 2.364 -3.964 1.00 95.88 410 LEU A CA 1
ATOM 3211 C C . LEU A 1 410 ? -3.942 0.970 -4.602 1.00 95.88 410 LEU A C 1
ATOM 3213 O O . LEU A 1 410 ? -4.852 0.194 -4.304 1.00 95.88 410 LEU A O 1
ATOM 3217 N N . ARG A 1 411 ? -2.932 0.641 -5.420 1.00 96.56 411 ARG A N 1
ATOM 3218 C CA . ARG A 1 411 ? -2.721 -0.678 -6.023 1.00 96.56 411 ARG A CA 1
ATOM 3219 C C . ARG A 1 411 ? -2.626 -1.758 -4.959 1.00 96.56 411 ARG A C 1
ATOM 3221 O O . ARG A 1 411 ? -3.426 -2.690 -5.005 1.00 96.56 411 ARG A O 1
ATOM 3228 N N . ALA A 1 412 ? -1.670 -1.648 -4.037 1.00 97.06 412 ALA A N 1
ATOM 3229 C CA . ALA A 1 412 ? -1.387 -2.687 -3.054 1.00 97.06 412 ALA A CA 1
ATOM 3230 C C . ALA A 1 412 ? -2.624 -2.985 -2.207 1.00 97.06 412 ALA A C 1
ATOM 3232 O O . ALA A 1 412 ? -3.062 -4.128 -2.153 1.00 97.06 412 ALA A O 1
ATOM 3233 N N . ASN A 1 413 ? -3.260 -1.958 -1.636 1.00 98.38 413 ASN A N 1
ATOM 3234 C CA . ASN A 1 413 ? -4.423 -2.170 -0.787 1.00 98.38 413 ASN A CA 1
ATOM 3235 C C . ASN A 1 413 ? -5.630 -2.714 -1.566 1.00 98.38 413 ASN A C 1
ATOM 3237 O O . ASN A 1 413 ? -6.229 -3.699 -1.138 1.00 98.38 413 ASN A O 1
ATOM 3241 N N . LYS A 1 414 ? -6.015 -2.103 -2.695 1.00 98.56 414 LYS A N 1
ATOM 3242 C CA . LYS A 1 414 ? -7.255 -2.488 -3.392 1.00 98.56 414 LYS A CA 1
ATOM 3243 C C . LYS A 1 414 ? -7.123 -3.796 -4.175 1.00 98.56 414 LYS A C 1
ATOM 3245 O O . LYS A 1 414 ? -8.084 -4.560 -4.201 1.00 98.56 414 LYS A O 1
ATOM 3250 N N . SER A 1 415 ? -5.950 -4.107 -4.737 1.00 98.50 415 SER A N 1
ATOM 3251 C CA . SER A 1 415 ? -5.722 -5.381 -5.448 1.00 98.50 415 SER A CA 1
ATOM 3252 C C . SER A 1 415 ? -5.837 -6.584 -4.512 1.00 98.50 415 SER A C 1
ATOM 3254 O O . SER A 1 415 ? -6.424 -7.595 -4.895 1.00 98.50 415 SER A O 1
ATOM 3256 N N . THR A 1 416 ? -5.306 -6.482 -3.285 1.00 98.44 416 THR A N 1
ATOM 3257 C CA . THR A 1 416 ? -5.418 -7.564 -2.294 1.00 98.44 416 THR A CA 1
ATOM 3258 C C . THR A 1 416 ? -6.791 -7.582 -1.625 1.00 98.44 416 THR A C 1
ATOM 3260 O O . THR A 1 416 ? -7.404 -8.645 -1.492 1.00 98.44 416 THR A O 1
ATOM 3263 N N . SER A 1 417 ? -7.335 -6.406 -1.284 1.00 98.12 417 SER A N 1
ATOM 3264 C CA . SER A 1 417 ? -8.656 -6.293 -0.653 1.00 98.12 417 SER A CA 1
ATOM 3265 C C . SER A 1 417 ? -9.782 -6.794 -1.557 1.00 98.12 417 SER A C 1
ATOM 3267 O O . SER A 1 417 ? -10.773 -7.290 -1.036 1.00 98.12 417 SER A O 1
ATOM 3269 N N . ALA A 1 418 ? -9.634 -6.742 -2.888 1.00 98.31 418 ALA A N 1
ATOM 3270 C CA . ALA A 1 418 ? -10.573 -7.342 -3.846 1.00 98.31 418 ALA A CA 1
ATOM 3271 C C . ALA A 1 418 ? -10.842 -8.842 -3.612 1.00 98.31 418 ALA A C 1
ATOM 3273 O O . ALA A 1 418 ? -11.874 -9.359 -4.030 1.00 98.31 418 ALA A O 1
ATOM 3274 N N . TRP A 1 419 ? -9.946 -9.531 -2.901 1.00 98.12 419 TRP A N 1
ATOM 3275 C CA . TRP A 1 419 ? -10.081 -10.943 -2.544 1.00 98.12 419 TRP A CA 1
ATOM 3276 C C . TRP A 1 419 ? -10.080 -11.173 -1.026 1.00 98.12 419 TRP A C 1
ATOM 3278 O O . TRP A 1 419 ? -9.878 -12.296 -0.569 1.00 98.12 419 TRP A O 1
ATOM 3288 N N . GLY A 1 420 ? -10.319 -10.133 -0.221 1.00 97.25 420 GLY A N 1
ATOM 3289 C CA . GLY A 1 420 ? -10.316 -10.228 1.240 1.00 97.25 420 GLY A CA 1
ATOM 3290 C C . GLY A 1 420 ? -8.961 -10.678 1.784 1.00 97.25 420 GLY A C 1
ATOM 3291 O O . GLY A 1 420 ? -8.907 -11.602 2.603 1.00 97.25 420 GLY A O 1
ATOM 3292 N N . VAL A 1 421 ? -7.888 -10.070 1.269 1.00 98.50 421 VAL A N 1
ATOM 3293 C CA . VAL A 1 421 ? -6.505 -10.225 1.731 1.00 98.50 421 VAL A CA 1
ATOM 3294 C C . VAL A 1 421 ? -5.962 -8.845 2.111 1.00 98.50 421 VAL A C 1
ATOM 3296 O O . VAL A 1 421 ? -5.972 -7.916 1.304 1.00 98.50 421 VAL A O 1
ATOM 3299 N N . GLU A 1 422 ? -5.471 -8.700 3.334 1.00 98.75 422 GLU A N 1
ATOM 3300 C CA . GLU A 1 422 ? -4.786 -7.497 3.799 1.00 98.75 422 GLU A CA 1
ATOM 3301 C C . GLU A 1 422 ? -3.346 -7.435 3.266 1.00 98.75 422 GLU A C 1
ATOM 3303 O O . GLU A 1 422 ? -2.637 -8.440 3.279 1.00 98.75 422 GLU A O 1
ATOM 3308 N N . ALA A 1 423 ? -2.892 -6.248 2.856 1.00 98.00 423 ALA A N 1
ATOM 3309 C CA . ALA A 1 423 ? -1.497 -5.984 2.506 1.00 98.00 423 ALA A CA 1
ATOM 3310 C C . ALA A 1 423 ? -0.843 -5.040 3.527 1.00 98.00 423 ALA A C 1
ATOM 3312 O O . ALA A 1 423 ? -1.322 -3.928 3.753 1.00 98.00 423 ALA A O 1
ATOM 3313 N N . ARG A 1 424 ? 0.283 -5.467 4.105 1.00 98.62 424 ARG A N 1
ATOM 3314 C CA . ARG A 1 424 ? 1.103 -4.707 5.059 1.00 98.62 424 ARG A CA 1
ATOM 3315 C C . ARG A 1 424 ? 2.432 -4.307 4.430 1.00 98.62 424 ARG A C 1
ATOM 3317 O O . ARG A 1 424 ? 3.103 -5.121 3.804 1.00 98.62 424 ARG A O 1
ATOM 3324 N N . VAL A 1 425 ? 2.846 -3.063 4.652 1.00 98.19 425 VAL A N 1
ATOM 3325 C CA . VAL A 1 425 ? 3.981 -2.425 3.958 1.00 98.19 425 VAL A CA 1
ATOM 3326 C C . VAL A 1 425 ? 5.025 -1.905 4.964 1.00 98.19 425 VAL A C 1
ATOM 3328 O O . VAL A 1 425 ? 4.888 -0.791 5.473 1.00 98.19 425 VAL A O 1
ATOM 3331 N N . PRO A 1 426 ? 6.058 -2.700 5.322 1.00 98.56 426 PRO A N 1
ATOM 3332 C CA . PRO A 1 426 ? 7.044 -2.332 6.346 1.00 98.56 426 PRO A CA 1
ATOM 3333 C C . PRO A 1 426 ? 7.916 -1.122 6.002 1.00 98.56 426 PRO A C 1
ATOM 3335 O O . PRO A 1 426 ? 8.320 -0.397 6.907 1.00 98.56 426 PRO A O 1
ATOM 3338 N N . PHE A 1 427 ? 8.177 -0.863 4.717 1.00 98.69 427 PHE A N 1
ATOM 3339 C CA . PHE A 1 427 ? 8.901 0.342 4.296 1.00 98.69 427 PHE A CA 1
ATOM 3340 C C . PHE A 1 427 ? 8.128 1.629 4.609 1.00 98.69 427 PHE A C 1
ATOM 3342 O O . PHE A 1 427 ? 8.750 2.666 4.804 1.00 98.69 427 PHE A O 1
ATOM 3349 N N . LEU A 1 428 ? 6.796 1.578 4.718 1.00 97.69 428 LEU A N 1
ATOM 3350 C CA . LEU A 1 428 ? 5.960 2.750 5.001 1.00 97.69 428 LEU A CA 1
ATOM 3351 C C . LEU A 1 428 ? 5.676 2.960 6.494 1.00 97.69 428 LEU A C 1
ATOM 3353 O O . LEU A 1 428 ? 4.684 3.574 6.882 1.00 97.69 428 LEU A O 1
ATOM 3357 N N . ASP A 1 429 ? 6.550 2.442 7.352 1.00 97.62 429 ASP A N 1
ATOM 3358 C CA . ASP A 1 429 ? 6.461 2.632 8.791 1.00 97.62 429 ASP A CA 1
ATOM 3359 C C . ASP A 1 429 ? 6.866 4.044 9.239 1.00 97.62 429 ASP A C 1
ATOM 3361 O O . ASP A 1 429 ? 7.897 4.552 8.805 1.00 97.62 429 ASP A O 1
ATOM 3365 N N . LYS A 1 430 ? 6.102 4.660 10.157 1.00 92.94 430 LYS A N 1
ATOM 3366 C CA . LYS A 1 430 ? 6.332 6.040 10.636 1.00 92.94 430 LYS A CA 1
ATOM 3367 C C . LYS A 1 430 ? 7.753 6.228 11.189 1.00 92.94 430 LYS A C 1
ATOM 3369 O O . LYS A 1 430 ? 8.410 7.217 10.875 1.00 92.94 430 LYS A O 1
ATOM 3374 N N . GLU A 1 431 ? 8.262 5.271 11.967 1.00 94.31 431 GLU A N 1
ATOM 3375 C CA . GLU A 1 431 ? 9.606 5.339 12.559 1.00 94.31 431 GLU A CA 1
ATOM 3376 C C . GLU A 1 431 ? 10.703 5.068 11.521 1.00 94.31 431 GLU A C 1
ATOM 3378 O O . GLU A 1 431 ? 11.695 5.799 11.464 1.00 94.31 431 GLU A O 1
ATOM 3383 N N . PHE A 1 432 ? 10.507 4.069 10.654 1.00 97.88 432 PHE A N 1
ATOM 3384 C CA . PHE A 1 432 ? 11.459 3.767 9.583 1.00 97.88 432 PHE A CA 1
ATOM 3385 C C . PHE A 1 432 ? 11.564 4.898 8.554 1.00 97.88 432 PHE A C 1
ATOM 3387 O O . PHE A 1 432 ? 12.681 5.271 8.205 1.00 97.88 432 PHE A O 1
ATOM 3394 N N . ILE A 1 433 ? 10.442 5.484 8.110 1.00 95.69 433 ILE A N 1
ATOM 3395 C CA . ILE A 1 433 ? 10.428 6.660 7.227 1.00 95.69 433 ILE A CA 1
ATOM 3396 C C . ILE A 1 433 ? 11.210 7.797 7.879 1.00 95.69 433 ILE A C 1
ATOM 3398 O O . ILE A 1 433 ? 12.101 8.348 7.239 1.00 95.69 433 ILE A O 1
ATOM 3402 N N . ASN A 1 434 ? 10.934 8.128 9.145 1.00 93.88 434 ASN A N 1
ATOM 3403 C CA . ASN A 1 434 ? 11.629 9.216 9.838 1.00 93.88 434 ASN A CA 1
ATOM 3404 C C . ASN A 1 434 ? 13.152 9.000 9.858 1.00 93.88 434 ASN A C 1
ATOM 3406 O O . ASN A 1 434 ? 13.910 9.918 9.551 1.00 93.88 434 ASN A O 1
ATOM 3410 N N . ILE A 1 435 ? 13.609 7.777 10.144 1.00 96.38 435 ILE A N 1
ATOM 3411 C CA . ILE A 1 435 ? 15.036 7.425 10.126 1.00 96.38 435 ILE A CA 1
ATOM 3412 C C . ILE A 1 435 ? 15.593 7.488 8.698 1.00 96.38 435 ILE A C 1
ATOM 3414 O O . ILE A 1 435 ? 16.551 8.220 8.443 1.00 96.38 435 ILE A O 1
ATOM 3418 N N . ALA A 1 436 ? 14.980 6.786 7.746 1.00 97.44 436 ALA A N 1
ATOM 3419 C CA . ALA A 1 436 ? 15.450 6.688 6.368 1.00 97.44 436 ALA A CA 1
ATOM 3420 C C . ALA A 1 436 ? 15.448 8.041 5.638 1.00 97.44 436 ALA A C 1
ATOM 3422 O O . ALA A 1 436 ? 16.319 8.295 4.805 1.00 97.44 436 ALA A O 1
ATOM 3423 N N . MET A 1 437 ? 14.497 8.925 5.941 1.00 95.94 437 MET A N 1
ATOM 3424 C CA . MET A 1 437 ? 14.392 10.273 5.373 1.00 95.94 437 MET A CA 1
ATOM 3425 C C . MET A 1 437 ? 15.222 11.317 6.124 1.00 95.94 437 MET A C 1
ATOM 3427 O O . MET A 1 437 ? 15.393 12.408 5.596 1.00 95.94 437 MET A O 1
ATOM 3431 N N . SER A 1 438 ? 15.791 10.994 7.292 1.00 95.69 438 SER A N 1
ATOM 3432 C CA . SER A 1 438 ? 16.747 11.868 7.994 1.00 95.69 438 SER A CA 1
ATOM 3433 C C . SER A 1 438 ? 18.187 11.773 7.468 1.00 95.69 438 SER A C 1
ATOM 3435 O O . SER A 1 438 ? 19.005 12.639 7.780 1.00 95.69 438 SER A O 1
ATOM 3437 N N . ILE A 1 439 ? 18.513 10.739 6.687 1.00 97.12 439 ILE A N 1
ATOM 3438 C CA . ILE A 1 439 ? 19.847 10.513 6.106 1.00 97.12 439 ILE A CA 1
ATOM 3439 C C . ILE A 1 439 ? 20.152 11.590 5.054 1.00 97.12 439 ILE A C 1
ATOM 3441 O O . ILE A 1 439 ? 19.299 11.868 4.210 1.00 97.12 439 ILE A O 1
ATOM 3445 N N . ASP A 1 440 ? 21.371 12.150 5.059 1.00 97.50 440 ASP A N 1
ATOM 3446 C CA . ASP A 1 440 ? 21.833 13.067 4.004 1.00 97.50 440 ASP A CA 1
ATOM 3447 C C . ASP A 1 440 ? 21.663 12.406 2.616 1.00 97.50 440 ASP A C 1
ATOM 3449 O O . ASP A 1 440 ? 22.223 11.323 2.391 1.00 97.50 440 ASP A O 1
ATOM 3453 N N . PRO A 1 441 ? 20.907 13.005 1.672 1.00 97.25 441 PRO A N 1
ATOM 3454 C CA . PRO A 1 441 ? 20.545 12.330 0.431 1.00 97.25 441 PRO A CA 1
ATOM 3455 C C . PRO A 1 441 ? 21.743 12.069 -0.493 1.00 97.25 441 PRO A C 1
ATOM 3457 O O . PRO A 1 441 ? 21.628 11.220 -1.372 1.00 97.25 441 PRO A O 1
ATOM 3460 N N . GLU A 1 442 ? 22.913 12.677 -0.252 1.00 96.81 442 GLU A N 1
ATOM 3461 C CA . GLU A 1 442 ? 24.181 12.321 -0.920 1.00 96.81 442 GLU A CA 1
ATOM 3462 C C . GLU A 1 442 ? 24.534 10.828 -0.756 1.00 96.81 442 GLU A C 1
ATOM 3464 O O . GLU A 1 442 ? 25.172 10.220 -1.617 1.00 96.81 442 GLU A O 1
ATOM 3469 N N . TRP A 1 443 ? 24.102 10.192 0.340 1.00 97.38 443 TRP A N 1
ATOM 3470 C CA . TRP A 1 443 ? 24.262 8.746 0.520 1.00 97.38 443 TRP A CA 1
ATOM 3471 C C . TRP A 1 443 ? 23.305 7.927 -0.350 1.00 97.38 443 TRP A C 1
ATOM 3473 O O . TRP A 1 443 ? 23.659 6.818 -0.750 1.00 97.38 443 TRP A O 1
ATOM 3483 N N . LYS A 1 444 ? 22.116 8.465 -0.648 1.00 97.31 444 LYS A N 1
ATOM 3484 C CA . LYS A 1 444 ? 21.087 7.822 -1.480 1.00 97.31 444 LYS A CA 1
ATOM 3485 C C . LYS A 1 444 ? 21.321 8.021 -2.980 1.00 97.31 444 LYS A C 1
ATOM 3487 O O . LYS A 1 444 ? 20.888 7.175 -3.758 1.00 97.31 444 LYS A O 1
ATOM 3492 N N . MET A 1 445 ? 21.989 9.108 -3.377 1.00 96.69 445 MET A N 1
ATOM 3493 C CA . MET A 1 445 ? 22.315 9.383 -4.777 1.00 96.69 445 MET A CA 1
ATOM 3494 C C . MET A 1 445 ? 23.073 8.217 -5.419 1.00 96.69 445 MET A C 1
ATOM 3496 O O . MET A 1 445 ? 24.031 7.677 -4.856 1.00 96.69 445 MET A O 1
ATOM 3500 N N . ILE A 1 446 ? 22.664 7.869 -6.639 1.00 95.31 446 ILE A N 1
ATOM 3501 C CA . ILE A 1 446 ? 23.348 6.869 -7.452 1.00 95.31 446 ILE A CA 1
ATOM 3502 C C . ILE A 1 446 ? 24.675 7.463 -7.929 1.00 95.31 446 ILE A C 1
ATOM 3504 O O . ILE A 1 446 ? 24.714 8.508 -8.576 1.00 95.31 446 ILE A O 1
ATOM 3508 N N . ARG A 1 447 ? 25.773 6.793 -7.580 1.00 94.25 447 ARG A N 1
ATOM 3509 C CA . ARG A 1 447 ? 27.153 7.241 -7.804 1.00 94.25 447 ARG A CA 1
ATOM 3510 C C . ARG A 1 447 ? 27.980 6.060 -8.313 1.00 94.25 447 ARG A C 1
ATOM 3512 O O . ARG A 1 447 ? 28.660 5.407 -7.515 1.00 94.25 447 ARG A O 1
ATOM 3519 N N . PRO A 1 448 ? 27.909 5.737 -9.620 1.00 89.94 448 PRO A N 1
ATOM 3520 C CA . PRO A 1 448 ? 28.633 4.603 -10.199 1.00 89.94 448 PRO A CA 1
ATOM 3521 C C . PRO A 1 448 ? 30.154 4.733 -10.045 1.00 89.94 448 PRO A C 1
ATOM 3523 O O . PRO A 1 448 ? 30.842 3.730 -9.883 1.00 89.94 448 PRO A O 1
ATOM 3526 N N . ASP A 1 449 ? 30.664 5.967 -9.998 1.00 93.12 449 ASP A N 1
ATOM 3527 C CA . ASP A 1 449 ? 32.055 6.315 -9.686 1.00 93.12 449 ASP A CA 1
ATOM 3528 C C . ASP A 1 449 ? 32.500 5.871 -8.279 1.00 93.12 449 ASP A C 1
ATOM 3530 O O . ASP A 1 449 ? 33.682 5.625 -8.050 1.00 93.12 449 ASP A O 1
ATOM 3534 N N . LEU A 1 450 ? 31.548 5.713 -7.355 1.00 93.38 450 LEU A N 1
ATOM 3535 C CA . LEU A 1 450 ? 31.744 5.195 -5.998 1.00 93.38 450 LEU A CA 1
ATOM 3536 C C . LEU A 1 450 ? 31.203 3.761 -5.826 1.00 93.38 450 LEU A C 1
ATOM 3538 O O . LEU A 1 450 ? 31.077 3.284 -4.698 1.00 93.38 450 LEU A O 1
ATOM 3542 N N . GLY A 1 451 ? 30.820 3.084 -6.916 1.00 92.12 451 GLY A N 1
ATOM 3543 C CA . GLY A 1 451 ? 30.178 1.765 -6.876 1.00 92.12 451 GLY A CA 1
ATOM 3544 C C . GLY A 1 451 ? 28.773 1.755 -6.254 1.00 92.12 451 GLY A C 1
ATOM 3545 O O . GLY A 1 451 ? 28.285 0.696 -5.856 1.00 92.12 451 GLY A O 1
ATOM 3546 N N . ARG A 1 452 ? 28.109 2.915 -6.139 1.00 94.75 452 ARG A N 1
ATOM 3547 C CA . ARG A 1 452 ? 26.751 3.027 -5.589 1.00 94.75 452 ARG A CA 1
ATOM 3548 C C . ARG A 1 452 ? 25.710 2.941 -6.698 1.00 94.75 452 ARG A C 1
ATOM 3550 O O . ARG A 1 452 ? 25.607 3.852 -7.517 1.00 94.75 452 ARG A O 1
ATOM 3557 N N . ILE A 1 453 ? 24.929 1.866 -6.679 1.00 94.25 453 ILE A N 1
ATOM 3558 C CA . ILE A 1 453 ? 23.724 1.681 -7.501 1.00 94.25 453 ILE A CA 1
ATOM 3559 C C . ILE A 1 453 ? 22.479 2.243 -6.792 1.00 94.25 453 ILE A C 1
ATOM 3561 O O . ILE A 1 453 ? 22.561 2.734 -5.663 1.00 94.25 453 ILE A O 1
ATOM 3565 N N . GLU A 1 454 ? 21.313 2.171 -7.426 1.00 94.75 454 GLU A N 1
ATOM 3566 C CA . GLU A 1 454 ? 20.051 2.584 -6.817 1.00 94.75 454 GLU A CA 1
ATOM 3567 C C . GLU A 1 454 ? 19.780 1.836 -5.502 1.00 94.75 454 GLU A C 1
ATOM 3569 O O . GLU A 1 454 ? 20.034 0.632 -5.370 1.00 94.75 454 GLU A O 1
ATOM 3574 N N . LYS A 1 455 ? 19.295 2.572 -4.494 1.00 97.56 455 LYS A N 1
ATOM 3575 C CA . LYS A 1 455 ? 19.058 2.071 -3.129 1.00 97.56 455 LYS A CA 1
ATOM 3576 C C . LYS A 1 455 ? 20.311 1.513 -2.427 1.00 97.56 455 LYS A C 1
ATOM 3578 O O . LYS A 1 455 ? 20.181 0.704 -1.509 1.00 97.56 455 LYS A O 1
ATOM 3583 N N . TRP A 1 456 ? 21.524 1.949 -2.800 1.00 97.81 456 TRP A N 1
ATOM 3584 C CA . TRP A 1 456 ? 22.782 1.443 -2.220 1.00 97.81 456 TRP A CA 1
ATOM 3585 C C . TRP A 1 456 ? 22.809 1.450 -0.684 1.00 97.81 456 TRP A C 1
ATOM 3587 O O . TRP A 1 456 ? 23.255 0.467 -0.104 1.00 97.81 456 TRP A O 1
ATOM 3597 N N . VAL A 1 457 ? 22.278 2.484 -0.015 1.00 98.12 457 VAL A N 1
ATOM 3598 C CA . VAL A 1 457 ? 22.195 2.516 1.464 1.00 98.12 457 VAL A CA 1
ATOM 3599 C C . VAL A 1 457 ? 21.378 1.363 2.044 1.00 98.12 457 VAL A C 1
ATOM 3601 O O . VAL A 1 457 ? 21.754 0.807 3.066 1.00 98.12 457 VAL A O 1
ATOM 3604 N N . LEU A 1 458 ? 20.295 0.945 1.387 1.00 98.44 458 LEU A N 1
ATOM 3605 C CA . LEU A 1 458 ? 19.498 -0.194 1.835 1.00 98.44 458 LEU A CA 1
ATOM 3606 C C . LEU A 1 458 ? 20.263 -1.505 1.598 1.00 98.44 458 LEU A C 1
ATOM 3608 O O . LEU A 1 458 ? 20.368 -2.337 2.494 1.00 98.44 458 LEU A O 1
ATOM 3612 N N . ARG A 1 459 ? 20.869 -1.663 0.416 1.00 98.19 459 ARG A N 1
ATOM 3613 C CA . ARG A 1 459 ? 21.670 -2.850 0.061 1.00 98.19 459 ARG A CA 1
ATOM 3614 C C . ARG A 1 459 ? 22.855 -3.029 1.016 1.00 98.19 459 ARG A C 1
ATOM 3616 O O . ARG A 1 459 ? 23.037 -4.098 1.587 1.00 98.19 459 ARG A O 1
ATOM 3623 N N . ASN A 1 460 ? 23.605 -1.954 1.252 1.00 97.88 460 ASN A N 1
ATOM 3624 C CA . ASN A 1 460 ? 24.736 -1.907 2.172 1.00 97.88 460 ASN A CA 1
ATOM 3625 C C . ASN A 1 460 ? 24.309 -2.134 3.631 1.00 97.88 460 ASN A C 1
ATOM 3627 O O . ASN A 1 460 ? 24.983 -2.878 4.342 1.00 97.88 460 ASN A O 1
ATOM 3631 N N . ALA A 1 461 ? 23.171 -1.577 4.064 1.00 98.19 461 ALA A N 1
ATOM 3632 C CA . ALA A 1 461 ? 22.626 -1.845 5.392 1.00 98.19 461 ALA A CA 1
ATOM 3633 C C . ALA A 1 461 ? 22.360 -3.341 5.623 1.00 98.19 461 ALA A C 1
ATOM 3635 O O . ALA A 1 461 ? 22.522 -3.802 6.751 1.00 98.19 461 ALA A O 1
ATOM 3636 N N . PHE A 1 462 ? 22.041 -4.121 4.585 1.00 98.25 462 PHE A N 1
ATOM 3637 C CA . PHE A 1 462 ? 21.755 -5.560 4.679 1.00 98.25 462 PHE A CA 1
ATOM 3638 C C . PHE A 1 462 ? 22.893 -6.500 4.209 1.00 98.25 462 PHE A C 1
ATOM 3640 O O . PHE A 1 462 ? 22.745 -7.721 4.311 1.00 98.25 462 PHE A O 1
ATOM 3647 N N . ASP A 1 463 ? 24.056 -5.976 3.795 1.00 97.06 463 ASP A N 1
ATOM 3648 C CA . ASP A 1 463 ? 25.254 -6.766 3.434 1.00 97.06 463 ASP A CA 1
ATOM 3649 C C . ASP A 1 463 ? 26.020 -7.241 4.687 1.00 97.06 463 ASP A C 1
ATOM 3651 O O . ASP A 1 463 ? 27.124 -6.797 5.009 1.00 97.06 463 ASP A O 1
ATOM 3655 N N . ASP A 1 464 ? 25.389 -8.130 5.455 1.00 94.69 464 ASP A N 1
ATOM 3656 C CA . ASP A 1 464 ? 25.991 -8.761 6.628 1.00 94.69 464 ASP A CA 1
ATOM 3657 C C . ASP A 1 464 ? 26.792 -10.012 6.242 1.00 94.69 464 ASP A C 1
ATOM 3659 O O . ASP A 1 464 ? 26.231 -11.062 5.946 1.00 94.69 464 ASP A O 1
ATOM 3663 N N . VAL A 1 465 ? 28.121 -9.923 6.300 1.00 91.31 465 VAL A N 1
ATOM 3664 C CA . VAL A 1 465 ? 29.021 -11.042 5.969 1.00 91.31 465 VAL A CA 1
ATOM 3665 C C . VAL A 1 465 ? 28.924 -12.208 6.970 1.00 91.31 465 VAL A C 1
ATOM 3667 O O . VAL A 1 465 ? 29.215 -13.343 6.604 1.00 91.31 465 VAL A O 1
ATOM 3670 N N . LYS A 1 466 ? 28.527 -11.963 8.228 1.00 93.31 466 LYS A N 1
ATOM 3671 C CA . LYS A 1 466 ? 28.455 -12.997 9.280 1.00 93.31 466 LYS A CA 1
ATOM 3672 C C . LYS A 1 466 ? 27.116 -13.728 9.287 1.00 93.31 466 LYS A C 1
ATOM 3674 O O . LYS A 1 466 ? 27.079 -14.928 9.541 1.00 93.31 466 LYS A O 1
ATOM 3679 N N . LYS A 1 467 ? 26.022 -13.006 9.039 1.00 94.06 467 LYS A N 1
ATOM 3680 C CA . LYS A 1 467 ? 24.659 -13.543 8.954 1.00 94.06 467 LYS A CA 1
ATOM 3681 C C . LYS A 1 467 ? 23.955 -12.909 7.744 1.00 94.06 467 LYS A C 1
ATOM 3683 O O . LYS A 1 467 ? 23.140 -12.005 7.952 1.00 94.06 467 LYS A O 1
ATOM 3688 N N . PRO A 1 468 ? 24.238 -13.349 6.501 1.00 96.38 468 PRO A N 1
ATOM 3689 C CA . PRO A 1 468 ? 23.694 -12.721 5.294 1.00 96.38 468 PRO A CA 1
ATOM 3690 C C . PRO A 1 468 ? 22.169 -12.830 5.215 1.00 96.38 468 PRO A C 1
ATOM 3692 O O . PRO A 1 468 ? 21.585 -13.836 5.616 1.00 96.38 468 PRO A O 1
ATOM 3695 N N . TYR A 1 469 ? 21.502 -11.769 4.754 1.00 97.25 469 TYR A N 1
ATOM 3696 C CA . TYR A 1 469 ? 20.040 -11.754 4.589 1.00 97.25 469 TYR A CA 1
ATOM 3697 C C . TYR A 1 469 ? 19.612 -12.367 3.257 1.00 97.25 469 TYR A C 1
ATOM 3699 O O . TYR A 1 469 ? 18.555 -12.981 3.190 1.00 97.25 469 TYR A O 1
ATOM 3707 N N . LEU A 1 470 ? 20.434 -12.204 2.219 1.00 97.56 470 LEU A N 1
ATOM 3708 C CA . LEU A 1 470 ? 20.174 -12.622 0.844 1.00 97.56 470 LEU A CA 1
ATOM 3709 C C . LEU A 1 470 ? 21.489 -13.054 0.171 1.00 97.56 470 LEU A C 1
ATOM 3711 O O . LEU A 1 470 ? 22.563 -12.623 0.613 1.00 97.56 470 LEU A O 1
ATOM 3715 N N . PRO A 1 471 ? 21.435 -13.825 -0.931 1.00 95.50 471 PRO A N 1
ATOM 3716 C CA . PRO A 1 471 ? 22.578 -14.013 -1.819 1.00 95.50 471 PRO A CA 1
ATOM 3717 C C . PRO A 1 471 ? 23.096 -12.663 -2.334 1.00 95.50 471 PRO A C 1
ATOM 3719 O O . PRO A 1 471 ? 22.306 -11.764 -2.636 1.00 95.50 471 PRO A O 1
ATOM 3722 N N . LYS A 1 472 ? 24.421 -12.497 -2.465 1.00 94.69 472 LYS A N 1
ATOM 3723 C CA . LYS A 1 472 ? 25.009 -11.194 -2.834 1.00 94.69 472 LYS A CA 1
ATOM 3724 C C . LYS A 1 472 ? 24.538 -10.674 -4.193 1.00 94.69 472 LYS A C 1
ATOM 3726 O O . LYS A 1 472 ? 24.319 -9.475 -4.327 1.00 94.69 472 LYS A O 1
ATOM 3731 N N . HIS A 1 473 ? 24.354 -11.542 -5.186 1.00 92.56 473 HIS A N 1
ATOM 3732 C CA . HIS A 1 473 ? 23.882 -11.123 -6.508 1.00 92.56 473 HIS A CA 1
ATOM 3733 C C . HIS A 1 473 ? 22.411 -10.690 -6.498 1.00 92.56 473 HIS A C 1
ATOM 3735 O O . HIS A 1 473 ? 22.076 -9.781 -7.244 1.00 92.56 473 HIS A O 1
ATOM 3741 N N . ILE A 1 474 ? 21.565 -11.236 -5.614 1.00 92.69 474 ILE A N 1
ATOM 3742 C CA . ILE A 1 474 ? 20.208 -10.713 -5.370 1.00 92.69 474 ILE A CA 1
ATOM 3743 C C . ILE A 1 474 ? 20.279 -9.363 -4.646 1.00 92.69 474 ILE A C 1
ATOM 3745 O O . ILE A 1 474 ? 19.661 -8.390 -5.079 1.00 92.69 474 ILE A O 1
ATOM 3749 N N . LEU A 1 475 ? 21.073 -9.270 -3.571 1.00 95.88 475 LEU A N 1
ATOM 3750 C CA . LEU A 1 475 ? 21.215 -8.049 -2.767 1.00 95.88 475 LEU A CA 1
ATOM 3751 C C . LEU A 1 475 ? 21.704 -6.847 -3.595 1.00 95.88 475 LEU A C 1
ATOM 3753 O O . LEU A 1 475 ? 21.317 -5.712 -3.318 1.00 95.88 475 LEU A O 1
ATOM 3757 N N . TYR A 1 476 ? 22.499 -7.085 -4.641 1.00 94.38 476 TYR A N 1
ATOM 3758 C CA . TYR A 1 476 ? 22.982 -6.063 -5.576 1.00 94.38 476 TYR A CA 1
ATOM 3759 C C . TYR A 1 476 ? 22.390 -6.178 -7.000 1.00 94.38 476 TYR A C 1
ATOM 3761 O O . TYR A 1 476 ? 22.890 -5.528 -7.915 1.00 94.38 476 TYR A O 1
ATOM 3769 N N . ARG A 1 477 ? 21.295 -6.933 -7.202 1.00 90.25 477 ARG A N 1
ATOM 3770 C CA . ARG A 1 477 ? 20.562 -6.998 -8.485 1.00 90.25 477 ARG A CA 1
ATOM 3771 C C . ARG A 1 477 ? 19.972 -5.628 -8.827 1.00 90.25 477 ARG A C 1
ATOM 3773 O O . ARG A 1 477 ? 19.298 -5.045 -7.973 1.00 90.25 477 ARG A O 1
ATOM 3780 N N . GLN A 1 478 ? 20.183 -5.143 -10.054 1.00 86.38 478 GLN A N 1
ATOM 3781 C CA . GLN A 1 478 ? 19.593 -3.889 -10.546 1.00 86.38 478 GLN A CA 1
ATOM 3782 C C . GLN A 1 478 ? 18.053 -3.927 -10.474 1.00 86.38 478 GLN A C 1
ATOM 3784 O O . GLN A 1 478 ? 17.439 -4.987 -10.606 1.00 86.38 478 GLN A O 1
ATOM 3789 N N . LYS A 1 479 ? 17.425 -2.771 -10.237 1.00 82.56 479 LYS A N 1
ATOM 3790 C CA . LYS A 1 479 ? 15.965 -2.601 -10.231 1.00 82.56 479 LYS A CA 1
ATOM 3791 C C . LYS A 1 479 ? 15.316 -3.024 -11.560 1.00 82.56 479 LYS A C 1
ATOM 3793 O O . LYS A 1 479 ? 15.506 -2.370 -12.579 1.00 82.56 479 LYS A O 1
ATOM 3798 N N . GLU A 1 480 ? 14.427 -4.011 -11.472 1.00 76.12 480 GLU A N 1
ATOM 3799 C CA . GLU A 1 480 ? 13.394 -4.327 -12.471 1.00 76.12 480 GLU A CA 1
ATOM 3800 C C . GLU A 1 480 ? 12.042 -3.722 -12.039 1.00 76.12 480 GLU A C 1
ATOM 3802 O O . GLU A 1 480 ? 11.732 -3.649 -10.841 1.00 76.12 480 GLU A O 1
ATOM 3807 N N . GLN A 1 481 ? 11.222 -3.265 -12.991 1.00 70.56 481 GLN A N 1
ATOM 3808 C CA . GLN A 1 481 ? 9.853 -2.806 -12.708 1.00 70.56 481 GLN A CA 1
ATOM 3809 C C . GLN A 1 481 ? 8.882 -3.990 -12.688 1.00 70.56 481 GLN A C 1
ATOM 3811 O O . GLN A 1 481 ? 8.998 -4.893 -13.507 1.00 70.56 481 GLN A O 1
ATOM 3816 N N . PHE A 1 482 ? 7.892 -3.978 -11.788 1.00 68.94 482 PHE A N 1
ATOM 3817 C CA . PHE A 1 482 ? 6.989 -5.124 -11.592 1.00 68.94 482 PHE A CA 1
ATOM 3818 C C . PHE A 1 482 ? 6.233 -5.520 -12.872 1.00 68.94 482 PHE A C 1
ATOM 3820 O O . PHE A 1 482 ? 6.143 -6.697 -13.194 1.00 68.94 482 PHE A O 1
ATOM 3827 N N . SER A 1 483 ? 5.751 -4.545 -13.646 1.00 60.97 483 SER A N 1
ATOM 3828 C CA . SER A 1 483 ? 5.055 -4.771 -14.923 1.00 60.97 483 SER A CA 1
ATOM 3829 C C . SER A 1 483 ? 5.935 -5.379 -16.026 1.00 60.97 483 SER A C 1
ATOM 3831 O O . SER A 1 483 ? 5.391 -5.955 -16.966 1.00 60.97 483 SER A O 1
ATOM 3833 N N . ASP A 1 484 ? 7.261 -5.276 -15.911 1.00 70.81 484 ASP A N 1
ATOM 3834 C CA . ASP A 1 484 ? 8.233 -5.898 -16.815 1.00 70.81 484 ASP A CA 1
ATOM 3835 C C . ASP A 1 484 ? 8.720 -7.258 -16.267 1.00 70.81 484 ASP A C 1
ATOM 3837 O O . ASP A 1 484 ? 8.769 -8.243 -17.007 1.00 70.81 484 ASP A O 1
ATOM 3841 N N . GLY A 1 485 ? 8.977 -7.354 -14.955 1.00 73.25 485 GLY A N 1
ATOM 3842 C CA . GLY A 1 485 ? 9.415 -8.571 -14.256 1.00 73.25 485 GLY A CA 1
ATOM 3843 C C . GLY A 1 485 ? 8.397 -9.722 -14.265 1.00 73.25 485 GLY A C 1
ATOM 3844 O O . GLY A 1 485 ? 8.785 -10.896 -14.320 1.00 73.25 485 GLY A O 1
ATOM 3845 N N . VAL A 1 486 ? 7.093 -9.415 -14.330 1.00 78.75 486 VAL A N 1
ATOM 3846 C CA . VAL A 1 486 ? 6.035 -10.423 -14.562 1.00 78.75 486 VAL A CA 1
ATOM 3847 C C . VAL A 1 486 ? 6.086 -11.053 -15.961 1.00 78.75 486 VAL A C 1
ATOM 3849 O O . VAL A 1 486 ? 5.473 -12.097 -16.162 1.00 78.75 486 VAL A O 1
ATOM 3852 N N . GLY A 1 487 ? 6.837 -10.484 -16.910 1.00 83.25 487 GLY A N 1
ATOM 3853 C CA . GLY A 1 487 ? 7.077 -11.043 -18.243 1.00 83.25 487 GLY A CA 1
ATOM 3854 C C . GLY A 1 487 ? 6.722 -10.069 -19.367 1.00 83.25 487 GLY A C 1
ATOM 3855 O O . GLY A 1 487 ? 5.605 -9.559 -19.435 1.00 83.25 487 GLY A O 1
ATOM 3856 N N . TYR A 1 488 ? 7.663 -9.841 -20.288 1.00 77.62 488 TYR A N 1
ATOM 3857 C CA . TYR A 1 488 ? 7.580 -8.740 -21.255 1.00 77.62 488 TYR A CA 1
ATOM 3858 C C . TYR A 1 488 ? 6.330 -8.757 -22.153 1.00 77.62 488 TYR A C 1
ATOM 3860 O O . TYR A 1 488 ? 5.760 -7.695 -22.414 1.00 77.62 488 TYR A O 1
ATOM 3868 N N . SER A 1 489 ? 5.856 -9.944 -22.547 1.00 87.56 489 SER A N 1
ATOM 3869 C CA . SER A 1 489 ? 4.663 -10.124 -23.385 1.00 87.56 489 SER A CA 1
ATOM 3870 C C . SER A 1 489 ? 3.347 -9.702 -22.720 1.00 87.56 489 SER A C 1
ATOM 3872 O O . SER A 1 489 ? 2.341 -9.589 -23.418 1.00 87.56 489 SER A O 1
ATOM 3874 N N . TRP A 1 490 ? 3.333 -9.410 -21.412 1.00 92.69 490 TRP A N 1
ATOM 3875 C CA . TRP A 1 490 ? 2.169 -8.830 -20.738 1.00 92.69 490 TRP A CA 1
ATOM 3876 C C . TRP A 1 490 ? 1.845 -7.434 -21.284 1.00 92.69 490 TRP A C 1
ATOM 3878 O O . TRP A 1 490 ? 0.752 -7.201 -21.796 1.00 92.69 490 TRP A O 1
ATOM 3888 N N . ILE A 1 491 ? 2.821 -6.521 -21.242 1.00 88.19 491 ILE A N 1
ATOM 3889 C CA . ILE A 1 491 ? 2.656 -5.141 -21.722 1.00 88.19 491 ILE A CA 1
ATOM 3890 C C . ILE A 1 491 ? 2.374 -5.115 -23.227 1.00 88.19 491 ILE A C 1
ATOM 3892 O O . ILE A 1 491 ? 1.538 -4.341 -23.692 1.00 88.19 491 ILE A O 1
ATOM 3896 N N . ASP A 1 492 ? 3.055 -5.963 -23.995 1.00 89.44 492 ASP A N 1
ATOM 3897 C CA . ASP A 1 492 ? 2.898 -5.981 -25.448 1.00 89.44 492 ASP A CA 1
ATOM 3898 C C . ASP A 1 492 ? 1.527 -6.564 -25.848 1.00 89.44 492 ASP A C 1
ATOM 3900 O O . ASP A 1 492 ? 0.848 -6.002 -26.705 1.00 89.44 492 ASP A O 1
ATOM 3904 N N . GLY A 1 493 ? 1.034 -7.576 -25.124 1.00 94.19 493 GLY A N 1
ATOM 3905 C CA . GLY A 1 493 ? -0.333 -8.087 -25.261 1.00 94.19 493 GLY A CA 1
ATOM 3906 C C . GLY A 1 493 ? -1.423 -7.066 -24.912 1.00 94.19 493 GLY A C 1
ATOM 3907 O O . GLY A 1 493 ? -2.432 -6.985 -25.615 1.00 94.19 493 GLY A O 1
ATOM 3908 N N . LEU A 1 494 ? -1.212 -6.241 -23.879 1.00 95.00 494 LEU A N 1
ATOM 3909 C CA . LEU A 1 494 ? -2.110 -5.131 -23.531 1.00 95.00 494 LEU A CA 1
ATOM 3910 C C . LEU A 1 494 ? -2.177 -4.071 -24.637 1.00 95.00 494 LEU A C 1
ATOM 3912 O O . LEU A 1 494 ? -3.272 -3.666 -25.039 1.00 95.00 494 LEU A O 1
ATOM 3916 N N . LYS A 1 495 ? -1.018 -3.657 -25.168 1.00 93.31 495 LYS A N 1
ATOM 3917 C CA . LYS A 1 495 ? -0.927 -2.722 -26.301 1.00 93.31 495 LYS A CA 1
ATOM 3918 C C . LYS A 1 495 ? -1.635 -3.291 -27.534 1.00 93.31 495 LYS A C 1
ATOM 3920 O O . LYS A 1 495 ? -2.451 -2.598 -28.140 1.00 93.31 495 LYS A O 1
ATOM 3925 N N . ASP A 1 496 ? -1.390 -4.556 -27.872 1.00 96.19 496 ASP A N 1
ATOM 3926 C CA . ASP A 1 496 ? -2.014 -5.242 -29.010 1.00 96.19 496 ASP A CA 1
ATOM 3927 C C . ASP A 1 496 ? -3.528 -5.411 -28.865 1.00 96.19 496 ASP A C 1
ATOM 3929 O O . ASP A 1 496 ? -4.258 -5.319 -29.855 1.00 96.19 496 ASP A O 1
ATOM 3933 N N . HIS A 1 497 ? -4.026 -5.651 -27.650 1.00 97.69 497 HIS A N 1
ATOM 3934 C CA . HIS A 1 497 ? -5.462 -5.676 -27.378 1.00 97.69 497 HIS A CA 1
ATOM 3935 C C . HIS A 1 497 ? -6.075 -4.286 -27.546 1.00 97.69 497 HIS A C 1
ATOM 3937 O O . HIS A 1 497 ? -6.996 -4.118 -28.344 1.00 97.69 497 HIS A O 1
ATOM 3943 N N . ALA A 1 498 ? -5.515 -3.263 -26.898 1.00 97.25 498 ALA A N 1
ATOM 3944 C CA . ALA A 1 498 ? -5.997 -1.888 -27.017 1.00 97.25 498 ALA A CA 1
ATOM 3945 C C . ALA A 1 498 ? -5.964 -1.367 -28.468 1.00 97.25 498 ALA A C 1
ATOM 3947 O O . ALA A 1 498 ? -6.892 -0.682 -28.898 1.00 97.25 498 ALA A O 1
ATOM 3948 N N . ASN A 1 499 ? -4.954 -1.754 -29.255 1.00 97.19 499 ASN A N 1
ATOM 3949 C CA . ASN A 1 499 ? -4.854 -1.442 -30.685 1.00 97.19 499 ASN A CA 1
ATOM 3950 C C . ASN A 1 499 ? -6.013 -2.010 -31.524 1.00 97.19 499 ASN A C 1
ATOM 3952 O O . ASN A 1 499 ? -6.361 -1.411 -32.542 1.00 97.19 499 ASN A O 1
ATOM 3956 N N . LYS A 1 500 ? -6.614 -3.134 -31.106 1.00 97.81 500 LYS A N 1
ATOM 3957 C CA . LYS A 1 500 ? -7.790 -3.745 -31.754 1.00 97.81 500 LYS A CA 1
ATOM 3958 C C . LYS A 1 500 ? -9.105 -3.099 -31.308 1.00 97.81 500 LYS A C 1
ATOM 3960 O O . LYS A 1 500 ? -10.046 -3.065 -32.092 1.00 97.81 500 LYS A O 1
ATOM 3965 N N . GLN A 1 501 ? -9.172 -2.600 -30.070 1.00 97.88 501 GLN A N 1
ATOM 3966 C CA . GLN A 1 501 ? -10.387 -2.006 -29.491 1.00 97.88 501 GLN A CA 1
ATOM 3967 C C . GLN A 1 501 ? -10.535 -0.503 -29.782 1.00 97.88 501 GLN A C 1
ATOM 3969 O O . GLN A 1 501 ? -11.652 0.004 -29.846 1.00 97.88 501 GLN A O 1
ATOM 3974 N N . VAL A 1 502 ? -9.426 0.226 -29.955 1.00 98.19 502 VAL A N 1
ATOM 3975 C CA . VAL A 1 502 ? -9.424 1.687 -30.136 1.00 98.19 502 VAL A CA 1
ATOM 3976 C C . VAL A 1 502 ? -8.902 2.057 -31.524 1.00 98.19 502 VAL A C 1
ATOM 3978 O O . VAL A 1 502 ? -7.746 1.816 -31.879 1.00 98.19 502 VAL A O 1
ATOM 3981 N N . THR A 1 503 ? -9.761 2.687 -32.323 1.00 98.06 503 THR A N 1
ATOM 3982 C CA . THR A 1 503 ? -9.394 3.192 -33.655 1.00 98.06 503 THR A CA 1
ATOM 3983 C C . THR A 1 503 ? -8.565 4.475 -33.562 1.00 98.06 503 THR A C 1
ATOM 3985 O O . THR A 1 503 ? -8.626 5.199 -32.567 1.00 98.06 503 THR A O 1
ATOM 3988 N N . ASP A 1 504 ? -7.813 4.805 -34.615 1.00 97.81 504 ASP A N 1
ATOM 3989 C CA . ASP A 1 504 ? -7.065 6.072 -34.663 1.00 97.81 504 ASP A CA 1
ATOM 3990 C C . ASP A 1 504 ? -8.014 7.276 -34.580 1.00 97.81 504 ASP A C 1
ATOM 3992 O O . ASP A 1 504 ? -7.740 8.230 -33.861 1.00 97.81 504 ASP A O 1
ATOM 3996 N N . ALA A 1 505 ? -9.187 7.183 -35.219 1.00 97.62 505 ALA A N 1
ATOM 3997 C CA . ALA A 1 505 ? -10.223 8.210 -35.164 1.00 97.62 505 ALA A CA 1
ATOM 3998 C C . ALA A 1 505 ? -10.751 8.456 -33.738 1.00 97.62 505 ALA A C 1
ATOM 4000 O O . ALA A 1 505 ? -11.003 9.608 -33.388 1.00 97.62 505 ALA A O 1
ATOM 4001 N N . MET A 1 506 ? -10.887 7.417 -32.903 1.00 98.00 506 MET A N 1
ATOM 4002 C CA . MET A 1 506 ? -11.244 7.584 -31.485 1.00 98.00 506 MET A CA 1
ATOM 4003 C C . MET A 1 506 ? -10.160 8.363 -30.735 1.00 98.00 506 MET A C 1
ATOM 4005 O O . MET A 1 506 ? -10.477 9.308 -30.016 1.00 98.00 506 MET A O 1
ATOM 4009 N N . LEU A 1 507 ? -8.884 8.024 -30.950 1.00 97.31 507 LEU A N 1
ATOM 4010 C CA . LEU A 1 507 ? -7.768 8.708 -30.296 1.00 97.31 507 LEU A CA 1
ATOM 4011 C C . LEU A 1 507 ? -7.622 10.167 -30.769 1.00 97.31 507 LEU A C 1
ATOM 4013 O O . LEU A 1 507 ? -7.427 11.055 -29.945 1.00 97.31 507 LEU A O 1
ATOM 4017 N N . THR A 1 508 ? -7.785 10.446 -32.068 1.00 97.44 508 THR A N 1
ATOM 4018 C CA . THR A 1 508 ? -7.753 11.816 -32.619 1.00 97.44 508 THR A CA 1
ATOM 4019 C C . THR A 1 508 ? -8.820 12.724 -32.002 1.00 97.44 508 THR A C 1
ATOM 4021 O O . THR A 1 508 ? -8.558 13.903 -31.778 1.00 97.44 508 THR A O 1
ATOM 4024 N N . HIS A 1 509 ? -10.005 12.189 -31.696 1.00 97.19 509 HIS A N 1
ATOM 4025 C CA . HIS A 1 509 ? -11.105 12.952 -31.096 1.00 97.19 509 HIS A CA 1
ATOM 4026 C C . HIS A 1 509 ? -11.189 12.804 -29.566 1.00 97.19 509 HIS A C 1
ATOM 4028 O O . HIS A 1 509 ? -12.156 13.269 -28.960 1.00 97.19 509 HIS A O 1
ATOM 4034 N N . ALA A 1 510 ? -10.184 12.197 -28.922 1.00 96.62 510 ALA A N 1
ATOM 4035 C CA . ALA A 1 510 ? -10.220 11.877 -27.497 1.00 96.62 510 ALA A CA 1
ATOM 4036 C C . ALA A 1 510 ? -10.449 13.100 -26.598 1.00 96.62 510 ALA A C 1
ATOM 4038 O O . ALA A 1 510 ? -11.118 12.972 -25.580 1.00 96.62 510 ALA A O 1
ATOM 4039 N N . SER A 1 511 ? -9.961 14.286 -26.973 1.00 96.38 511 SER A N 1
ATOM 4040 C CA . SER A 1 511 ? -10.153 15.529 -26.208 1.00 96.38 511 SER A CA 1
ATOM 4041 C C . SER A 1 511 ? -11.600 16.036 -26.193 1.00 96.38 511 SER A C 1
ATOM 4043 O O . SER A 1 511 ? -11.984 16.733 -25.259 1.00 96.38 511 SER A O 1
ATOM 4045 N N . PHE A 1 512 ? -12.419 15.674 -27.187 1.00 96.25 512 PHE A N 1
ATOM 4046 C CA . PHE A 1 512 ? -13.845 16.018 -27.216 1.00 96.25 512 PHE A CA 1
ATOM 4047 C C . PHE A 1 512 ? -14.692 15.078 -26.348 1.00 96.25 512 PHE A C 1
ATOM 4049 O O . PHE A 1 512 ? -15.735 15.487 -25.846 1.00 96.25 512 PHE A O 1
ATOM 4056 N N . ILE A 1 513 ? -14.250 13.828 -26.172 1.00 95.06 513 ILE A N 1
ATOM 4057 C CA . ILE A 1 513 ? -14.940 12.808 -25.364 1.00 95.06 513 ILE A CA 1
ATOM 4058 C C . ILE A 1 513 ? -14.463 12.850 -23.903 1.00 95.06 513 ILE A C 1
ATOM 4060 O O . ILE A 1 513 ? -15.262 12.766 -22.974 1.00 95.06 513 ILE A O 1
ATOM 4064 N N . TYR A 1 514 ? -13.156 13.024 -23.705 1.00 95.12 514 TYR A N 1
ATOM 4065 C CA . TYR A 1 514 ? -12.461 13.047 -22.421 1.00 95.12 514 TYR A CA 1
ATOM 4066 C C . TYR A 1 514 ? -11.613 14.332 -22.308 1.00 95.12 514 TYR A C 1
ATOM 4068 O O . TYR A 1 514 ? -10.387 14.277 -22.445 1.00 95.12 514 TYR A O 1
ATOM 4076 N N . PRO A 1 515 ? -12.235 15.507 -22.083 1.00 92.25 515 PRO A N 1
ATOM 4077 C CA . PRO A 1 515 ? -11.514 16.781 -21.971 1.00 92.25 515 PRO A CA 1
ATOM 4078 C C . PRO A 1 515 ? -10.639 16.855 -20.709 1.00 92.25 515 PRO A C 1
ATOM 4080 O O . PRO A 1 515 ? -9.566 17.451 -20.722 1.00 92.25 515 PRO A O 1
ATOM 4083 N N . GLU A 1 516 ? -11.071 16.216 -19.620 1.00 89.75 516 GLU A N 1
ATOM 4084 C CA . GLU A 1 516 ? -10.282 16.037 -18.399 1.00 89.75 516 GLU A CA 1
ATOM 4085 C C . GLU A 1 516 ? -9.382 14.805 -18.542 1.00 89.75 516 GLU A C 1
ATOM 4087 O O . GLU A 1 516 ? -9.886 13.711 -18.816 1.00 89.75 516 GLU A O 1
ATOM 4092 N N . ASN A 1 517 ? -8.071 14.964 -18.321 1.00 90.62 517 ASN A N 1
ATOM 4093 C CA . ASN A 1 517 ? -7.068 13.895 -18.426 1.00 90.62 517 ASN A CA 1
ATOM 4094 C C . ASN A 1 517 ? -7.199 13.090 -19.733 1.00 90.62 517 ASN A C 1
ATOM 4096 O O . ASN A 1 517 ? -7.384 11.871 -19.717 1.00 90.62 517 ASN A O 1
ATOM 4100 N N . THR A 1 518 ? -7.159 13.797 -20.868 1.00 94.06 518 THR A N 1
ATOM 4101 C CA . THR A 1 518 ? -7.314 13.210 -22.202 1.00 94.06 518 THR A CA 1
ATOM 4102 C C . THR A 1 518 ? -6.307 12.077 -22.436 1.00 94.06 518 THR A C 1
ATOM 4104 O O . THR A 1 518 ? -5.100 12.311 -22.331 1.00 94.06 518 THR A O 1
ATOM 4107 N N . PRO A 1 519 ? -6.760 10.859 -22.788 1.00 93.81 519 PRO A N 1
ATOM 4108 C CA . PRO A 1 519 ? -5.856 9.748 -23.048 1.00 93.81 519 PRO A CA 1
ATOM 4109 C C . PRO A 1 519 ? -5.040 10.000 -24.321 1.00 93.81 519 PRO A C 1
ATOM 4111 O O . PRO A 1 519 ? -5.591 10.231 -25.395 1.00 93.81 519 PRO A O 1
ATOM 4114 N N . THR A 1 520 ? -3.716 9.923 -24.200 1.00 92.00 520 THR A N 1
ATOM 4115 C CA . THR A 1 520 ? -2.756 10.155 -25.296 1.00 92.00 520 THR A CA 1
ATOM 4116 C C . THR A 1 520 ? -2.335 8.877 -26.025 1.00 92.00 520 THR A C 1
ATOM 4118 O O . THR A 1 520 ? -1.673 8.943 -27.059 1.00 92.00 520 THR A O 1
ATOM 4121 N N . THR A 1 521 ? -2.733 7.706 -25.520 1.00 93.56 521 THR A N 1
ATOM 4122 C CA . THR A 1 521 ? -2.476 6.393 -26.129 1.00 93.56 521 THR A CA 1
ATOM 4123 C C . THR A 1 521 ? -3.766 5.581 -26.219 1.00 93.56 521 THR A C 1
ATOM 4125 O O . THR A 1 521 ? -4.711 5.795 -25.457 1.00 93.56 521 THR A O 1
ATOM 4128 N N . LYS A 1 522 ? -3.804 4.604 -27.132 1.00 96.50 522 LYS A N 1
ATOM 4129 C CA . LYS A 1 522 ? -4.941 3.678 -27.271 1.00 96.50 522 LYS A CA 1
ATOM 4130 C C . LYS A 1 522 ? -5.189 2.846 -26.014 1.00 96.50 522 LYS A C 1
ATOM 4132 O O . LYS A 1 522 ? -6.338 2.608 -25.664 1.00 96.50 522 LYS A O 1
ATOM 4137 N N . GLU A 1 523 ? -4.127 2.459 -25.312 1.00 96.06 523 GLU A N 1
ATOM 4138 C CA . GLU A 1 523 ? -4.209 1.739 -24.037 1.00 96.06 523 GLU A CA 1
ATOM 4139 C C . GLU A 1 523 ? -4.858 2.605 -22.945 1.00 96.06 523 GLU A C 1
ATOM 4141 O O . GLU A 1 523 ? -5.833 2.181 -22.326 1.00 96.06 523 GLU A O 1
ATOM 4146 N N . ALA A 1 524 ? -4.414 3.859 -22.790 1.00 95.62 524 ALA A N 1
ATOM 4147 C CA . ALA A 1 524 ? -5.044 4.810 -21.874 1.00 95.62 524 ALA A CA 1
ATOM 4148 C C . ALA A 1 524 ? -6.515 5.076 -22.240 1.00 95.62 524 ALA A C 1
ATOM 4150 O O . ALA A 1 524 ? -7.366 5.161 -21.357 1.00 95.62 524 ALA A O 1
ATOM 4151 N N . TYR A 1 525 ? -6.838 5.165 -23.536 1.00 97.62 525 TYR A N 1
ATOM 4152 C CA . TYR A 1 525 ? -8.215 5.341 -24.009 1.00 97.62 525 TYR A CA 1
ATOM 4153 C C . TYR A 1 525 ? -9.085 4.128 -23.651 1.00 97.62 525 TYR A C 1
ATOM 4155 O O . TYR A 1 525 ? -10.212 4.292 -23.183 1.00 97.62 525 TYR A O 1
ATOM 4163 N N . TYR A 1 526 ? -8.567 2.911 -23.835 1.00 98.31 526 TYR A N 1
ATOM 4164 C CA . TYR A 1 526 ? -9.275 1.675 -23.509 1.00 98.31 526 TYR A CA 1
ATOM 4165 C C . TYR A 1 526 ? -9.582 1.580 -22.007 1.00 98.31 526 TYR A C 1
ATOM 4167 O O . TYR A 1 526 ? -10.741 1.403 -21.629 1.00 98.31 526 TYR A O 1
ATOM 4175 N N . TYR A 1 527 ? -8.588 1.812 -21.143 1.00 98.12 527 TYR A N 1
ATOM 4176 C CA . TYR A 1 527 ? -8.799 1.844 -19.691 1.00 98.12 527 TYR A CA 1
ATOM 4177 C C . TYR A 1 527 ? -9.757 2.958 -19.264 1.00 98.12 527 TYR A C 1
ATOM 4179 O O . TYR A 1 527 ? -10.639 2.728 -18.438 1.00 98.12 527 TYR A O 1
ATOM 4187 N N . ARG A 1 528 ? -9.648 4.150 -19.867 1.00 97.50 528 ARG A N 1
ATOM 4188 C CA . ARG A 1 528 ? -10.581 5.253 -19.619 1.00 97.50 528 ARG A CA 1
ATOM 4189 C C . ARG A 1 528 ? -12.013 4.884 -20.013 1.00 97.50 528 ARG A C 1
ATOM 4191 O O . ARG A 1 528 ? -12.931 5.180 -19.261 1.00 97.50 528 ARG A O 1
ATOM 4198 N N . THR A 1 529 ? -12.203 4.177 -21.126 1.00 98.12 529 THR A N 1
ATOM 4199 C CA . THR A 1 529 ? -13.524 3.692 -21.567 1.00 98.12 529 THR A CA 1
ATOM 4200 C C . THR A 1 529 ? -14.146 2.744 -20.535 1.00 98.12 529 THR A C 1
ATOM 4202 O O . THR A 1 529 ? -15.326 2.878 -20.215 1.00 98.12 529 THR A O 1
ATOM 4205 N N . ILE A 1 530 ? -13.355 1.825 -19.967 1.00 98.44 530 ILE A N 1
ATOM 4206 C CA . ILE A 1 530 ? -13.811 0.908 -18.909 1.00 98.44 530 ILE A CA 1
ATOM 4207 C C . ILE A 1 530 ? -14.112 1.666 -17.609 1.00 98.44 530 ILE A C 1
ATOM 4209 O O . ILE A 1 530 ? -15.141 1.428 -16.986 1.00 98.44 530 ILE A O 1
ATOM 4213 N N . PHE A 1 531 ? -13.258 2.607 -17.201 1.00 98.25 531 PHE A N 1
ATOM 4214 C CA . PHE A 1 531 ? -13.491 3.412 -15.999 1.00 98.25 531 PHE A CA 1
ATOM 4215 C C . PHE A 1 531 ? -14.809 4.194 -16.085 1.00 98.25 531 PHE A C 1
ATOM 4217 O O . PHE A 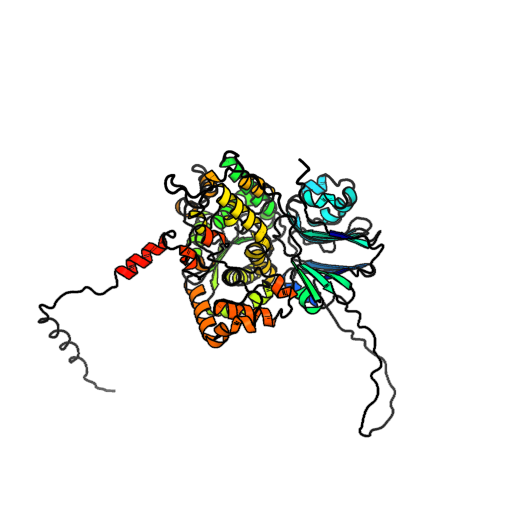1 531 ? -15.606 4.177 -15.152 1.00 98.25 531 PHE A O 1
ATOM 4224 N N . GLU A 1 532 ? -15.073 4.832 -17.226 1.00 96.50 532 GLU A N 1
ATOM 4225 C CA . GLU A 1 532 ? -16.274 5.645 -17.463 1.00 96.50 532 GLU A CA 1
ATOM 4226 C C . GLU A 1 532 ? -17.565 4.804 -17.519 1.00 96.50 532 GLU A C 1
ATOM 4228 O O . GLU A 1 532 ? -18.641 5.325 -17.230 1.00 96.50 532 GLU A O 1
ATOM 4233 N N . LYS A 1 533 ? -17.471 3.497 -17.818 1.00 96.69 533 LYS A N 1
ATOM 4234 C CA . LYS A 1 533 ? -18.587 2.534 -17.717 1.00 96.69 533 LYS A CA 1
ATOM 4235 C C . LYS A 1 533 ? -19.094 2.392 -16.276 1.00 96.69 533 LYS A C 1
ATOM 4237 O O . LYS A 1 533 ? -20.294 2.229 -16.072 1.00 96.69 533 LYS A O 1
ATOM 4242 N N . PHE A 1 534 ? -18.188 2.434 -15.297 1.00 96.25 534 PHE A N 1
ATOM 4243 C CA . PHE A 1 534 ? -18.506 2.277 -13.873 1.00 96.25 534 PHE A CA 1
ATOM 4244 C C . PHE A 1 534 ? -18.663 3.610 -13.138 1.00 96.25 534 PHE A C 1
ATOM 4246 O O . PHE A 1 534 ? -19.488 3.724 -12.236 1.00 96.25 534 PHE A O 1
ATOM 4253 N N . PHE A 1 535 ? -17.876 4.619 -13.516 1.00 96.06 535 PHE A N 1
ATOM 4254 C CA . PHE A 1 535 ? -17.710 5.853 -12.752 1.00 96.06 535 PHE A CA 1
ATOM 4255 C C . PHE A 1 535 ? -17.865 7.119 -13.628 1.00 96.06 535 PHE A C 1
ATOM 4257 O O . PHE A 1 535 ? -16.936 7.924 -13.726 1.00 96.06 535 PHE A O 1
ATOM 4264 N N . PRO A 1 536 ? -19.038 7.348 -14.257 1.00 93.19 536 PRO A N 1
ATOM 4265 C CA . PRO A 1 536 ? -19.246 8.413 -15.250 1.00 93.19 536 PRO A CA 1
ATOM 4266 C C . PRO A 1 536 ? -19.312 9.848 -14.682 1.00 93.19 536 PRO A C 1
ATOM 4268 O O . PRO A 1 536 ? -19.484 10.806 -15.444 1.00 93.19 536 PRO A O 1
ATOM 4271 N N . LYS A 1 537 ? -19.225 10.031 -13.355 1.00 91.06 537 LYS A N 1
ATOM 4272 C CA . LYS A 1 537 ? -19.321 11.341 -12.679 1.00 91.06 537 LYS A CA 1
ATOM 4273 C C . LYS A 1 537 ? -17.971 12.080 -12.665 1.00 91.06 537 LYS A C 1
ATOM 4275 O O . LYS A 1 537 ? -16.928 11.481 -12.405 1.00 91.06 537 LYS A O 1
ATOM 4280 N N . ASN A 1 538 ? -17.994 13.412 -12.805 1.00 90.38 538 ASN A N 1
ATOM 4281 C CA . ASN A 1 538 ? -16.797 14.275 -12.693 1.00 90.38 538 ASN A CA 1
ATOM 4282 C C . ASN A 1 538 ? -16.032 14.083 -11.368 1.00 90.38 538 ASN A C 1
ATOM 4284 O O . ASN A 1 538 ? -14.802 14.145 -11.340 1.00 90.38 538 ASN A O 1
ATOM 4288 N N . ALA A 1 539 ? -16.748 13.811 -10.271 1.00 92.69 539 ALA A N 1
ATOM 4289 C CA . ALA A 1 539 ? -16.152 13.528 -8.965 1.00 92.69 539 ALA A CA 1
ATOM 4290 C C . ALA A 1 539 ? -15.190 12.324 -9.005 1.00 92.69 539 ALA A C 1
ATOM 4292 O O . ALA A 1 539 ? -14.098 12.387 -8.445 1.00 92.69 539 ALA A O 1
ATOM 4293 N N . ALA A 1 540 ? -15.553 11.269 -9.739 1.00 94.62 540 ALA A N 1
ATOM 4294 C CA . ALA A 1 540 ? -14.721 10.085 -9.920 1.00 94.62 540 ALA A CA 1
ATOM 4295 C C . ALA A 1 540 ? -13.458 10.403 -10.726 1.00 94.62 540 ALA A C 1
ATOM 4297 O O . ALA A 1 540 ? -12.351 10.113 -10.270 1.00 94.62 540 ALA A O 1
ATOM 4298 N N . ARG A 1 541 ? -13.619 11.076 -11.876 1.00 93.75 541 ARG A N 1
ATOM 4299 C CA . ARG A 1 541 ? -12.511 11.531 -12.740 1.00 93.75 541 ARG A CA 1
ATOM 4300 C C . ARG A 1 541 ? -11.478 12.341 -11.955 1.00 93.75 541 ARG A C 1
ATOM 4302 O O . ARG A 1 541 ? -10.283 12.110 -12.116 1.00 93.75 541 ARG A O 1
ATOM 4309 N N . SER A 1 542 ? -11.960 13.211 -11.063 1.00 91.56 542 SER A N 1
ATOM 4310 C CA . SER A 1 542 ? -11.159 14.085 -10.194 1.00 91.56 542 SER A CA 1
ATOM 4311 C C . SER A 1 542 ? -10.360 13.356 -9.105 1.00 91.56 542 SER A C 1
ATOM 4313 O O . SER A 1 542 ? -9.474 13.961 -8.505 1.00 91.56 542 SER A O 1
ATOM 4315 N N . THR A 1 543 ? -10.656 12.084 -8.807 1.00 92.81 543 THR A N 1
ATOM 4316 C CA . THR A 1 543 ? -9.871 11.294 -7.835 1.00 92.81 543 THR A CA 1
ATOM 4317 C C . THR A 1 543 ? -8.636 10.633 -8.448 1.00 92.81 543 THR A C 1
ATOM 4319 O O . THR A 1 543 ? -7.742 10.224 -7.709 1.00 92.81 543 THR A O 1
ATOM 4322 N N . VAL A 1 544 ? -8.568 10.551 -9.780 1.00 94.00 544 VAL A N 1
ATOM 4323 C CA . VAL A 1 544 ? -7.443 9.964 -10.511 1.00 94.00 544 VAL A CA 1
ATOM 4324 C C . VAL A 1 544 ? -6.471 11.086 -10.897 1.00 94.00 544 VAL A C 1
ATOM 4326 O O . VAL A 1 544 ? -6.893 12.050 -11.543 1.00 94.00 544 VAL A O 1
ATOM 4329 N N . PRO A 1 545 ? -5.184 11.010 -10.508 1.00 88.50 545 PRO A N 1
ATOM 4330 C CA . PRO A 1 545 ? -4.225 12.069 -10.798 1.00 88.50 545 PRO A CA 1
ATOM 4331 C C . PRO A 1 545 ? -4.028 12.264 -12.304 1.00 88.50 545 PRO A C 1
ATOM 4333 O O . PRO A 1 545 ? -3.949 11.308 -13.074 1.00 88.50 545 PRO A O 1
ATOM 4336 N N . GLY A 1 546 ? -3.931 13.530 -12.707 1.00 77.38 546 GLY A N 1
ATOM 4337 C CA . GLY A 1 546 ? -3.621 13.938 -14.073 1.00 77.38 546 GLY A CA 1
ATOM 4338 C C . GLY A 1 546 ? -2.157 14.325 -14.268 1.00 77.38 546 GLY A C 1
ATOM 4339 O O . GLY A 1 546 ? -1.445 14.619 -13.308 1.00 77.38 546 GLY A O 1
ATOM 4340 N N . GLY A 1 547 ? -1.740 14.405 -15.532 1.00 68.56 547 GLY A N 1
ATOM 4341 C CA . GLY A 1 547 ? -0.416 14.884 -15.941 1.00 68.56 547 GLY A CA 1
ATOM 4342 C C . GLY A 1 547 ? 0.456 13.818 -16.619 1.00 68.56 547 GLY A C 1
ATOM 4343 O O . GLY A 1 547 ? 0.051 12.662 -16.740 1.00 68.56 547 GLY A O 1
ATOM 4344 N N . PRO A 1 548 ? 1.648 14.203 -17.110 1.00 58.53 548 PRO A N 1
ATOM 4345 C CA . PRO A 1 548 ? 2.587 13.273 -17.726 1.00 58.53 548 PRO A CA 1
ATOM 4346 C C . PRO A 1 548 ? 3.207 12.330 -16.682 1.00 58.53 548 PRO A C 1
ATOM 4348 O O . PRO A 1 548 ? 3.747 12.777 -15.671 1.00 58.53 548 PRO A O 1
ATOM 4351 N N . SER A 1 549 ? 3.170 11.029 -16.973 1.00 56.44 549 SER A N 1
ATOM 4352 C CA . SER A 1 549 ? 3.771 9.948 -16.181 1.00 56.44 549 SER A CA 1
ATOM 4353 C C . SER A 1 549 ? 4.589 9.049 -17.110 1.00 56.44 549 SER A C 1
ATOM 4355 O O . SER A 1 549 ? 4.086 8.635 -18.155 1.00 56.44 549 SER A O 1
ATOM 4357 N N . VAL A 1 550 ? 5.850 8.771 -16.761 1.00 51.16 550 VAL A N 1
ATOM 4358 C CA . VAL A 1 550 ? 6.765 7.931 -17.555 1.00 51.16 550 VAL A CA 1
ATOM 4359 C C . VAL A 1 550 ? 7.514 6.981 -16.617 1.00 51.16 550 VAL A C 1
ATOM 4361 O O . VAL A 1 550 ? 8.327 7.412 -15.813 1.00 51.16 550 VAL A O 1
ATOM 4364 N N . ALA A 1 551 ? 7.272 5.673 -16.697 1.00 49.25 551 ALA A N 1
ATOM 4365 C CA . ALA A 1 551 ? 8.027 4.651 -15.958 1.00 49.25 551 ALA A CA 1
ATOM 4366 C C . ALA A 1 551 ? 8.001 4.851 -14.425 1.00 49.25 551 ALA A C 1
ATOM 4368 O O . ALA A 1 551 ? 9.038 4.788 -13.762 1.00 49.25 551 ALA A O 1
ATOM 4369 N N . CYS A 1 552 ? 6.807 5.112 -13.876 1.00 54.62 552 CYS A N 1
ATOM 4370 C CA . CYS A 1 552 ? 6.549 5.548 -12.493 1.00 54.62 552 CYS A CA 1
ATOM 4371 C C . CYS A 1 552 ? 7.108 6.941 -12.116 1.00 54.62 552 CYS A C 1
ATOM 4373 O O . CYS A 1 552 ? 7.057 7.321 -10.941 1.00 54.62 552 CYS A O 1
ATOM 4375 N N . SER A 1 553 ? 7.623 7.735 -13.060 1.00 58.41 553 SER A N 1
ATOM 4376 C CA . SER A 1 553 ? 8.127 9.084 -12.779 1.00 58.41 553 SER A CA 1
ATOM 4377 C C . SER A 1 553 ? 7.030 10.120 -12.542 1.00 58.41 553 SER A C 1
ATOM 4379 O O . SER A 1 553 ? 5.872 9.948 -12.915 1.00 58.41 553 SER A O 1
ATOM 4381 N N . THR A 1 554 ? 7.425 11.248 -11.956 1.00 66.12 554 THR A N 1
ATOM 4382 C CA . THR A 1 554 ? 6.717 12.528 -12.103 1.00 66.12 554 THR A CA 1
ATOM 4383 C C . THR A 1 554 ? 7.204 13.257 -13.365 1.00 66.12 554 THR A C 1
ATOM 4385 O O . THR A 1 554 ? 8.063 12.755 -14.102 1.00 66.12 554 THR A O 1
ATOM 4388 N N . ALA A 1 555 ? 6.730 14.488 -13.583 1.00 71.56 555 ALA A N 1
ATOM 4389 C CA . ALA A 1 555 ? 7.304 15.407 -14.567 1.00 71.56 555 ALA A CA 1
ATOM 4390 C C . ALA A 1 555 ? 8.827 15.626 -14.388 1.00 71.56 555 ALA A C 1
ATOM 4392 O O . ALA A 1 555 ? 9.516 15.907 -15.371 1.00 71.56 555 ALA A O 1
ATOM 4393 N N . LYS A 1 556 ? 9.381 15.409 -13.179 1.00 76.88 556 LYS A N 1
ATOM 4394 C CA . LYS A 1 556 ? 10.812 15.587 -12.885 1.00 76.88 556 LYS A CA 1
ATOM 4395 C C . LYS A 1 556 ? 11.737 14.727 -13.739 1.00 76.88 556 LYS A C 1
ATOM 4397 O O . LYS A 1 556 ? 12.819 15.193 -14.067 1.00 76.88 556 LYS A O 1
ATOM 4402 N N . ALA A 1 557 ? 11.335 13.531 -14.179 1.00 72.50 557 ALA A N 1
ATOM 4403 C CA . ALA A 1 557 ? 12.184 12.740 -15.081 1.00 72.50 557 ALA A CA 1
ATOM 4404 C C . ALA A 1 557 ? 12.437 13.447 -16.424 1.00 72.50 557 ALA A C 1
ATOM 4406 O O . ALA A 1 557 ? 13.540 13.368 -16.960 1.00 72.50 557 ALA A O 1
ATOM 4407 N N . VAL A 1 558 ? 11.436 14.171 -16.939 1.00 72.56 558 VAL A N 1
ATOM 4408 C CA . VAL A 1 558 ? 11.554 14.959 -18.174 1.00 72.56 558 VAL A CA 1
ATOM 4409 C C . VAL A 1 558 ? 12.317 16.266 -17.932 1.00 72.56 558 VAL A C 1
ATOM 4411 O O . VAL A 1 558 ? 13.070 16.689 -18.807 1.00 72.56 558 VAL A O 1
ATOM 4414 N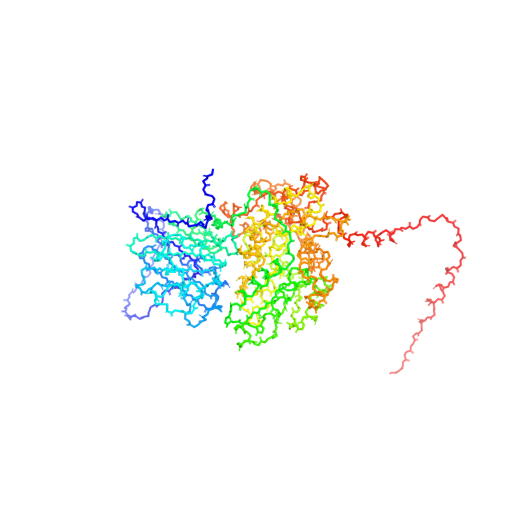 N . GLU A 1 559 ? 12.172 16.884 -16.753 1.00 80.12 559 GLU A N 1
ATOM 4415 C CA . GLU A 1 559 ? 12.976 18.052 -16.351 1.00 80.12 559 GLU A CA 1
ATOM 4416 C C . GLU A 1 559 ? 14.467 17.709 -16.193 1.00 80.12 559 GLU A C 1
ATOM 4418 O O . GLU A 1 559 ? 15.325 18.482 -16.615 1.00 80.12 559 GLU A O 1
ATOM 4423 N N . TRP A 1 560 ? 14.781 16.559 -15.589 1.00 83.06 560 TRP A N 1
ATOM 4424 C CA . TRP A 1 560 ? 16.152 16.117 -15.320 1.00 83.06 560 TRP A CA 1
ATOM 4425 C C . TRP A 1 560 ? 16.862 15.572 -16.566 1.00 83.06 560 TRP A C 1
ATOM 4427 O O . TRP A 1 560 ? 18.069 15.764 -16.712 1.00 83.06 560 TRP A O 1
ATOM 4437 N N . ASP A 1 561 ? 16.143 14.911 -17.478 1.00 76.75 561 ASP A N 1
ATOM 4438 C CA . ASP A 1 561 ? 16.688 14.500 -18.773 1.00 76.75 561 ASP A CA 1
ATOM 4439 C C . ASP A 1 561 ? 15.611 14.533 -19.874 1.00 76.75 561 ASP A C 1
ATOM 4441 O O . ASP A 1 561 ? 14.716 13.691 -19.967 1.00 76.75 561 ASP A O 1
ATOM 4445 N N . ALA A 1 562 ? 15.742 15.502 -20.782 1.00 74.69 562 ALA A N 1
ATOM 4446 C CA . ALA A 1 562 ? 14.811 15.696 -21.888 1.00 74.69 562 ALA A CA 1
ATOM 4447 C C . ALA A 1 562 ? 14.725 14.493 -22.853 1.00 74.69 562 ALA A C 1
ATOM 4449 O O . ALA A 1 562 ? 13.789 14.433 -23.655 1.00 74.69 562 ALA A O 1
ATOM 4450 N N . ALA A 1 563 ? 15.646 13.520 -22.805 1.00 69.12 563 ALA A N 1
ATOM 4451 C CA . ALA A 1 563 ? 15.539 12.288 -23.584 1.00 69.12 563 ALA A CA 1
ATOM 4452 C C . ALA A 1 563 ? 14.280 11.471 -23.234 1.00 69.12 563 ALA A C 1
ATOM 4454 O O . ALA A 1 563 ? 13.690 10.877 -24.139 1.00 69.12 563 ALA A O 1
ATOM 4455 N N . TRP A 1 564 ? 13.808 11.507 -21.980 1.00 65.31 564 TRP A N 1
ATOM 4456 C CA . TRP A 1 564 ? 12.593 10.795 -21.556 1.00 65.31 564 TRP A CA 1
ATOM 4457 C C . TRP A 1 564 ? 11.325 11.307 -22.252 1.00 65.31 564 TRP A C 1
ATOM 4459 O O . TRP A 1 564 ? 10.421 10.522 -22.515 1.00 65.31 564 TRP A O 1
ATOM 4469 N N . SER A 1 565 ? 11.280 12.583 -22.665 1.00 63.09 565 SER A N 1
ATOM 4470 C CA . SER A 1 565 ? 10.148 13.128 -23.444 1.00 63.09 565 SER A CA 1
ATOM 4471 C C . SER A 1 565 ? 9.919 12.420 -24.788 1.00 63.09 565 SER A C 1
ATOM 4473 O O . SER A 1 565 ? 8.842 12.531 -25.370 1.00 63.09 565 SER A O 1
ATOM 4475 N N . LYS A 1 566 ? 10.928 11.697 -25.295 1.00 60.28 566 LYS A N 1
ATOM 4476 C CA . LYS A 1 566 ? 10.896 11.019 -26.598 1.00 60.28 566 LYS A CA 1
ATOM 4477 C C . LYS A 1 566 ? 10.421 9.569 -26.522 1.00 60.28 566 LYS A C 1
ATOM 4479 O O . LYS A 1 566 ? 10.236 8.962 -27.574 1.00 60.28 566 LYS A O 1
ATOM 4484 N N . ASN A 1 567 ? 10.227 9.012 -25.324 1.00 61.34 567 ASN A N 1
ATOM 4485 C CA . ASN A 1 567 ? 9.681 7.669 -25.146 1.00 61.34 567 ASN A CA 1
ATOM 4486 C C . ASN A 1 567 ? 8.461 7.703 -24.206 1.00 61.34 567 ASN A C 1
ATOM 4488 O O . ASN A 1 567 ? 8.633 7.729 -22.990 1.00 61.34 567 ASN A O 1
ATOM 4492 N N . PRO A 1 568 ? 7.231 7.712 -24.752 1.00 54.09 568 PRO A N 1
ATOM 4493 C CA . PRO A 1 568 ? 6.010 7.824 -23.962 1.00 54.09 568 PRO A CA 1
ATOM 4494 C C . PRO A 1 568 ? 5.532 6.494 -23.354 1.00 54.09 568 PRO A C 1
ATOM 4496 O O . PRO A 1 568 ? 4.443 6.474 -22.786 1.00 54.09 568 PRO A O 1
ATOM 4499 N N . ASP A 1 569 ? 6.262 5.376 -23.484 1.00 60.78 569 ASP A N 1
ATOM 4500 C CA . ASP A 1 569 ? 5.876 4.138 -22.793 1.00 60.78 569 ASP A CA 1
ATOM 4501 C C . ASP A 1 569 ? 6.189 4.260 -21.294 1.00 60.78 569 ASP A C 1
ATOM 4503 O O . ASP A 1 569 ? 7.358 4.421 -20.935 1.00 60.78 569 ASP A O 1
ATOM 4507 N N . PRO A 1 570 ? 5.198 4.137 -20.390 1.00 56.34 570 PRO A N 1
ATOM 4508 C CA . PRO A 1 570 ? 5.447 4.236 -18.962 1.00 56.34 570 PRO A CA 1
ATOM 4509 C C . PRO A 1 570 ? 6.027 2.933 -18.367 1.00 56.34 570 PRO A C 1
ATOM 4511 O O . PRO A 1 570 ? 5.664 2.545 -17.261 1.00 56.34 570 PRO A O 1
ATOM 4514 N N . SER A 1 571 ? 6.905 2.238 -19.097 1.00 57.59 571 SER A N 1
ATOM 4515 C CA . SER A 1 571 ? 7.600 1.013 -18.671 1.00 57.59 571 SER A CA 1
ATOM 4516 C C . SER A 1 571 ? 9.079 1.282 -18.372 1.00 57.59 571 SER A C 1
ATOM 4518 O O . SER A 1 571 ? 9.664 2.250 -18.867 1.00 57.59 571 SER A O 1
ATOM 4520 N N . GLY A 1 572 ? 9.729 0.401 -17.606 1.00 51.41 572 GLY A N 1
ATOM 4521 C CA . GLY A 1 572 ? 11.151 0.534 -17.265 1.00 51.41 572 GLY A CA 1
ATOM 4522 C C . GLY A 1 572 ? 12.058 0.491 -18.498 1.00 51.41 572 GLY A C 1
ATOM 4523 O O . GLY A 1 572 ? 13.140 1.081 -18.500 1.00 51.41 572 GLY A O 1
ATOM 4524 N N . ARG A 1 573 ? 11.564 -0.114 -19.588 1.00 58.06 573 ARG A N 1
ATOM 4525 C CA . ARG A 1 573 ? 12.202 -0.175 -20.914 1.00 58.06 573 ARG A CA 1
ATOM 4526 C C . ARG A 1 573 ? 12.494 1.206 -21.516 1.00 58.06 573 ARG A C 1
ATOM 4528 O O . ARG A 1 573 ? 13.348 1.314 -22.393 1.00 58.06 573 ARG A O 1
ATOM 4535 N N . ALA A 1 574 ? 11.839 2.272 -21.043 1.00 50.75 574 ALA A N 1
ATOM 4536 C CA . ALA A 1 574 ? 12.135 3.640 -21.468 1.00 50.75 574 ALA A CA 1
ATOM 4537 C C . ALA A 1 574 ? 13.508 4.167 -20.993 1.00 50.75 574 ALA A C 1
ATOM 4539 O O . ALA A 1 574 ? 14.023 5.122 -21.577 1.00 50.75 574 ALA A O 1
ATOM 4540 N N . ALA A 1 575 ? 14.141 3.517 -20.005 1.00 52.88 575 ALA A N 1
ATOM 4541 C CA . ALA A 1 575 ? 15.427 3.890 -19.404 1.00 52.88 575 ALA A CA 1
ATOM 4542 C C . ALA A 1 575 ? 16.661 3.564 -20.281 1.00 52.88 575 ALA A C 1
ATOM 4544 O O . ALA A 1 575 ? 17.610 2.899 -19.841 1.00 52.88 575 ALA A O 1
ATOM 4545 N N . LEU A 1 576 ? 16.655 4.023 -21.536 1.00 50.38 576 LEU A N 1
ATOM 4546 C CA . LEU A 1 576 ? 17.715 3.769 -22.516 1.00 50.38 576 LEU A CA 1
ATOM 4547 C C . LEU A 1 576 ? 19.094 4.200 -21.984 1.00 50.38 576 LEU A C 1
ATOM 4549 O O . LEU A 1 576 ? 19.326 5.365 -21.662 1.00 50.38 576 LEU A O 1
ATOM 4553 N N . GLY A 1 577 ? 20.023 3.243 -21.915 1.00 52.50 577 GLY A N 1
ATOM 4554 C CA . GLY A 1 577 ? 21.398 3.453 -21.450 1.00 52.50 577 GLY A CA 1
ATOM 4555 C C . GLY A 1 577 ? 21.618 3.360 -19.934 1.00 52.50 577 GLY A C 1
ATOM 4556 O O . GLY A 1 577 ? 22.750 3.531 -19.492 1.00 52.50 577 GLY A O 1
ATOM 4557 N N . ILE A 1 578 ? 20.576 3.080 -19.140 1.00 59.03 578 ILE A N 1
ATOM 4558 C CA . ILE A 1 578 ? 20.684 2.849 -17.683 1.00 59.03 578 ILE A CA 1
ATOM 4559 C C . ILE A 1 578 ? 20.465 1.369 -17.339 1.00 59.03 578 ILE A C 1
ATOM 4561 O O . ILE A 1 578 ? 21.131 0.836 -16.451 1.00 59.03 578 ILE A O 1
ATOM 4565 N N . HIS A 1 579 ? 19.538 0.699 -18.029 1.00 59.38 579 HIS A N 1
ATOM 4566 C CA . HIS A 1 579 ? 19.226 -0.706 -17.774 1.00 59.38 579 HIS A CA 1
ATOM 4567 C C . HIS A 1 579 ? 20.266 -1.640 -18.406 1.00 59.38 579 HIS A C 1
ATOM 4569 O O . HIS A 1 579 ? 20.479 -1.599 -19.619 1.00 59.38 579 HIS A O 1
ATOM 4575 N N . SER A 1 580 ? 20.893 -2.509 -17.609 1.00 54.69 580 SER A N 1
ATOM 4576 C CA . SER A 1 580 ? 21.996 -3.357 -18.088 1.00 54.69 580 SER A CA 1
ATOM 4577 C C . SER A 1 580 ? 21.532 -4.372 -19.145 1.00 54.69 580 SER A C 1
ATOM 4579 O O . SER A 1 580 ? 22.203 -4.550 -20.159 1.00 54.69 580 SER A O 1
ATOM 4581 N N . ALA A 1 581 ? 20.336 -4.954 -18.981 1.00 50.94 581 ALA A N 1
ATOM 4582 C CA . ALA A 1 581 ? 19.772 -5.911 -19.941 1.00 50.94 581 ALA A CA 1
ATOM 4583 C C . ALA A 1 581 ? 19.386 -5.279 -21.297 1.00 50.94 581 ALA A C 1
ATOM 4585 O O . ALA A 1 581 ? 19.349 -5.976 -22.309 1.00 50.94 581 ALA A O 1
ATOM 4586 N N . ALA A 1 582 ? 19.188 -3.952 -21.370 1.00 39.53 582 ALA A N 1
ATOM 4587 C CA . ALA A 1 582 ? 18.915 -3.272 -22.644 1.00 39.53 582 ALA A CA 1
ATOM 4588 C C . ALA A 1 582 ? 20.108 -3.334 -23.621 1.00 39.53 582 ALA A C 1
ATOM 4590 O O . ALA A 1 582 ? 19.946 -3.105 -24.821 1.00 39.53 582 ALA A O 1
ATOM 4591 N N . TYR A 1 583 ? 21.310 -3.653 -23.125 1.00 36.88 583 TYR A N 1
ATOM 4592 C CA . TYR A 1 583 ? 22.488 -3.876 -23.958 1.00 36.88 583 TYR A CA 1
ATOM 4593 C C . TYR A 1 583 ? 22.593 -5.309 -24.497 1.00 36.88 583 TYR A C 1
ATOM 4595 O O . TYR A 1 583 ? 23.147 -5.479 -25.581 1.00 36.88 583 TYR A O 1
ATOM 4603 N N . GLU A 1 584 ? 22.044 -6.321 -23.817 1.00 36.88 584 GLU A N 1
ATOM 4604 C CA . GLU A 1 584 ? 22.104 -7.713 -24.293 1.00 36.88 584 GLU A CA 1
ATOM 4605 C C . GLU A 1 584 ? 21.213 -7.909 -25.529 1.00 36.88 584 GLU A C 1
ATOM 4607 O O . GLU A 1 584 ? 21.700 -8.353 -26.571 1.00 36.88 584 GLU A O 1
ATOM 4612 N N . GLU A 1 585 ? 19.961 -7.435 -25.495 1.00 38.06 585 GLU A N 1
ATOM 4613 C CA . GLU A 1 585 ? 19.079 -7.458 -26.675 1.00 38.06 585 GLU A CA 1
ATOM 4614 C C . GLU A 1 585 ? 19.631 -6.615 -27.839 1.00 38.06 585 GLU A C 1
ATOM 4616 O O . GLU A 1 585 ? 19.506 -6.994 -29.005 1.00 38.06 585 GLU A O 1
ATOM 4621 N N . ALA A 1 586 ? 20.309 -5.497 -27.554 1.00 32.38 586 ALA A N 1
ATOM 4622 C CA . ALA A 1 586 ? 20.936 -4.666 -28.582 1.00 32.38 586 ALA A CA 1
ATOM 4623 C C . ALA A 1 586 ? 22.163 -5.331 -29.241 1.00 32.38 586 ALA A C 1
ATOM 4625 O O . ALA A 1 586 ? 22.484 -5.018 -30.393 1.00 32.38 586 ALA A O 1
ATOM 4626 N N . VAL A 1 587 ? 22.851 -6.239 -28.540 1.00 31.91 587 VAL A N 1
ATOM 4627 C CA . VAL A 1 587 ? 23.953 -7.044 -29.090 1.00 31.91 587 VAL A CA 1
ATOM 4628 C C . VAL A 1 587 ? 23.405 -8.214 -29.910 1.00 31.91 587 VAL A C 1
ATOM 4630 O O . VAL A 1 587 ? 23.858 -8.414 -31.039 1.00 31.91 587 VAL A O 1
ATOM 4633 N N . ASP A 1 588 ? 22.372 -8.910 -29.433 1.00 33.47 588 ASP A N 1
ATOM 4634 C CA . ASP A 1 588 ? 21.734 -10.001 -30.184 1.00 33.47 588 ASP A CA 1
ATOM 4635 C C . ASP A 1 588 ? 20.978 -9.518 -31.434 1.00 33.47 588 ASP A C 1
ATOM 4637 O O . ASP A 1 588 ? 21.005 -10.186 -32.474 1.00 33.47 588 ASP A O 1
ATOM 4641 N N . ALA A 1 589 ? 20.386 -8.320 -31.396 1.00 32.84 589 ALA A N 1
ATOM 4642 C CA . ALA A 1 589 ? 19.821 -7.672 -32.578 1.00 32.84 589 ALA A CA 1
ATOM 4643 C C . ALA A 1 589 ? 20.910 -7.245 -33.583 1.00 32.84 589 ALA A C 1
ATOM 4645 O O . ALA A 1 589 ? 20.744 -7.432 -34.790 1.00 32.84 589 ALA A O 1
ATOM 4646 N N . LYS A 1 590 ? 22.059 -6.726 -33.120 1.00 30.69 590 LYS A N 1
ATOM 4647 C CA . LYS A 1 590 ? 23.186 -6.366 -34.007 1.00 30.69 590 LYS A CA 1
ATOM 4648 C C . LYS A 1 590 ? 23.861 -7.581 -34.643 1.00 30.69 590 LYS A C 1
ATOM 4650 O O . LYS A 1 590 ? 24.260 -7.500 -35.804 1.00 30.69 590 LYS A O 1
ATOM 4655 N N . ASN A 1 591 ? 23.912 -8.710 -33.937 1.00 31.20 591 ASN A N 1
ATOM 4656 C CA . ASN A 1 591 ? 24.395 -9.987 -34.469 1.00 31.20 591 ASN A CA 1
ATOM 4657 C C . ASN A 1 591 ? 23.443 -10.619 -35.510 1.00 31.20 591 ASN A C 1
ATOM 4659 O O . ASN A 1 591 ? 23.802 -11.614 -36.141 1.00 31.20 591 ASN A O 1
ATOM 4663 N N . LYS A 1 592 ? 22.258 -10.033 -35.746 1.00 33.91 592 LYS A N 1
ATOM 4664 C CA . LYS A 1 592 ? 21.297 -10.434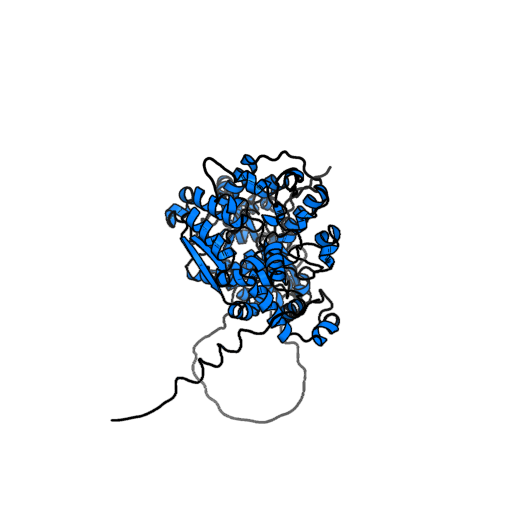 -36.788 1.00 33.91 592 LYS A CA 1
ATOM 4665 C C . LYS A 1 592 ? 21.022 -9.303 -37.788 1.00 33.91 592 LYS A C 1
ATOM 4667 O O . LYS A 1 592 ? 19.883 -8.899 -38.001 1.00 33.91 592 LYS A O 1
ATOM 4672 N N . SER A 1 593 ? 22.069 -8.846 -38.476 1.00 25.97 593 SER A N 1
ATOM 4673 C CA . SER A 1 593 ? 21.936 -8.071 -39.722 1.00 25.97 593 SER A CA 1
ATOM 4674 C C . SER A 1 593 ? 22.863 -8.633 -40.818 1.00 25.97 593 SER A C 1
ATOM 4676 O O . SER A 1 593 ? 23.897 -9.224 -40.496 1.00 25.97 593 SER A O 1
ATOM 4678 N N . PRO A 1 594 ? 22.479 -8.567 -42.109 1.00 31.02 594 PRO A N 1
ATOM 4679 C CA . PRO A 1 594 ? 23.113 -9.373 -43.150 1.00 31.02 594 PRO A CA 1
ATOM 4680 C C . PRO A 1 594 ? 24.494 -8.841 -43.550 1.00 31.02 594 PRO A C 1
ATOM 4682 O O . PRO A 1 594 ? 24.644 -7.681 -43.930 1.00 31.02 594 PRO A O 1
ATOM 4685 N N . LEU A 1 595 ? 25.497 -9.725 -43.533 1.00 29.34 595 LEU A N 1
ATOM 4686 C CA . LEU A 1 595 ? 26.853 -9.432 -43.999 1.00 29.34 595 LEU A CA 1
ATOM 4687 C C . LEU A 1 595 ? 26.863 -9.013 -45.477 1.00 29.34 595 LEU A C 1
ATOM 4689 O O . LEU A 1 595 ? 26.531 -9.794 -46.371 1.00 29.34 595 LEU A O 1
ATOM 4693 N N . SER A 1 596 ? 27.329 -7.795 -45.738 1.00 30.88 596 SER A N 1
ATOM 4694 C CA . SER A 1 596 ? 27.596 -7.267 -47.074 1.00 30.88 596 SER A CA 1
ATOM 4695 C C . SER A 1 596 ? 28.886 -7.865 -47.659 1.00 30.88 596 SER A C 1
ATOM 4697 O O . SER A 1 596 ? 29.974 -7.305 -47.543 1.00 30.88 596 SER A O 1
ATOM 4699 N N 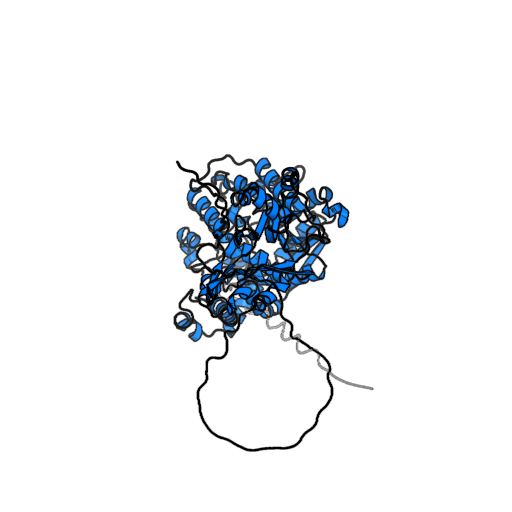. GLY A 1 597 ? 28.765 -9.025 -48.312 1.00 27.53 597 GLY A N 1
ATOM 4700 C CA . GLY A 1 597 ? 29.851 -9.686 -49.047 1.00 27.53 597 GLY A CA 1
ATOM 4701 C C . GLY A 1 597 ? 29.643 -9.642 -50.563 1.00 27.53 597 GLY A C 1
ATOM 4702 O O . GLY A 1 597 ? 28.619 -10.102 -51.064 1.00 27.53 597 GLY A O 1
ATOM 4703 N N . SER A 1 598 ? 30.615 -9.113 -51.311 1.00 26.86 598 SER A N 1
ATOM 4704 C CA . SER A 1 598 ? 30.576 -9.080 -52.781 1.00 26.86 598 SER A CA 1
ATOM 4705 C C . SER A 1 598 ? 30.884 -10.460 -53.410 1.00 26.86 598 SER A C 1
ATOM 4707 O O . SER A 1 598 ? 31.522 -11.309 -52.781 1.00 26.86 598 SER A O 1
ATOM 4709 N N . PRO A 1 599 ? 30.403 -10.750 -54.637 1.00 32.91 599 PRO A N 1
ATOM 4710 C CA . PRO A 1 599 ? 30.147 -12.132 -55.044 1.00 32.91 599 PRO A CA 1
ATOM 4711 C C . PRO A 1 599 ? 31.348 -12.818 -55.710 1.00 32.91 599 PRO A C 1
ATOM 4713 O O . PRO A 1 599 ? 31.696 -12.502 -56.849 1.00 32.91 599 PRO A O 1
ATOM 4716 N N . LYS A 1 600 ? 31.920 -13.849 -55.068 1.00 31.86 600 LYS A N 1
ATOM 4717 C CA . LYS A 1 600 ? 32.741 -14.873 -55.748 1.00 31.86 600 LYS A CA 1
ATOM 4718 C C . LYS A 1 600 ? 32.504 -16.280 -55.178 1.00 31.86 600 LYS A C 1
ATOM 4720 O O . LYS A 1 600 ? 32.592 -16.485 -53.977 1.00 31.86 600 LYS A O 1
ATOM 4725 N N . LYS A 1 601 ? 32.330 -17.245 -56.096 1.00 33.50 601 LYS A N 1
ATOM 4726 C CA . LYS A 1 601 ? 32.254 -18.714 -55.902 1.00 33.50 601 LYS A CA 1
ATOM 4727 C C . LYS A 1 601 ? 30.978 -19.291 -55.254 1.00 33.50 601 LYS A C 1
ATOM 4729 O O . LYS A 1 601 ? 31.034 -19.882 -54.183 1.00 33.50 601 LYS A O 1
ATOM 4734 N N . PHE A 1 602 ? 29.884 -19.311 -56.020 1.00 30.94 602 PHE A N 1
ATOM 4735 C CA . PHE A 1 602 ? 28.876 -20.382 -55.935 1.00 30.94 602 PHE A CA 1
ATOM 4736 C C . PHE A 1 602 ? 29.002 -21.323 -57.146 1.00 30.94 602 PHE A C 1
ATOM 4738 O O . PHE A 1 602 ? 28.357 -21.146 -58.172 1.00 30.94 602 PHE A O 1
ATOM 4745 N N . GLN A 1 603 ? 29.876 -22.323 -57.023 1.00 34.50 603 GLN A N 1
ATOM 4746 C CA . GLN A 1 603 ? 29.885 -23.542 -57.840 1.00 34.50 603 GLN A CA 1
ATOM 4747 C C . GLN A 1 603 ? 30.351 -24.678 -56.923 1.00 34.50 603 GLN A C 1
ATOM 4749 O O . GLN A 1 603 ? 31.536 -24.761 -56.609 1.00 34.50 603 GLN A O 1
ATOM 4754 N N . GLY A 1 604 ? 29.428 -25.520 -56.442 1.00 39.09 604 GLY A N 1
ATOM 4755 C CA . GLY A 1 604 ? 29.809 -26.668 -55.605 1.00 39.09 604 GLY A CA 1
ATOM 4756 C C . GLY A 1 604 ? 28.712 -27.350 -54.783 1.00 39.09 604 GLY A C 1
ATOM 4757 O O . GLY A 1 604 ? 28.846 -28.542 -54.527 1.00 39.09 604 GLY A O 1
ATOM 4758 N N . LEU A 1 605 ? 27.633 -26.656 -54.388 1.00 34.06 605 LEU A N 1
ATOM 4759 C CA . LEU A 1 605 ? 26.664 -27.212 -53.421 1.00 34.06 605 LEU A CA 1
ATOM 4760 C C . LEU A 1 605 ? 25.316 -27.679 -54.002 1.00 34.06 605 LEU A C 1
ATOM 4762 O O . LEU A 1 605 ? 24.690 -28.568 -53.431 1.00 34.06 605 LEU A O 1
ATOM 4766 N N . GLU A 1 606 ? 24.896 -27.189 -55.171 1.00 36.88 606 GLU A N 1
ATOM 4767 C CA . GLU A 1 606 ? 23.606 -27.580 -55.779 1.00 36.88 606 GLU A CA 1
ATOM 4768 C C . GLU A 1 606 ? 23.591 -29.008 -56.361 1.00 36.88 606 GLU A C 1
ATOM 4770 O O . GLU A 1 606 ? 22.526 -29.575 -56.588 1.00 36.88 606 GLU A O 1
ATOM 4775 N N . ARG A 1 607 ? 24.755 -29.653 -56.533 1.00 37.06 607 ARG A N 1
ATOM 4776 C CA . ARG A 1 607 ? 24.845 -31.046 -57.019 1.00 37.06 607 ARG A CA 1
ATOM 4777 C C . ARG A 1 607 ? 24.665 -32.127 -55.944 1.00 37.06 607 ARG A C 1
ATOM 4779 O O . ARG A 1 607 ? 24.705 -33.299 -56.294 1.00 37.06 607 ARG A O 1
ATOM 4786 N N . LYS A 1 608 ? 24.472 -31.774 -54.664 1.00 39.41 608 LYS A N 1
ATOM 4787 C CA . LYS A 1 608 ? 24.295 -32.760 -53.573 1.00 39.41 608 LYS A CA 1
ATOM 4788 C C . LYS A 1 608 ? 22.902 -32.813 -52.940 1.00 39.41 608 LYS A C 1
ATOM 4790 O O . LYS A 1 608 ? 22.605 -33.797 -52.274 1.00 39.41 608 LYS A O 1
ATOM 4795 N N . LEU A 1 609 ? 22.045 -31.815 -53.165 1.00 36.94 609 LEU A N 1
ATOM 4796 C CA . LEU A 1 609 ? 20.664 -31.811 -52.649 1.00 36.94 609 LEU A CA 1
ATOM 4797 C C . LEU A 1 609 ? 19.640 -32.368 -53.652 1.00 36.94 609 LEU A C 1
ATOM 4799 O O . LEU A 1 609 ? 18.649 -32.962 -53.240 1.00 36.94 609 LEU A O 1
ATOM 4803 N N . LEU A 1 610 ? 19.924 -32.288 -54.955 1.00 36.03 610 LEU A N 1
ATOM 4804 C CA . LEU A 1 610 ? 19.096 -32.881 -56.017 1.00 36.03 610 LEU A CA 1
ATOM 4805 C C . LEU A 1 610 ? 19.216 -34.413 -56.138 1.00 36.03 610 LEU A C 1
ATOM 4807 O O . LEU A 1 610 ? 18.429 -35.022 -56.847 1.00 36.03 610 LEU A O 1
ATOM 4811 N N . GLN A 1 611 ? 20.159 -35.049 -55.434 1.00 37.19 611 GLN A N 1
ATOM 4812 C CA . GLN A 1 611 ? 20.383 -36.504 -55.495 1.00 37.19 611 GLN A CA 1
ATOM 4813 C C . GLN A 1 611 ? 19.759 -37.293 -54.328 1.00 37.19 611 GLN A C 1
ATOM 4815 O O . GLN A 1 611 ? 19.870 -38.513 -54.294 1.00 37.19 611 GLN A O 1
ATOM 4820 N N . LEU A 1 612 ? 19.112 -36.610 -53.374 1.00 37.28 612 LEU A N 1
ATOM 4821 C CA . LEU A 1 612 ? 18.504 -37.216 -52.176 1.00 37.28 612 LEU A CA 1
ATOM 4822 C C . LEU A 1 612 ? 16.964 -37.217 -52.185 1.00 37.28 612 LEU A C 1
ATOM 4824 O O . LEU A 1 612 ? 16.359 -37.798 -51.288 1.00 37.28 612 LEU A O 1
ATOM 4828 N N . PHE A 1 613 ? 16.331 -36.611 -53.196 1.00 35.31 613 PHE A N 1
ATOM 4829 C CA . PHE A 1 613 ? 14.867 -36.535 -53.326 1.00 35.31 613 PHE A CA 1
ATOM 4830 C C . PHE A 1 613 ? 14.261 -37.445 -54.413 1.00 35.31 613 PHE A C 1
ATOM 4832 O O . PHE A 1 613 ? 13.043 -37.583 -54.458 1.00 35.31 613 PHE A O 1
ATOM 4839 N N . GLU A 1 614 ? 15.069 -38.117 -55.244 1.00 34.31 614 GLU A N 1
ATOM 4840 C CA . GLU A 1 614 ? 14.570 -39.042 -56.285 1.00 34.31 614 GLU A CA 1
ATOM 4841 C C . GLU A 1 614 ? 14.592 -40.531 -55.885 1.00 34.31 614 GLU A C 1
ATOM 4843 O O . GLU A 1 614 ? 14.093 -41.380 -56.621 1.00 34.31 614 GLU A O 1
ATOM 4848 N N . SER A 1 615 ? 15.119 -40.882 -54.706 1.00 36.91 615 SER A N 1
ATOM 4849 C CA . SER A 1 615 ? 15.278 -42.278 -54.275 1.00 36.91 615 SER A CA 1
ATOM 4850 C C . SER A 1 615 ? 14.501 -42.616 -52.997 1.00 36.91 615 SER A C 1
ATOM 4852 O O . SER A 1 615 ? 15.116 -42.943 -51.985 1.00 36.91 615 SER A O 1
ATOM 4854 N N . ASN A 1 616 ? 13.162 -42.538 -53.038 1.00 35.12 616 ASN A N 1
ATOM 4855 C CA . ASN A 1 616 ? 12.258 -43.393 -52.239 1.00 35.12 616 ASN A CA 1
ATOM 4856 C C . ASN A 1 616 ? 10.772 -43.185 -52.601 1.00 35.12 616 ASN A C 1
ATOM 4858 O O . ASN A 1 616 ? 10.045 -42.440 -51.944 1.00 35.12 616 ASN A O 1
ATOM 4862 N N . SER A 1 617 ? 10.291 -43.887 -53.634 1.00 29.83 617 SER A N 1
ATOM 4863 C CA . SER A 1 617 ? 8.853 -44.125 -53.856 1.00 29.83 617 SER A CA 1
ATOM 4864 C C . SER A 1 617 ? 8.600 -45.288 -54.821 1.00 29.83 617 SER A C 1
ATOM 4866 O O . SER A 1 617 ? 8.382 -45.077 -56.010 1.00 29.83 617 SER A O 1
ATOM 4868 N N . ILE A 1 618 ? 8.544 -46.522 -54.304 1.00 30.77 618 ILE A N 1
ATOM 4869 C CA . ILE A 1 618 ? 7.845 -47.632 -54.974 1.00 30.77 618 ILE A CA 1
ATOM 4870 C C . ILE A 1 618 ? 6.930 -48.344 -53.967 1.00 30.77 618 ILE A C 1
ATOM 4872 O O . ILE A 1 618 ? 7.348 -48.773 -52.897 1.00 30.77 618 ILE A O 1
ATOM 4876 N N . LYS A 1 619 ? 5.651 -48.441 -54.341 1.00 33.09 619 LYS A N 1
ATOM 4877 C CA . LYS A 1 619 ? 4.567 -49.155 -53.645 1.00 33.09 619 LYS A CA 1
ATOM 4878 C C . LYS A 1 619 ? 4.588 -50.645 -54.027 1.00 33.09 619 LYS A C 1
ATOM 4880 O O . LYS A 1 619 ? 4.817 -50.902 -55.207 1.00 33.09 619 LYS A O 1
ATOM 4885 N N . LYS A 1 620 ? 4.148 -51.563 -53.141 1.00 29.61 620 LYS A N 1
ATOM 4886 C CA . LYS A 1 620 ? 2.894 -52.366 -53.303 1.00 29.61 620 LYS A CA 1
ATOM 4887 C C . LYS A 1 620 ? 2.787 -53.661 -52.453 1.00 29.61 620 LYS A C 1
ATOM 4889 O O . LYS A 1 620 ? 3.540 -54.594 -52.677 1.00 29.61 620 LYS A O 1
ATOM 4894 N N . SER A 1 621 ? 1.722 -53.699 -51.635 1.00 30.75 621 SER A N 1
ATOM 4895 C CA . SER A 1 621 ? 0.650 -54.728 -51.513 1.00 30.75 621 SER A CA 1
ATOM 4896 C C . SER A 1 621 ? 0.909 -56.216 -51.182 1.00 30.75 621 SER A C 1
ATOM 4898 O O . SER A 1 621 ? 1.977 -56.759 -51.425 1.00 30.75 621 SER A O 1
ATOM 4900 N N . TYR A 1 622 ? -0.206 -56.857 -50.781 1.00 29.20 622 TYR A N 1
ATOM 4901 C CA . TYR A 1 622 ? -0.455 -58.248 -50.351 1.00 29.20 622 TYR A CA 1
ATOM 4902 C C . TYR A 1 622 ? -0.169 -58.505 -48.856 1.00 29.20 622 TYR A C 1
ATOM 4904 O O . TYR A 1 622 ? 0.919 -58.192 -48.385 1.00 29.20 622 TYR A O 1
ATOM 4912 N N . ASN A 1 623 ? -1.107 -59.035 -48.056 1.00 32.94 623 ASN A N 1
ATOM 4913 C CA . ASN A 1 623 ? -2.455 -59.578 -48.336 1.00 32.94 623 ASN A CA 1
ATOM 4914 C C . ASN A 1 623 ? -3.465 -59.084 -47.286 1.00 32.94 623 ASN A C 1
ATOM 4916 O O . ASN A 1 623 ? -3.035 -58.945 -46.121 1.00 32.94 623 ASN A O 1
#

Nearest PDB structures (foldseek):
  1ct9-assembly1_A  TM=9.494E-01  e=1.573E-55  Escherichia coli
  1ct9-assembly2_C  TM=9.479E-01  e=5.234E-54  Escherichia coli
  1ct9-assembly1_D  TM=9.489E-01  e=1.999E-53  Escherichia coli
  8sue-assembly1_B  TM=8.948E-01  e=2.666E-39  Homo sapiens
  8sue-assembly1_A  TM=8.911E-01  e=3.757E-37  Homo sapiens

Secondary structure (DSSP, 8-state):
----------EEE-GGG----EEE----------------------------------------STTGGGGGTTT-BSEEEEEEETTEEEEEEE---S-TTT--SSEE-SSS-EEEEEEEEETTHHHHHTT-TTS------GGGHHHHHHHHHTTGGGGG--EEEEEEEEETTTTEEEEEE-SS--S--EEEEETTS-EEEESSTHHHHTTEEEEEEPPP------SSPP-BPP-HHHHHHHHHHHHHHTT--SS-EEEE--SSHHHHHHHHHHHHHHTTSHHHHHH-S--EEEEEESTT-HHHHHHHHHHHHHT-EEEEEE--HHHHHHTHHHHHHHHT---HHHHHHHHHHHHHHHHHHHTT--EEE--TTHHHHHT-SGGGGG--SHHHHHHHHHHHHHHGGGTHHHHHHHHHHTTT-EEE-GGG-HHHHHHHHHB-GGGTS-BGGGTB-TTHHHHHHH--SSS-SS-HHHHTPPPPPHHHHT-THHHHHHHHHHHHHS-HHHHHTHHHH--TT---SHHHHHHHHHHHHH--SHHHHTTSPPS--STT--THHHHH-GGGGG----SGGG-TTT-TTHHHHHHHHHTTS----------SSHHHHTTSSSS--------

Sequence (623 aa):
TALDRTVVKCLSVSSSESTAVIKVSVLHKITPVQLSLRSLNFHTLPFHFLSSSFFAPSTTTTTTPCVGFSQLRHRGPDWSGLHCHGNCYLAHQRLAIVDPASGDQPLYNEDKTVIVTVNGEIYNHKQLREKLKSHQFRTGSDCEVIAHLYEEHGEEFVDMLDGMFSFVLLDTKDNSYIAARDAIGITPLYMGWGLDGSIWFASEMKALSDDCERFISFPPGHVTLASKTPSSSYDPIVLRKAFEKAVFKRLMTDVPFGVLLSGGLDSSLVAAVACRYLAESEAACQWGSQLHTFCIGLESSPDLKAAREVADYLGTRHHEFHFTVQEGIDALEEVIYHIETYDVTTIRASTPMFLMSRKIKSLGVKMVLSGEGSDEIFGGYLYFHKAPNKEEFHQETCQKIKALHLYDCLRANKSTSAWGVEARVPFLDKEFINIAMSIDPEWKMIRPDLGRIEKWVLRNAFDDVKKPYLPKHILYRQKEQFSDGVGYSWIDGLKDHANKQVTDAMLTHASFIYPENTPTTKEAYYYRTIFEKFFPKNAARSTVPGGPSVACSTAKAVEWDAAWSKNPDPSGRAALGIHSAAYEEAVDAKNKSPLSGSPKKFQGLERKLLQLFESNSIKKSYN

Radius of gyration: 29.2 Å; Cα contacts (8 Å, |Δi|>4): 1139; chains: 1; bounding box: 99×89×91 Å

InterPro domains:
  IPR001962 Asparagine synthase [PF00733] (239-390)
  IPR001962 Asparagine synthase [cd01991] (253-486)
  IPR014729 Rossmann-like alpha/beta/alpha sandwich fold [G3DSA:3.40.50.620] (231-543)
  IPR017932 Glutamine amidotransferase type 2 domain [PF13537] (92-209)
  IPR017932 Glutamine amidotransferase type 2 domain [PS51278] (44-229)
  IPR029055 Nucleophile aminohydrolases, N-terminal [G3DSA:3.60.20.10] (59-230)
  IPR029055 Nucleophile aminohydrolases, N-terminal [SSF56235] (69-227)
  IPR033738 Asparagine synthase, N-terminal domain [cd00712] (70-213)
  IPR050795 Asparagine Synthetase [PTHR11772] (67-584)

pLDDT: mean 80.98, std 24.6, range [20.62, 98.75]

Foldseek 3Di:
DDDPDQQQPKDKDFCPPDPAQEAEAAAADDDDDDDDDDDDDDDDDDDDDDDDDDDDDPDDDPPDLGPLNRVQCLLAVPDWDWDDDPRYIDIDRHLAWWQNPFPDDQAAFDVRQKTKDKDKAQLCLVVLVVVPPVGDDPTRGSPNSVRSLCVVPPPPCPVVTFIFMWMKMARNVRRMIITGGAAQQLFWKKWFAFPVRYIYMYRDCSSVQPGGQFMATDAHSHQPQDLDFFADAFDLQVLLVLLLVLLLSVLNTPFAEAAEAQLAQQSLLSRLSCLVCQVVDPNCVRPNNAGEYEYEFAPPFQRLVSSVQSCVVSVHNYDYYYDDLVQLVVCLLVQCVQLLELDLLQSLQLSRLLVRLQVCVVVRHQEYEYRPLLCLLLVQALLLLLQPDLSSVLVSSSVCSNCCSQGVSSSQQRSNSSNNHHYDHSNNGSSSSVVSSNHRSVLSRADVVVPRDHSSSNLVSQPDPVDHSGDNCSSPPRDFDSSPRSDPVNVVSLLVVLPVVDDPVCLVCQCVVCVQQRDNGSSSVVSVVSSCVSRVRPNSSVRRDHDQAALNGDCVSCVSPVQLVVDRHNGSLSSPPRDPVVVVVVVVVVVPDDDDDDDDDDDDDPVPPVVPPPPDDDDDDDD

Organism: Prunus dulcis (NCBI:txid3755)

Solvent-accessible surface area (backbone atoms only — not comparable to full-atom values): 35001 Å² total; per-residue (Å²): 144,76,83,91,65,73,51,51,42,65,51,75,52,70,50,87,87,52,87,62,32,36,45,34,38,20,36,70,80,87,83,92,84,86,82,89,85,82,88,83,90,85,88,87,86,87,88,83,89,85,82,90,80,82,87,74,90,79,72,87,78,78,82,66,68,35,60,33,4,42,74,40,37,41,47,6,71,75,44,80,32,76,46,77,57,93,66,35,34,44,33,25,42,34,58,69,43,49,37,72,88,55,44,66,41,52,36,61,36,86,90,56,46,33,37,34,29,77,52,66,51,35,62,46,30,70,71,49,54,71,67,48,72,92,58,75,80,87,48,70,27,42,66,54,54,58,39,52,40,33,75,79,45,54,81,70,40,67,75,76,61,49,54,42,27,22,37,45,35,38,35,65,88,66,61,26,36,40,38,41,30,20,42,50,18,54,34,55,39,26,37,30,35,28,90,84,53,26,41,31,41,27,59,49,61,73,37,38,60,82,71,24,75,44,44,43,66,50,66,43,10,43,65,84,72,72,92,62,79,47,78,38,81,84,50,44,65,62,56,38,50,38,47,48,53,34,42,54,51,68,52,73,41,75,54,53,56,36,26,43,27,46,36,46,55,51,20,41,51,52,46,38,48,46,58,69,45,31,74,79,34,76,33,23,80,77,74,48,68,69,49,36,33,38,33,58,20,34,86,91,13,64,20,48,58,35,20,48,54,51,27,64,75,69,66,36,54,67,45,83,42,75,55,50,62,63,63,48,60,72,42,45,63,61,45,31,66,57,56,65,47,45,54,58,61,52,50,59,45,24,42,60,47,30,58,42,25,48,54,44,33,74,73,64,31,41,38,30,40,40,38,58,51,44,43,32,69,32,46,36,49,78,60,45,71,46,48,88,45,44,61,60,42,45,53,48,27,54,50,44,47,68,48,28,41,78,41,63,28,34,34,48,35,31,25,19,18,61,40,34,21,48,63,44,47,38,52,67,26,74,68,34,40,55,55,62,64,40,32,25,37,71,64,38,48,51,33,72,94,76,73,27,48,66,28,32,56,62,38,58,30,50,66,36,90,90,68,59,60,60,59,68,68,47,52,68,47,79,82,74,44,68,53,51,29,29,22,64,63,47,55,52,46,48,47,57,50,18,58,74,75,40,54,70,69,56,54,76,45,22,56,81,80,32,67,73,74,48,42,90,44,44,49,35,41,47,40,39,54,56,34,44,73,78,45,75,48,69,35,54,58,70,58,42,89,73,80,72,61,44,44,89,36,56,60,59,44,40,73,56,38,63,71,48,72,77,42,82,56,46,40,66,84,55,46,78,91,72,49,74,68,66,52,54,58,55,48,59,52,62,76,66,63,86,83,92,71,83,94,80,86,94,80,82,66,76,80,64,64,72,70,70,76,80,78,85,87,84,88,84,88,88,134

Mean predicted aligned error: 11.05 Å